Protein AF-0000000075838983 (afdb_homodimer)

Organism: Prymnesium parvum (NCBI:txid97485)

Structure (mmCIF, N/CA/C/O backbone):
data_AF-0000000075838983-model_v1
#
loop_
_entity.id
_entity.type
_entity.pdbx_description
1 polymer 'EF-hand domain-containing protein'
#
loop_
_atom_site.group_PDB
_atom_site.id
_atom_site.type_symbol
_atom_site.label_atom_id
_atom_site.label_alt_id
_atom_site.label_comp_id
_atom_site.label_asym_id
_atom_site.label_entity_id
_atom_site.label_seq_id
_atom_site.pdbx_PDB_ins_code
_atom_site.Cartn_x
_atom_site.Cartn_y
_atom_site.Cartn_z
_atom_site.occupancy
_atom_site.B_iso_or_equiv
_atom_site.auth_seq_id
_atom_site.auth_comp_id
_atom_site.auth_asym_id
_atom_site.auth_atom_id
_atom_site.pdbx_PDB_model_num
ATOM 1 N N . MET A 1 1 ? -6.863 -11.883 31.203 1 22.66 1 MET A N 1
ATOM 2 C CA . MET A 1 1 ? -6.441 -11.508 29.859 1 22.66 1 MET A CA 1
ATOM 3 C C . MET A 1 1 ? -6.547 -10 29.656 1 22.66 1 MET A C 1
ATOM 5 O O . MET A 1 1 ? -5.719 -9.406 28.969 1 22.66 1 MET A O 1
ATOM 9 N N . LEU A 1 2 ? -7.551 -9.344 30.266 1 23.09 2 LEU A N 1
ATOM 10 C CA . LEU A 1 2 ? -7.902 -7.93 30.328 1 23.09 2 LEU A CA 1
ATOM 11 C C . LEU A 1 2 ? -6.891 -7.148 31.156 1 23.09 2 LEU A C 1
ATOM 13 O O . LEU A 1 2 ? -6.566 -6.004 30.828 1 23.09 2 LEU A O 1
ATOM 17 N N . ALA A 1 3 ? -6.516 -7.688 32.344 1 27.3 3 ALA A N 1
ATOM 18 C CA . ALA A 1 3 ? -5.723 -7.035 33.375 1 27.3 3 ALA A CA 1
ATOM 19 C C . ALA A 1 3 ? -4.312 -6.734 32.875 1 27.3 3 ALA A C 1
ATOM 21 O O . ALA A 1 3 ? -3.711 -5.734 33.281 1 27.3 3 ALA A O 1
ATOM 22 N N . TRP A 1 4 ? -3.744 -7.777 32.188 1 28.27 4 TRP A N 1
ATOM 23 C CA . TRP A 1 4 ? -2.354 -7.641 31.781 1 28.27 4 TRP A CA 1
ATOM 24 C C . TRP A 1 4 ? -2.205 -6.531 30.75 1 28.27 4 TRP A C 1
ATOM 26 O O . TRP A 1 4 ? -1.125 -5.957 30.594 1 28.27 4 TRP A O 1
ATOM 36 N N . ALA A 1 5 ? -3.291 -6.129 29.984 1 31.62 5 ALA A N 1
ATOM 37 C CA . ALA A 1 5 ? -3.26 -5 29.062 1 31.62 5 ALA A CA 1
ATOM 38 C C . ALA A 1 5 ? -2.994 -3.693 29.812 1 31.62 5 ALA A C 1
ATOM 40 O O . ALA A 1 5 ? -2.334 -2.795 29.281 1 31.62 5 ALA A O 1
ATOM 41 N N . LEU A 1 6 ? -3.4 -3.561 31.062 1 30.61 6 LEU A N 1
ATOM 42 C CA . LEU A 1 6 ? -3.324 -2.352 31.891 1 30.61 6 LEU A CA 1
ATOM 43 C C . LEU A 1 6 ? -1.898 -2.105 32.375 1 30.61 6 LEU A C 1
ATOM 45 O O . LEU A 1 6 ? -1.482 -0.957 32.531 1 30.61 6 LEU A O 1
ATOM 49 N N . ARG A 1 7 ? -1.188 -3.145 32.906 1 34.41 7 ARG A N 1
ATOM 50 C CA . ARG A 1 7 ? 0.041 -2.893 33.625 1 34.41 7 ARG A CA 1
ATOM 51 C C . ARG A 1 7 ? 1.187 -2.529 32.688 1 34.41 7 ARG A C 1
ATOM 53 O O . ARG A 1 7 ? 2.312 -2.297 33.156 1 34.41 7 ARG A O 1
ATOM 60 N N . CYS A 1 8 ? 1.211 -2.867 31.469 1 32.41 8 CYS A N 1
ATOM 61 C CA . CYS A 1 8 ? 2.367 -2.561 30.641 1 32.41 8 CYS A CA 1
ATOM 62 C C . CYS A 1 8 ? 2.602 -1.057 30.562 1 32.41 8 CYS A C 1
ATOM 64 O O . CYS A 1 8 ? 2.383 -0.44 29.516 1 32.41 8 CYS A O 1
ATOM 66 N N . LYS A 1 9 ? 2.34 -0.203 31.438 1 35.88 9 LYS A N 1
ATOM 67 C CA . LYS A 1 9 ? 2.537 1.232 31.625 1 35.88 9 LYS A CA 1
ATOM 68 C C . LYS A 1 9 ? 4.02 1.589 31.609 1 35.88 9 LYS A C 1
ATOM 70 O O . LYS A 1 9 ? 4.383 2.76 31.469 1 35.88 9 LYS A O 1
ATOM 75 N N . ALA A 1 10 ? 4.984 0.786 32.094 1 35.16 10 ALA A N 1
ATOM 76 C CA . ALA A 1 10 ? 6.32 1.317 32.344 1 35.16 10 ALA A CA 1
ATOM 77 C C . ALA A 1 10 ? 7.039 1.651 31.047 1 35.16 10 ALA A C 1
ATOM 79 O O . ALA A 1 10 ? 7.734 2.666 30.969 1 35.16 10 ALA A O 1
ATOM 80 N N . LEU A 1 11 ? 7.684 0.627 30.266 1 36.47 11 LEU A N 1
ATOM 81 C CA . LEU A 1 11 ? 8.484 0.983 29.094 1 36.47 11 LEU A CA 1
ATOM 82 C C . LEU A 1 11 ? 7.598 1.362 27.922 1 36.47 11 LEU A C 1
ATOM 84 O O . LEU A 1 11 ? 7.125 0.489 27.188 1 36.47 11 LEU A O 1
ATOM 88 N N . PRO A 1 12 ? 6.914 2.406 27.844 1 43.25 12 PRO A N 1
ATOM 89 C CA . PRO A 1 12 ? 5.766 2.902 27.094 1 43.25 12 PRO A CA 1
ATOM 90 C C . PRO A 1 12 ? 5.934 2.729 25.578 1 43.25 12 PRO A C 1
ATOM 92 O O . PRO A 1 12 ? 4.961 2.449 24.875 1 43.25 12 PRO A O 1
ATOM 95 N N . HIS A 1 13 ? 7.148 2.951 25.078 1 48.47 13 HIS A N 1
ATOM 96 C CA . HIS A 1 13 ? 7.324 2.947 23.641 1 48.47 13 HIS A CA 1
ATOM 97 C C . HIS A 1 13 ? 7.371 1.522 23.094 1 48.47 13 HIS A C 1
ATOM 99 O O . HIS A 1 13 ? 7.004 1.282 21.938 1 48.47 13 HIS A O 1
ATOM 105 N N . LEU A 1 14 ? 7.992 0.591 23.922 1 49.5 14 LEU A N 1
ATOM 106 C CA . LEU A 1 14 ? 8.234 -0.769 23.453 1 49.5 14 LEU A CA 1
ATOM 107 C C . LEU A 1 14 ? 6.949 -1.594 23.484 1 49.5 14 LEU A C 1
ATOM 109 O O . LEU A 1 14 ? 6.875 -2.666 22.891 1 49.5 14 LEU A O 1
ATOM 113 N N . ARG A 1 15 ? 6 -1.148 24.156 1 54.5 15 ARG A N 1
ATOM 114 C CA . ARG A 1 15 ? 4.828 -1.968 24.453 1 54.5 15 ARG A CA 1
ATOM 115 C C . ARG A 1 15 ? 3.963 -2.137 23.203 1 54.5 15 ARG A C 1
ATOM 117 O O . ARG A 1 15 ? 3.539 -3.248 22.875 1 54.5 15 ARG A O 1
ATOM 124 N N . PRO A 1 16 ? 3.918 -1.028 22.547 1 61.12 16 PRO A N 1
ATOM 125 C CA . PRO A 1 16 ? 3.072 -1.254 21.375 1 61.12 16 PRO A CA 1
ATOM 126 C C . PRO A 1 16 ? 3.73 -2.164 20.344 1 61.12 16 PRO A C 1
ATOM 128 O O . PRO A 1 16 ? 3.051 -2.971 19.703 1 61.12 16 PRO A O 1
ATOM 131 N N . MET A 1 17 ? 5.027 -2.295 20.438 1 67.88 17 MET A N 1
ATOM 132 C CA . MET A 1 17 ? 5.715 -3.127 19.469 1 67.88 17 MET A CA 1
ATOM 133 C C . MET A 1 17 ? 5.625 -4.602 19.844 1 67.88 17 MET A C 1
ATOM 135 O O . MET A 1 17 ? 5.449 -5.461 18.969 1 67.88 17 MET A O 1
ATOM 139 N N . ILE A 1 18 ? 5.754 -4.828 21.109 1 69.94 18 ILE A N 1
ATOM 140 C CA . ILE A 1 18 ? 5.703 -6.215 21.562 1 69.94 18 ILE A CA 1
ATOM 141 C C . ILE A 1 18 ? 4.293 -6.766 21.375 1 69.94 18 ILE A C 1
ATOM 143 O O . ILE A 1 18 ? 4.117 -7.91 20.953 1 69.94 18 ILE A O 1
ATOM 147 N N . CYS A 1 19 ? 3.354 -5.969 21.641 1 70.88 19 CYS A N 1
ATOM 148 C CA . CYS A 1 19 ? 1.977 -6.406 21.453 1 70.88 19 CYS A CA 1
ATOM 149 C C . CYS A 1 19 ? 1.688 -6.676 19.969 1 70.88 19 CYS A C 1
ATOM 151 O O . CYS A 1 19 ? 1.028 -7.66 19.641 1 70.88 19 CYS A O 1
ATOM 153 N N . ASN A 1 20 ? 2.209 -5.902 19.219 1 77.75 20 ASN A N 1
ATOM 154 C CA . ASN A 1 20 ? 2.02 -6.102 17.781 1 77.75 20 ASN A CA 1
ATOM 155 C C . ASN A 1 20 ? 2.715 -7.371 17.297 1 77.75 20 ASN A C 1
ATOM 157 O O . ASN A 1 20 ? 2.172 -8.102 16.469 1 77.75 20 ASN A O 1
ATOM 161 N N . SER A 1 21 ? 3.842 -7.609 17.859 1 80.44 21 SER A N 1
ATOM 162 C CA . SER A 1 21 ? 4.578 -8.805 17.453 1 80.44 21 SER A CA 1
ATOM 163 C C . SER A 1 21 ? 3.877 -10.07 17.922 1 80.44 21 SER A C 1
ATOM 165 O O . SER A 1 21 ? 3.877 -11.086 17.219 1 80.44 21 SER A O 1
ATOM 167 N N . LEU A 1 22 ? 3.285 -9.984 19.062 1 83.94 22 LEU A N 1
ATOM 168 C CA . LEU A 1 22 ? 2.582 -11.156 19.594 1 83.94 22 LEU A CA 1
ATOM 169 C C . LEU A 1 22 ? 1.331 -11.445 18.766 1 83.94 22 LEU A C 1
ATOM 171 O O . LEU A 1 22 ? 1.025 -12.609 18.484 1 83.94 22 LEU A O 1
ATOM 175 N N . ILE A 1 23 ? 0.643 -10.43 18.375 1 85.44 23 ILE A N 1
ATOM 176 C CA . ILE A 1 23 ? -0.555 -10.594 17.562 1 85.44 23 ILE A CA 1
ATOM 177 C C . ILE A 1 23 ? -0.177 -11.195 16.203 1 85.44 23 ILE A C 1
ATOM 179 O O . ILE A 1 23 ? -0.855 -12.094 15.703 1 85.44 23 ILE A O 1
ATOM 183 N N . CYS A 1 24 ? 0.879 -10.742 15.656 1 86.62 24 CYS A N 1
ATOM 184 C CA . CYS A 1 24 ? 1.327 -11.266 14.367 1 86.62 24 CYS A CA 1
ATOM 185 C C . CYS A 1 24 ? 1.749 -12.727 14.484 1 86.62 24 CYS A C 1
ATOM 187 O O . CYS A 1 24 ? 1.407 -13.539 13.633 1 86.62 24 CYS A O 1
ATOM 189 N N . THR A 1 25 ? 2.461 -13.031 15.602 1 88.94 25 THR A N 1
ATOM 190 C CA . THR A 1 25 ? 2.922 -14.398 15.797 1 88.94 25 THR A CA 1
ATOM 191 C C . THR A 1 25 ? 1.741 -15.344 16 1 88.94 25 THR A C 1
ATOM 193 O O . THR A 1 25 ? 1.714 -16.453 15.453 1 88.94 25 THR A O 1
ATOM 196 N N . LEU A 1 26 ? 0.797 -14.883 16.781 1 90.88 26 LEU A N 1
ATOM 197 C CA . LEU A 1 26 ? -0.386 -15.703 17 1 90.88 26 LEU A CA 1
ATOM 198 C C . LEU A 1 26 ? -1.146 -15.922 15.695 1 90.88 26 LEU A C 1
ATOM 200 O O . LEU A 1 26 ? -1.63 -17.031 15.43 1 90.88 26 LEU A O 1
ATOM 204 N N . TYR A 1 27 ? -1.305 -14.898 14.953 1 93.06 27 TYR A N 1
ATOM 205 C CA . TYR A 1 27 ? -1.971 -15 13.664 1 93.06 27 TYR A CA 1
ATOM 206 C C . TYR A 1 27 ? -1.25 -15.992 12.758 1 93.06 27 TYR A C 1
ATOM 208 O O . TYR A 1 27 ? -1.889 -16.812 12.086 1 93.06 27 TYR A O 1
ATOM 216 N N . ILE A 1 28 ? 0.07 -15.977 12.75 1 92.06 28 ILE A N 1
ATOM 217 C CA . ILE A 1 28 ? 0.864 -16.859 11.906 1 92.06 28 ILE A CA 1
ATOM 218 C C . ILE A 1 28 ? 0.731 -18.297 12.406 1 92.06 28 ILE A C 1
ATOM 220 O O . ILE A 1 28 ? 0.602 -19.234 11.602 1 92.06 28 ILE A O 1
ATOM 224 N N . VAL A 1 29 ? 0.721 -18.453 13.703 1 93.38 29 VAL A N 1
ATOM 225 C CA . VAL A 1 29 ? 0.622 -19.781 14.281 1 93.38 29 VAL A CA 1
ATOM 226 C C . VAL A 1 29 ? -0.744 -20.391 13.961 1 93.38 29 VAL A C 1
ATOM 228 O O . VAL A 1 29 ? -0.84 -21.562 13.578 1 93.38 29 VAL A O 1
ATOM 231 N N . VAL A 1 30 ? -1.789 -19.594 14.109 1 93.88 30 VAL A N 1
ATOM 232 C CA . VAL A 1 30 ? -3.135 -20.094 13.828 1 93.88 30 VAL A CA 1
ATOM 233 C C . VAL A 1 30 ? -3.232 -20.531 12.367 1 93.88 30 VAL A C 1
ATOM 235 O O . VAL A 1 30 ? -3.75 -21.609 12.078 1 93.88 30 VAL A O 1
ATOM 238 N N . GLY A 1 31 ? -2.77 -19.719 11.477 1 94 31 GLY A N 1
ATOM 239 C CA . GLY A 1 31 ? -2.789 -20.109 10.07 1 94 31 GLY A CA 1
ATOM 240 C C . GLY A 1 31 ? -1.999 -21.359 9.781 1 94 31 GLY A C 1
ATOM 241 O O . GLY A 1 31 ? -2.469 -22.25 9.062 1 94 31 GLY A O 1
ATOM 242 N N . THR A 1 32 ? -0.831 -21.484 10.367 1 93.44 32 THR A N 1
ATOM 243 C CA . THR A 1 32 ? 0.044 -22.625 10.133 1 93.44 32 THR A CA 1
ATOM 244 C C . THR A 1 32 ? -0.594 -23.906 10.648 1 93.44 32 THR A C 1
ATOM 246 O O . THR A 1 32 ? -0.562 -24.938 9.969 1 93.44 32 THR A O 1
ATOM 249 N N . VAL A 1 33 ? -1.179 -23.844 11.766 1 92.31 33 VAL A N 1
ATOM 250 C CA . VAL A 1 33 ? -1.791 -25.016 12.367 1 92.31 33 VAL A CA 1
ATOM 251 C C . VAL A 1 33 ? -3.014 -25.438 11.555 1 92.31 33 VAL A C 1
ATOM 253 O O . VAL A 1 33 ? -3.207 -26.625 11.289 1 92.31 33 VAL A O 1
ATOM 256 N N . VAL A 1 34 ? -3.811 -24.531 11.164 1 91.75 34 VAL A N 1
ATOM 257 C CA . VAL A 1 34 ? -5.016 -24.844 10.406 1 91.75 34 VAL A CA 1
ATOM 258 C C . VAL A 1 34 ? -4.629 -25.453 9.055 1 91.75 34 VAL A C 1
ATOM 260 O O . VAL A 1 34 ? -5.191 -26.453 8.633 1 91.75 34 VAL A O 1
ATOM 263 N N . PHE A 1 35 ? -3.67 -24.891 8.375 1 90.75 35 PHE A N 1
ATOM 264 C CA . PHE A 1 35 ? -3.285 -25.375 7.051 1 90.75 35 PHE A CA 1
ATOM 265 C C . PHE A 1 35 ? -2.557 -26.719 7.156 1 90.75 35 PHE A C 1
ATOM 267 O O . PHE A 1 35 ? -2.668 -27.562 6.266 1 90.75 35 PHE A O 1
ATOM 274 N N . LYS A 1 36 ? -1.792 -26.906 8.188 1 89.06 36 LYS A N 1
ATOM 275 C CA . LYS A 1 36 ? -1.102 -28.172 8.375 1 89.06 36 LYS A CA 1
ATOM 276 C C . LYS A 1 36 ? -2.094 -29.312 8.602 1 89.06 36 LYS A C 1
ATOM 278 O O . LYS A 1 36 ? -1.956 -30.391 8.023 1 89.06 36 LYS A O 1
ATOM 283 N N . TYR A 1 37 ? -3.051 -29.047 9.398 1 86.25 37 TYR A N 1
ATOM 284 C CA . TYR A 1 37 ? -3.934 -30.125 9.812 1 86.25 37 TYR A CA 1
ATOM 285 C C . TYR A 1 37 ? -5.16 -30.203 8.914 1 86.25 37 TYR A C 1
ATOM 287 O O . TYR A 1 37 ? -5.953 -31.156 9.008 1 86.25 37 TYR A O 1
ATOM 295 N N . SER A 1 38 ? -5.293 -29.141 8.203 1 79.44 38 SER A N 1
ATOM 296 C CA . SER A 1 38 ? -6.348 -29.266 7.199 1 79.44 38 SER A CA 1
ATOM 297 C C . SER A 1 38 ? -5.867 -30.047 5.984 1 79.44 38 SER A C 1
ATOM 299 O O . SER A 1 38 ? -4.676 -30.062 5.676 1 79.44 38 SER A O 1
ATOM 301 N N . ASP A 1 39 ? -6.289 -31.219 5.66 1 58 39 ASP A N 1
ATOM 302 C CA . ASP A 1 39 ? -5.906 -32.094 4.555 1 58 39 ASP A CA 1
ATOM 303 C C . ASP A 1 39 ? -5.5 -31.281 3.328 1 58 39 ASP A C 1
ATOM 305 O O . ASP A 1 39 ? -6.262 -31.188 2.365 1 58 39 ASP A O 1
ATOM 309 N N . SER A 1 40 ? -4.738 -30.266 3.506 1 53.41 40 SER A N 1
ATOM 310 C CA . SER A 1 40 ? -4.418 -29.391 2.377 1 53.41 40 SER A CA 1
ATOM 311 C C . SER A 1 40 ? -3.625 -30.141 1.311 1 53.41 40 SER A C 1
ATOM 313 O O . SER A 1 40 ? -2.395 -30.188 1.361 1 53.41 40 SER A O 1
ATOM 315 N N . HIS A 1 41 ? -3.887 -31.375 1.011 1 47.62 41 HIS A N 1
ATOM 316 C CA . HIS A 1 41 ? -3.154 -32.125 -0.003 1 47.62 41 HIS A CA 1
ATOM 317 C C . HIS A 1 41 ? -3.014 -31.328 -1.289 1 47.62 41 HIS A C 1
ATOM 319 O O . HIS A 1 41 ? -2.619 -31.859 -2.326 1 47.62 41 HIS A O 1
ATOM 325 N N . ALA A 1 42 ? -3.396 -30.156 -1.477 1 46.06 42 ALA A N 1
ATOM 326 C CA . ALA A 1 42 ? -3.5 -29.828 -2.896 1 46.06 42 ALA A CA 1
ATOM 327 C C . ALA A 1 42 ? -2.121 -29.75 -3.543 1 46.06 42 ALA A C 1
ATOM 329 O O . ALA A 1 42 ? -1.379 -28.781 -3.311 1 46.06 42 ALA A O 1
ATOM 330 N N . ILE A 1 43 ? -1.197 -30.703 -3.371 1 46.19 43 ILE A N 1
ATOM 331 C CA . ILE A 1 43 ? -0.059 -30.469 -4.254 1 46.19 43 ILE A CA 1
ATOM 332 C C . ILE A 1 43 ? -0.51 -30.562 -5.711 1 46.19 43 ILE A C 1
ATOM 334 O O . ILE A 1 43 ? -1.085 -31.578 -6.129 1 46.19 43 ILE A O 1
ATOM 338 N N . PRO A 1 44 ? -0.706 -29.547 -6.375 1 44.19 44 PRO A N 1
ATOM 339 C CA . PRO A 1 44 ? -1.056 -29.75 -7.785 1 44.19 44 PRO A CA 1
ATOM 340 C C . PRO A 1 44 ? -0.383 -30.969 -8.391 1 44.19 44 PRO A C 1
ATOM 342 O O . PRO A 1 44 ? -0.99 -31.672 -9.203 1 44.19 44 PRO A O 1
ATOM 345 N N . SER A 1 45 ? 0.938 -30.969 -8.336 1 42.03 45 SER A N 1
ATOM 346 C CA . SER A 1 45 ? 1.669 -31.922 -9.164 1 42.03 45 SER A CA 1
ATOM 347 C C . SER A 1 45 ? 1.494 -33.344 -8.656 1 42.03 45 SER A C 1
ATOM 349 O O . SER A 1 45 ? 2.047 -34.281 -9.227 1 42.03 45 SER A O 1
ATOM 351 N N . CYS A 1 46 ? 0.993 -33.438 -7.426 1 42.81 46 CYS A N 1
ATOM 352 C CA . CYS A 1 46 ? 1.129 -34.844 -7.02 1 42.81 46 CYS A CA 1
ATOM 353 C C . CYS A 1 46 ? -0.095 -35.656 -7.43 1 42.81 46 CYS A C 1
ATOM 355 O O . CYS A 1 46 ? -1.217 -35.156 -7.41 1 42.81 46 CYS A O 1
ATOM 357 N N . ALA A 1 47 ? 0.108 -36.688 -8.164 1 37.03 47 ALA A N 1
ATOM 358 C CA . ALA A 1 47 ? -0.852 -37.719 -8.555 1 37.03 47 ALA A CA 1
ATOM 359 C C . ALA A 1 47 ? -1.833 -38 -7.418 1 37.03 47 ALA A C 1
ATOM 361 O O . ALA A 1 47 ? -1.485 -37.906 -6.242 1 37.03 47 ALA A O 1
ATOM 362 N N . PRO A 1 48 ? -3.045 -38.094 -7.656 1 39.28 48 PRO A N 1
ATOM 363 C CA . PRO A 1 48 ? -4.094 -38.625 -6.789 1 39.28 48 PRO A CA 1
ATOM 364 C C . PRO A 1 48 ? -3.65 -39.906 -6.039 1 39.28 48 PRO A C 1
ATOM 366 O O . PRO A 1 48 ? -3.094 -40.812 -6.641 1 39.28 48 PRO A O 1
ATOM 369 N N . GLY A 1 49 ? -3.381 -39.844 -4.707 1 43.88 49 GLY A N 1
ATOM 370 C CA . GLY A 1 49 ? -3.006 -40.938 -3.816 1 43.88 49 GLY A CA 1
ATOM 371 C C . GLY A 1 49 ? -1.775 -40.625 -2.984 1 43.88 49 GLY A C 1
ATOM 372 O O . GLY A 1 49 ? -1.568 -41.25 -1.929 1 43.88 49 GLY A O 1
ATOM 373 N N . GLU A 1 50 ? -0.768 -40.062 -3.605 1 47.5 50 GLU A N 1
ATOM 374 C CA . GLU A 1 50 ? 0.525 -39.906 -2.941 1 47.5 50 GLU A CA 1
ATOM 375 C C . GLU A 1 50 ? 0.675 -38.531 -2.293 1 47.5 50 GLU A C 1
ATOM 377 O O . GLU A 1 50 ? 1.784 -38.125 -1.949 1 47.5 50 GLU A O 1
ATOM 382 N N . CYS A 1 51 ? -0.31 -37.844 -2.25 1 52.38 51 CYS A N 1
ATOM 383 C CA . CYS A 1 51 ? -0.128 -36.469 -1.786 1 52.38 51 CYS A CA 1
ATOM 384 C C . CYS A 1 51 ? 0.182 -36.438 -0.295 1 52.38 51 CYS A C 1
ATOM 386 O O . CYS A 1 51 ? -0.622 -36.906 0.522 1 52.38 51 CYS A O 1
ATOM 388 N N . LYS A 1 52 ? 1.442 -36.5 0.076 1 61.16 52 LYS A N 1
ATOM 389 C CA . LYS A 1 52 ? 1.992 -36.469 1.428 1 61.16 52 LYS A CA 1
ATOM 390 C C . LYS A 1 52 ? 1.537 -35.188 2.154 1 61.16 52 LYS A C 1
ATOM 392 O O . LYS A 1 52 ? 1.32 -34.156 1.528 1 61.16 52 LYS A O 1
ATOM 397 N N . SER A 1 53 ? 1.095 -35.312 3.338 1 76.12 53 SER A N 1
ATOM 398 C CA . SER A 1 53 ? 0.759 -34.25 4.277 1 76.12 53 SER A CA 1
ATOM 399 C C . SER A 1 53 ? 1.889 -33.219 4.387 1 76.12 53 SER A C 1
ATOM 401 O O . SER A 1 53 ? 3.062 -33.594 4.25 1 76.12 53 SER A O 1
ATOM 403 N N . TRP A 1 54 ? 1.525 -31.969 4.441 1 83.94 54 TRP A N 1
ATOM 404 C CA . TRP A 1 54 ? 2.5 -30.891 4.562 1 83.94 54 TRP A CA 1
ATOM 405 C C . TRP A 1 54 ? 3.273 -31 5.875 1 83.94 54 TRP A C 1
ATOM 407 O O . TRP A 1 54 ? 2.703 -31.344 6.91 1 83.94 54 TRP A O 1
ATOM 417 N N . THR A 1 55 ? 4.512 -30.859 5.812 1 87.56 55 THR A N 1
ATOM 418 C CA . THR A 1 55 ? 5.293 -30.688 7.031 1 87.56 55 THR A CA 1
ATOM 419 C C . THR A 1 55 ? 5 -29.328 7.668 1 87.56 55 THR A C 1
ATOM 421 O O . THR A 1 55 ? 4.336 -28.484 7.066 1 87.56 55 THR A O 1
ATOM 424 N N . PHE A 1 56 ? 5.426 -29.234 8.867 1 89.75 56 PHE A N 1
ATOM 425 C CA . PHE A 1 56 ? 5.223 -27.969 9.57 1 89.75 56 PHE A CA 1
ATOM 426 C C . PHE A 1 56 ? 5.906 -26.828 8.828 1 89.75 56 PHE A C 1
ATOM 428 O O . PHE A 1 56 ? 5.363 -25.719 8.734 1 89.75 56 PHE A O 1
ATOM 435 N N . VAL A 1 57 ? 7.078 -27.094 8.281 1 91.56 57 VAL A N 1
ATOM 436 C CA . VAL A 1 57 ? 7.852 -26.062 7.578 1 91.56 57 VAL A CA 1
ATOM 437 C C . VAL A 1 57 ? 7.133 -25.672 6.293 1 91.56 57 VAL A C 1
ATOM 439 O O . VAL A 1 57 ? 7.082 -24.484 5.945 1 91.56 57 VAL A O 1
ATOM 442 N N . GLU A 1 58 ? 6.543 -26.594 5.688 1 90.94 58 GLU A N 1
ATOM 443 C CA . GLU A 1 58 ? 5.809 -26.328 4.457 1 90.94 58 GLU A CA 1
ATOM 444 C C . GLU A 1 58 ? 4.531 -25.531 4.742 1 90.94 58 GLU A C 1
ATOM 446 O O . GLU A 1 58 ? 4.156 -24.656 3.969 1 90.94 58 GLU A O 1
ATOM 451 N N . ALA A 1 59 ? 3.895 -25.922 5.824 1 92.12 59 ALA A N 1
ATOM 452 C CA . ALA A 1 59 ? 2.691 -25.203 6.215 1 92.12 59 ALA A CA 1
ATOM 453 C C . ALA A 1 59 ? 3.02 -23.75 6.582 1 92.12 59 ALA A C 1
ATOM 455 O O . ALA A 1 59 ? 2.279 -22.828 6.23 1 92.12 59 ALA A O 1
ATOM 456 N N . LEU A 1 60 ? 4.113 -23.578 7.301 1 92.88 60 LEU A N 1
ATOM 457 C CA . LEU A 1 60 ? 4.562 -22.234 7.652 1 92.88 60 LEU A CA 1
ATOM 458 C C . LEU A 1 60 ? 4.914 -21.438 6.402 1 92.88 60 LEU A C 1
ATOM 460 O O . LEU A 1 60 ? 4.594 -20.25 6.309 1 92.88 60 LEU A O 1
ATOM 464 N N . TYR A 1 61 ? 5.582 -22.125 5.523 1 93.25 61 TYR A N 1
ATOM 465 C CA . TYR A 1 61 ? 5.926 -21.516 4.242 1 93.25 61 TYR A CA 1
ATOM 466 C C . TYR A 1 61 ? 4.676 -21.062 3.5 1 93.25 61 TYR A C 1
ATOM 468 O O . TYR A 1 61 ? 4.605 -19.938 3.023 1 93.25 61 TYR A O 1
ATOM 476 N N . PHE A 1 62 ? 3.703 -21.859 3.467 1 92.5 62 PHE A N 1
ATOM 477 C CA . PHE A 1 62 ? 2.455 -21.531 2.787 1 92.5 62 PHE A CA 1
ATOM 478 C C . PHE A 1 62 ? 1.739 -20.391 3.49 1 92.5 62 PHE A C 1
ATOM 480 O O . PHE A 1 62 ? 1.185 -19.5 2.836 1 92.5 62 PHE A O 1
ATOM 487 N N . THR A 1 63 ? 1.696 -20.453 4.766 1 92.44 63 THR A N 1
ATOM 488 C CA . THR A 1 63 ? 1.057 -19.391 5.551 1 92.44 63 THR A CA 1
ATOM 489 C C . THR A 1 63 ? 1.706 -18.047 5.273 1 92.44 63 THR A C 1
ATOM 491 O O . THR A 1 63 ? 1.012 -17.047 5.07 1 92.44 63 THR A O 1
ATOM 494 N N . MET A 1 64 ? 2.998 -18.031 5.219 1 91.44 64 MET A N 1
ATOM 495 C CA . MET A 1 64 ? 3.715 -16.781 4.965 1 91.44 64 MET A CA 1
ATOM 496 C C . MET A 1 64 ? 3.484 -16.312 3.535 1 91.44 64 MET A C 1
ATOM 498 O O . MET A 1 64 ? 3.367 -15.109 3.289 1 91.44 64 MET A O 1
ATOM 502 N N . ALA A 1 65 ? 3.484 -17.25 2.635 1 92.06 65 ALA A N 1
ATOM 503 C CA . ALA A 1 65 ? 3.201 -16.891 1.246 1 92.06 65 ALA A CA 1
ATOM 504 C C . ALA A 1 65 ? 1.81 -16.281 1.108 1 92.06 65 ALA A C 1
ATOM 506 O O . ALA A 1 65 ? 1.603 -15.367 0.304 1 92.06 65 ALA A O 1
ATOM 507 N N . THR A 1 66 ? 0.916 -16.703 1.924 1 91.62 66 THR A N 1
ATOM 508 C CA . THR A 1 66 ? -0.464 -16.234 1.873 1 91.62 66 THR A CA 1
ATOM 509 C C . THR A 1 66 ? -0.59 -14.859 2.514 1 91.62 66 THR A C 1
ATOM 511 O O . THR A 1 66 ? -1.23 -13.961 1.956 1 91.62 66 THR A O 1
ATOM 514 N N . ILE A 1 67 ? 0.075 -14.758 3.598 1 88.62 67 ILE A N 1
ATOM 515 C CA . ILE A 1 67 ? -0.02 -13.484 4.301 1 88.62 67 ILE A CA 1
ATOM 516 C C . ILE A 1 67 ? 0.69 -12.398 3.498 1 88.62 67 ILE A C 1
ATOM 518 O O . ILE A 1 67 ? 0.248 -11.25 3.475 1 88.62 67 ILE A O 1
ATOM 522 N N . SER A 1 68 ? 1.752 -12.727 2.885 1 88.31 68 SER A N 1
ATOM 523 C CA . SER A 1 68 ? 2.521 -11.758 2.104 1 88.31 68 SER A CA 1
ATOM 524 C C . SER A 1 68 ? 1.935 -11.586 0.707 1 88.31 68 SER A C 1
ATOM 526 O O . SER A 1 68 ? 2.428 -10.773 -0.083 1 88.31 68 SER A O 1
ATOM 528 N N . THR A 1 69 ? 0.94 -12.367 0.352 1 90.31 69 THR A N 1
ATOM 529 C CA . THR A 1 69 ? 0.209 -12.359 -0.911 1 90.31 69 THR A CA 1
ATOM 530 C C . THR A 1 69 ? 1.14 -12.672 -2.078 1 90.31 69 THR A C 1
ATOM 532 O O . THR A 1 69 ? 0.932 -12.188 -3.193 1 90.31 69 THR A O 1
ATOM 535 N N . VAL A 1 70 ? 2.285 -13.281 -1.891 1 90.19 70 VAL A N 1
ATOM 536 C CA . VAL A 1 70 ? 3.184 -13.719 -2.955 1 90.19 70 VAL A CA 1
ATOM 537 C C . VAL A 1 70 ? 2.525 -14.844 -3.76 1 90.19 70 VAL A C 1
ATOM 539 O O . VAL A 1 70 ? 2.564 -14.836 -4.992 1 90.19 70 VAL A O 1
ATOM 542 N N . GLY A 1 71 ? 1.868 -15.812 -3.193 1 85 71 GLY A N 1
ATOM 543 C CA . GLY A 1 71 ? 1.136 -16.891 -3.838 1 85 71 GLY A CA 1
ATOM 544 C C . GLY A 1 71 ? 1.921 -17.562 -4.945 1 85 71 GLY A C 1
ATOM 545 O O . GLY A 1 71 ? 1.592 -17.422 -6.125 1 85 71 GLY A O 1
ATOM 546 N N . TYR A 1 72 ? 2.828 -18.453 -4.691 1 85.5 72 TYR A N 1
ATOM 547 C CA . TYR A 1 72 ? 3.656 -19.156 -5.66 1 85.5 72 TYR A CA 1
ATOM 548 C C . TYR A 1 72 ? 2.818 -20.109 -6.5 1 85.5 72 TYR A C 1
ATOM 550 O O . TYR A 1 72 ? 3.182 -20.422 -7.637 1 85.5 72 TYR A O 1
ATOM 558 N N . GLY A 1 73 ? 1.773 -20.609 -5.895 1 80.69 73 GLY A N 1
ATOM 559 C CA . GLY A 1 73 ? 0.944 -21.594 -6.566 1 80.69 73 GLY A CA 1
ATOM 560 C C . GLY A 1 73 ? 1.469 -23.016 -6.422 1 80.69 73 GLY A C 1
ATOM 561 O O . GLY A 1 73 ? 0.916 -23.953 -7.004 1 80.69 73 GLY A O 1
ATOM 562 N N . ASP A 1 74 ? 2.662 -23.172 -5.766 1 83.5 74 ASP A N 1
ATOM 563 C CA . ASP A 1 74 ? 3.191 -24.5 -5.504 1 83.5 74 ASP A CA 1
ATOM 564 C C . ASP A 1 74 ? 2.35 -25.234 -4.465 1 83.5 74 ASP A C 1
ATOM 566 O O . ASP A 1 74 ? 2.219 -26.453 -4.512 1 83.5 74 ASP A O 1
ATOM 570 N N . PHE A 1 75 ? 1.869 -24.438 -3.508 1 84.56 75 PHE A N 1
ATOM 571 C CA . PHE A 1 75 ? 0.927 -24.969 -2.523 1 84.56 75 PHE A CA 1
ATOM 572 C C . PHE A 1 75 ? -0.396 -24.203 -2.592 1 84.56 75 PHE A C 1
ATOM 574 O O . PHE A 1 75 ? -0.42 -23 -2.865 1 84.56 75 PHE A O 1
ATOM 581 N N . SER A 1 76 ? -1.473 -24.984 -2.553 1 86.38 76 SER A N 1
ATOM 582 C CA . SER A 1 76 ? -2.805 -24.391 -2.504 1 86.38 76 SER A CA 1
ATOM 583 C C . SER A 1 76 ? -3.725 -25.172 -1.573 1 86.38 76 SER A C 1
ATOM 585 O O . SER A 1 76 ? -3.492 -26.359 -1.309 1 86.38 76 SER A O 1
ATOM 587 N N . PRO A 1 77 ? -4.656 -24.484 -1.037 1 87.12 77 PRO A N 1
ATOM 588 C CA . PRO A 1 77 ? -5.602 -25.203 -0.182 1 87.12 77 PRO A CA 1
ATOM 589 C C . PRO A 1 77 ? -6.469 -26.203 -0.962 1 87.12 77 PRO A C 1
ATOM 591 O O . PRO A 1 77 ? -6.699 -26 -2.158 1 87.12 77 PRO A O 1
ATOM 594 N N . ASN A 1 78 ? -6.863 -27.234 -0.27 1 85 78 ASN A N 1
ATOM 595 C CA . ASN A 1 78 ? -7.75 -28.219 -0.867 1 85 78 ASN A CA 1
ATOM 596 C C . ASN A 1 78 ? -9.094 -27.609 -1.257 1 85 78 ASN A C 1
ATOM 598 O O . ASN A 1 78 ? -9.859 -27.172 -0.392 1 85 78 ASN A O 1
ATOM 602 N N . LYS A 1 79 ? -9.453 -27.641 -2.467 1 85.94 79 LYS A N 1
ATOM 603 C CA . LYS A 1 79 ? -10.633 -26.969 -3.01 1 85.94 79 LYS A CA 1
ATOM 604 C C . LYS A 1 79 ? -11.898 -27.766 -2.732 1 85.94 79 LYS A C 1
ATOM 606 O O . LYS A 1 79 ? -13.008 -27.266 -2.889 1 85.94 79 LYS A O 1
ATOM 611 N N . GLU A 1 80 ? -11.734 -29 -2.391 1 84.12 80 GLU A N 1
ATOM 612 C CA . GLU A 1 80 ? -12.898 -29.828 -2.094 1 84.12 80 GLU A CA 1
ATOM 613 C C . GLU A 1 80 ? -13.492 -29.469 -0.733 1 84.12 80 GLU A C 1
ATOM 615 O O . GLU A 1 80 ? -14.656 -29.781 -0.464 1 84.12 80 GLU A O 1
ATOM 620 N N . LEU A 1 81 ? -12.633 -28.859 0.087 1 86.62 81 LEU A N 1
ATOM 621 C CA . LEU A 1 81 ? -13.086 -28.453 1.414 1 86.62 81 LEU A CA 1
ATOM 622 C C . LEU A 1 81 ? -13.57 -27.016 1.407 1 86.62 81 LEU A C 1
ATOM 624 O O . LEU A 1 81 ? -12.766 -26.078 1.482 1 86.62 81 LEU A O 1
ATOM 628 N N . GLY A 1 82 ? -14.844 -26.812 1.363 1 86.56 82 GLY A N 1
ATOM 629 C CA . GLY A 1 82 ? -15.43 -25.484 1.295 1 86.56 82 GLY A CA 1
ATOM 630 C C . GLY A 1 82 ? -15.062 -24.609 2.479 1 86.56 82 GLY A C 1
ATOM 631 O O . GLY A 1 82 ? -14.805 -23.422 2.314 1 86.56 82 GLY A O 1
ATOM 632 N N . TRP A 1 83 ? -15.062 -25.25 3.672 1 88.56 83 TRP A N 1
ATOM 633 C CA . TRP A 1 83 ? -14.758 -24.469 4.863 1 88.56 83 TRP A CA 1
ATOM 634 C C . TRP A 1 83 ? -13.32 -23.953 4.828 1 88.56 83 TRP A C 1
ATOM 636 O O . TRP A 1 83 ? -13.023 -22.859 5.324 1 88.56 83 TRP A O 1
ATOM 646 N N . LEU A 1 84 ? -12.391 -24.672 4.332 1 90.06 84 LEU A N 1
ATOM 647 C CA . LEU A 1 84 ? -10.992 -24.266 4.242 1 90.06 84 LEU A CA 1
ATOM 648 C C . LEU A 1 84 ? -10.82 -23.109 3.273 1 90.06 84 LEU A C 1
ATOM 650 O O . LEU A 1 84 ? -10.008 -22.219 3.504 1 90.06 84 LEU A O 1
ATOM 654 N N . LEU A 1 85 ? -11.641 -23.172 2.203 1 91.5 85 LEU A N 1
ATOM 655 C CA . LEU A 1 85 ? -11.602 -22.062 1.257 1 91.5 85 LEU A CA 1
ATOM 656 C C . LEU A 1 85 ? -12.094 -20.766 1.908 1 91.5 85 LEU A C 1
ATOM 658 O O . LEU A 1 85 ? -11.508 -19.703 1.714 1 91.5 85 LEU A O 1
ATOM 662 N N . PHE A 1 86 ? -13.148 -20.969 2.617 1 91.38 86 PHE A N 1
ATOM 663 C CA . PHE A 1 86 ? -13.68 -19.812 3.33 1 91.38 86 PHE A CA 1
ATOM 664 C C . PHE A 1 86 ? -12.672 -19.297 4.344 1 91.38 86 PHE A C 1
ATOM 666 O O . PHE A 1 86 ? -12.445 -18.094 4.441 1 91.38 86 PHE A O 1
ATOM 673 N N . PHE A 1 87 ? -12.078 -20.203 5.109 1 92.5 87 PHE A N 1
ATOM 674 C CA . PHE A 1 87 ? -11.062 -19.797 6.078 1 92.5 87 PHE A CA 1
ATOM 675 C C . PHE A 1 87 ? -9.914 -19.062 5.398 1 92.5 87 PHE A C 1
ATOM 677 O O . PHE A 1 87 ? -9.438 -18.047 5.906 1 92.5 87 PHE A O 1
ATOM 684 N N . THR A 1 88 ? -9.422 -19.594 4.301 1 91.5 88 THR A N 1
ATOM 685 C CA . THR A 1 88 ? -8.297 -19 3.58 1 91.5 88 THR A CA 1
ATOM 686 C C . THR A 1 88 ? -8.625 -17.578 3.143 1 91.5 88 THR A C 1
ATOM 688 O O . THR A 1 88 ? -7.801 -16.672 3.283 1 91.5 88 THR A O 1
ATOM 691 N N . ILE A 1 89 ? -9.82 -17.375 2.643 1 91.75 89 ILE A N 1
ATOM 692 C CA . ILE A 1 89 ? -10.25 -16.047 2.188 1 91.75 89 ILE A CA 1
ATOM 693 C C . ILE A 1 89 ? -10.258 -15.078 3.361 1 91.75 89 ILE A C 1
ATOM 695 O O . ILE A 1 89 ? -9.703 -13.977 3.268 1 91.75 89 ILE A O 1
ATOM 699 N N . MET A 1 90 ? -10.836 -15.484 4.426 1 91.06 90 MET A N 1
ATOM 700 C CA . MET A 1 90 ? -10.883 -14.641 5.617 1 91.06 90 MET A CA 1
ATOM 701 C C . MET A 1 90 ? -9.477 -14.367 6.141 1 91.06 90 MET A C 1
ATOM 703 O O . MET A 1 90 ? -9.172 -13.25 6.57 1 91.06 90 MET A O 1
ATOM 707 N N . TYR A 1 91 ? -8.703 -15.406 6.145 1 93.06 91 TYR A N 1
ATOM 708 C CA . TYR A 1 91 ? -7.32 -15.289 6.602 1 93.06 91 TYR A CA 1
ATOM 709 C C . TYR A 1 91 ? -6.559 -14.25 5.781 1 93.06 91 TYR A C 1
ATOM 711 O O . TYR A 1 91 ? -5.797 -13.453 6.332 1 93.06 91 TYR A O 1
ATOM 719 N N . ILE A 1 92 ? -6.785 -14.227 4.488 1 91.62 92 ILE A N 1
ATOM 720 C CA . ILE A 1 92 ? -6.113 -13.289 3.594 1 91.62 92 ILE A CA 1
ATOM 721 C C . ILE A 1 92 ? -6.586 -11.867 3.885 1 91.62 92 ILE A C 1
ATOM 723 O O . ILE A 1 92 ? -5.773 -10.945 4 1 91.62 92 ILE A O 1
ATOM 727 N N . ILE A 1 93 ? -7.852 -11.695 4.004 1 85.12 93 ILE A N 1
ATOM 728 C CA . ILE A 1 93 ? -8.43 -10.375 4.215 1 85.12 93 ILE A CA 1
ATOM 729 C C . ILE A 1 93 ? -7.91 -9.781 5.52 1 85.12 93 ILE A C 1
ATOM 731 O O . ILE A 1 93 ? -7.445 -8.641 5.551 1 85.12 93 ILE A O 1
ATOM 735 N N . VAL A 1 94 ? -7.906 -10.547 6.578 1 85.94 94 VAL A N 1
ATOM 736 C CA . VAL A 1 94 ? -7.41 -10.094 7.875 1 85.94 94 VAL A CA 1
ATOM 737 C C . VAL A 1 94 ? -5.906 -9.82 7.789 1 85.94 94 VAL A C 1
ATOM 739 O O . VAL A 1 94 ? -5.406 -8.867 8.383 1 85.94 94 VAL A O 1
ATOM 742 N N . GLY A 1 95 ? -5.258 -10.648 7.074 1 86.88 95 GLY A N 1
ATOM 743 C CA . GLY A 1 95 ? -3.822 -10.5 6.902 1 86.88 95 GLY A CA 1
ATOM 744 C C . GLY A 1 95 ? -3.434 -9.188 6.25 1 86.88 95 GLY A C 1
ATOM 745 O O . GLY A 1 95 ? -2.547 -8.484 6.738 1 86.88 95 GLY A O 1
ATOM 746 N N . ILE A 1 96 ? -4.141 -8.805 5.203 1 83.06 96 ILE A N 1
ATOM 747 C CA . ILE A 1 96 ? -3.809 -7.621 4.418 1 83.06 96 ILE A CA 1
ATOM 748 C C . ILE A 1 96 ? -4.18 -6.363 5.203 1 83.06 96 ILE A C 1
ATOM 750 O O . ILE A 1 96 ? -3.412 -5.398 5.238 1 83.06 96 ILE A O 1
ATOM 754 N N . VAL A 1 97 ? -5.297 -6.387 5.887 1 74.12 97 VAL A N 1
ATOM 755 C CA . VAL A 1 97 ? -5.863 -5.191 6.508 1 74.12 97 VAL A CA 1
ATOM 756 C C . VAL A 1 97 ? -5.219 -4.961 7.871 1 74.12 97 VAL A C 1
ATOM 758 O O . VAL A 1 97 ? -4.879 -3.83 8.227 1 74.12 97 VAL A O 1
ATOM 761 N N . ALA A 1 98 ? -5.012 -6.02 8.57 1 75.81 98 ALA A N 1
ATOM 762 C CA . ALA A 1 98 ? -4.648 -5.832 9.969 1 75.81 98 ALA A CA 1
ATOM 763 C C . ALA A 1 98 ? -3.199 -6.238 10.219 1 75.81 98 ALA A C 1
ATOM 765 O O . ALA A 1 98 ? -2.471 -5.547 10.938 1 75.81 98 ALA A O 1
ATOM 766 N N . ILE A 1 99 ? -2.746 -7.281 9.602 1 79.88 99 ILE A N 1
ATOM 767 C CA . ILE A 1 99 ? -1.478 -7.875 10.008 1 79.88 99 ILE A CA 1
ATOM 768 C C . ILE A 1 99 ? -0.34 -7.281 9.18 1 79.88 99 ILE A C 1
ATOM 770 O O . ILE A 1 99 ? 0.713 -6.934 9.719 1 79.88 99 ILE A O 1
ATOM 774 N N . PHE A 1 100 ? -0.607 -7.133 7.957 1 73.5 100 PHE A N 1
ATOM 775 C CA . PHE A 1 100 ? 0.469 -6.711 7.07 1 73.5 100 PHE A CA 1
ATOM 776 C C . PHE A 1 100 ? 0.962 -5.32 7.438 1 73.5 100 PHE A C 1
ATOM 778 O O . PHE A 1 100 ? 2.17 -5.078 7.496 1 73.5 100 PHE A O 1
ATOM 785 N N . PRO A 1 101 ? 0.068 -4.352 7.695 1 72.81 101 PRO A N 1
ATOM 786 C CA . PRO A 1 101 ? 0.559 -3.035 8.109 1 72.81 101 PRO A CA 1
ATOM 787 C C . PRO A 1 101 ? 1.367 -3.09 9.406 1 72.81 101 PRO A C 1
ATOM 789 O O . PRO A 1 101 ? 2.322 -2.328 9.57 1 72.81 101 PRO A O 1
ATOM 792 N N . ARG A 1 102 ? 0.995 -3.963 10.258 1 75.94 102 ARG A N 1
ATOM 793 C CA . ARG A 1 102 ? 1.725 -4.109 11.516 1 75.94 102 ARG A CA 1
ATOM 794 C C . ARG A 1 102 ? 3.105 -4.715 11.273 1 75.94 102 ARG A C 1
ATOM 796 O O . ARG A 1 102 ? 4.09 -4.281 11.883 1 75.94 102 ARG A O 1
ATOM 803 N N . LEU A 1 103 ? 3.104 -5.66 10.469 1 74.12 103 LEU A N 1
ATOM 804 C CA . LEU A 1 103 ? 4.379 -6.285 10.133 1 74.12 103 LEU A CA 1
ATOM 805 C C . LEU A 1 103 ? 5.301 -5.293 9.43 1 74.12 103 LEU A C 1
ATOM 807 O O . LEU A 1 103 ? 6.5 -5.254 9.711 1 74.12 103 LEU A O 1
ATOM 811 N N . ALA A 1 104 ? 4.711 -4.562 8.555 1 69.56 104 ALA A N 1
ATOM 812 C CA . ALA A 1 104 ? 5.477 -3.545 7.84 1 69.56 104 ALA A CA 1
ATOM 813 C C . ALA A 1 104 ? 6.047 -2.508 8.805 1 69.56 104 ALA A C 1
ATOM 815 O O . ALA A 1 104 ? 7.18 -2.049 8.633 1 69.56 104 ALA A O 1
ATOM 816 N N . SER A 1 105 ? 5.289 -2.221 9.797 1 71.62 105 SER A N 1
ATOM 817 C CA . SER A 1 105 ? 5.738 -1.249 10.789 1 71.62 105 SER A CA 1
ATOM 818 C C . SER A 1 105 ? 6.895 -1.802 11.617 1 71.62 105 SER A C 1
ATOM 820 O O . SER A 1 105 ? 7.824 -1.068 11.961 1 71.62 105 SER A O 1
ATOM 822 N N . ILE A 1 106 ? 6.828 -3.029 11.93 1 72.44 106 ILE A N 1
ATOM 823 C CA . ILE A 1 106 ? 7.879 -3.682 12.711 1 72.44 106 ILE A CA 1
ATOM 824 C C . ILE A 1 106 ? 9.188 -3.662 11.93 1 72.44 106 ILE A C 1
ATOM 826 O O . ILE A 1 106 ? 10.242 -3.328 12.477 1 72.44 106 ILE A O 1
ATOM 830 N N . VAL A 1 107 ? 9.094 -3.947 10.719 1 67 107 VAL A N 1
ATOM 831 C CA . VAL A 1 107 ? 10.289 -3.992 9.891 1 67 107 VAL A CA 1
ATOM 832 C C . VAL A 1 107 ? 10.828 -2.576 9.68 1 67 107 VAL A C 1
ATOM 834 O O . VAL A 1 107 ? 12.039 -2.361 9.672 1 67 107 VAL A O 1
ATOM 837 N N . HIS A 1 108 ? 9.836 -1.708 9.516 1 66.5 108 HIS A N 1
ATOM 838 C CA . HIS A 1 108 ? 10.227 -0.311 9.359 1 66.5 108 HIS A CA 1
ATOM 839 C C . HIS A 1 108 ? 10.984 0.191 10.586 1 66.5 108 HIS A C 1
ATOM 841 O O . HIS A 1 108 ? 12 0.875 10.453 1 66.5 108 HIS A O 1
ATOM 847 N N . GLU A 1 109 ? 10.453 -0.132 11.688 1 66.75 109 GLU A N 1
ATOM 848 C CA . GLU A 1 109 ? 11.117 0.284 12.922 1 66.75 109 GLU A CA 1
ATOM 849 C C . GLU A 1 109 ? 12.477 -0.389 13.07 1 66.75 109 GLU A C 1
ATOM 851 O O . GLU A 1 109 ? 13.43 0.224 13.562 1 66.75 109 GLU A O 1
ATOM 856 N N . ALA A 1 110 ? 12.508 -1.553 12.68 1 64.81 110 ALA A N 1
ATOM 857 C CA . ALA A 1 110 ? 13.766 -2.295 12.773 1 64.81 110 ALA A CA 1
ATOM 858 C C . ALA A 1 110 ? 14.789 -1.77 11.781 1 64.81 110 ALA A C 1
ATOM 860 O O . ALA A 1 110 ? 16 -1.822 12.039 1 64.81 110 ALA A O 1
ATOM 861 N N . SER A 1 111 ? 14.336 -1.292 10.648 1 64.38 111 SER A N 1
ATOM 862 C CA . SER A 1 111 ? 15.242 -0.849 9.594 1 64.38 111 SER A CA 1
ATOM 863 C C . SER A 1 111 ? 15.633 0.614 9.773 1 64.38 111 SER A C 1
ATOM 865 O O . SER A 1 111 ? 16.609 1.081 9.188 1 64.38 111 SER A O 1
ATOM 867 N N . HIS A 1 112 ? 14.844 1.289 10.625 1 61.25 112 HIS A N 1
ATOM 868 C CA . HIS A 1 112 ? 15.055 2.717 10.836 1 61.25 112 HIS A CA 1
ATOM 869 C C . HIS A 1 112 ? 16.516 3.016 11.164 1 61.25 112 HIS A C 1
ATOM 871 O O . HIS A 1 112 ? 17.109 3.932 10.594 1 61.25 112 HIS A O 1
ATOM 877 N N . PRO A 1 113 ? 16.984 2.271 12.102 1 56.09 113 PRO A N 1
ATOM 878 C CA . PRO A 1 113 ? 18.375 2.625 12.398 1 56.09 113 PRO A CA 1
ATOM 879 C C . PRO A 1 113 ? 19.297 2.436 11.195 1 56.09 113 PRO A C 1
ATOM 881 O O . PRO A 1 113 ? 20.25 3.199 11.016 1 56.09 113 PRO A O 1
ATOM 884 N N . VAL A 1 114 ? 19 1.532 10.383 1 59.28 114 VAL A N 1
ATOM 885 C CA . VAL A 1 114 ? 19.828 1.268 9.211 1 59.28 114 VAL A CA 1
ATOM 886 C C . VAL A 1 114 ? 19.641 2.385 8.188 1 59.28 114 VAL A C 1
ATOM 888 O O . VAL A 1 114 ? 20.609 2.854 7.586 1 59.28 114 VAL A O 1
ATOM 891 N N . PHE A 1 115 ? 18.453 2.781 8.102 1 59.25 115 PHE A N 1
ATOM 892 C CA . PHE A 1 115 ? 18.156 3.85 7.152 1 59.25 115 PHE A CA 1
ATOM 893 C C . PHE A 1 115 ? 18.797 5.16 7.598 1 59.25 115 PHE A C 1
ATOM 895 O O . PHE A 1 115 ? 19.328 5.91 6.773 1 59.25 115 PHE A O 1
ATOM 902 N N . GLU A 1 116 ? 18.609 5.402 8.883 1 57.75 116 GLU A N 1
ATOM 903 C CA . GLU A 1 116 ? 19.219 6.621 9.398 1 57.75 116 GLU A CA 1
ATOM 904 C C . GLU A 1 116 ? 20.734 6.605 9.203 1 57.75 116 GLU A C 1
ATOM 906 O O . GLU A 1 116 ? 21.328 7.629 8.867 1 57.75 116 GLU A O 1
ATOM 911 N N . GLY A 1 117 ? 21.234 5.465 9.445 1 55.22 117 GLY A N 1
ATOM 912 C CA . GLY A 1 117 ? 22.656 5.352 9.234 1 55.22 117 GLY A CA 1
ATOM 913 C C . GLY A 1 117 ? 23.062 5.555 7.785 1 55.22 117 GLY A C 1
ATOM 914 O O . GLY A 1 117 ? 24.031 6.266 7.5 1 55.22 117 GLY A O 1
ATOM 915 N N . ALA A 1 118 ? 22.328 5.031 6.922 1 58.19 118 ALA A N 1
ATOM 916 C CA . ALA A 1 118 ? 22.625 5.148 5.496 1 58.19 118 ALA A CA 1
ATOM 917 C C . ALA A 1 118 ? 22.391 6.574 5.004 1 58.19 118 ALA A C 1
ATOM 919 O O . ALA A 1 118 ? 23.156 7.086 4.184 1 58.19 118 ALA A O 1
ATOM 920 N N . ARG A 1 119 ? 21.297 7.109 5.531 1 59.22 119 ARG A N 1
ATOM 921 C CA . ARG A 1 119 ? 21.016 8.5 5.191 1 59.22 119 ARG A CA 1
ATOM 922 C C . ARG A 1 119 ? 22.156 9.414 5.633 1 59.22 119 ARG A C 1
ATOM 924 O O . ARG A 1 119 ? 22.562 10.312 4.895 1 59.22 119 ARG A O 1
ATOM 931 N N . GLN A 1 120 ? 22.5 9.203 6.84 1 56 120 GLN A N 1
ATOM 932 C CA . GLN A 1 120 ? 23.625 10 7.328 1 56 120 GLN A CA 1
ATOM 933 C C . GLN A 1 120 ? 24.844 9.812 6.445 1 56 120 GLN A C 1
ATOM 935 O O . GLN A 1 120 ? 25.578 10.766 6.184 1 56 120 GLN A O 1
ATOM 940 N N . PHE A 1 121 ? 24.922 8.656 6.043 1 52.97 121 PHE A N 1
ATOM 941 C CA . PHE A 1 121 ? 26.062 8.336 5.184 1 52.97 121 PHE A CA 1
ATOM 942 C C . PHE A 1 121 ? 25.938 9.031 3.834 1 52.97 121 PHE A C 1
ATOM 944 O O . PHE A 1 121 ? 26.906 9.602 3.328 1 52.97 121 PHE A O 1
ATOM 951 N N . LEU A 1 122 ? 24.812 9.055 3.254 1 56.69 122 LEU A N 1
ATOM 952 C CA . LEU A 1 122 ? 24.578 9.656 1.947 1 56.69 122 LEU A CA 1
ATOM 953 C C . LEU A 1 122 ? 24.609 11.18 2.035 1 56.69 122 LEU A C 1
ATOM 955 O O . LEU A 1 122 ? 25.078 11.844 1.106 1 56.69 122 LEU A O 1
ATOM 959 N N . ASP A 1 123 ? 23.938 11.672 3.107 1 55.53 123 ASP A N 1
ATOM 960 C CA . ASP A 1 123 ? 24.016 13.117 3.305 1 55.53 123 ASP A CA 1
ATOM 961 C C . ASP A 1 123 ? 25.469 13.594 3.361 1 55.53 123 ASP A C 1
ATOM 963 O O . ASP A 1 123 ? 25.766 14.719 2.961 1 55.53 123 ASP A O 1
ATOM 967 N N . LYS A 1 124 ? 26.156 12.789 3.947 1 53.12 124 LYS A N 1
ATOM 968 C CA . LYS A 1 124 ? 27.578 13.141 3.955 1 53.12 124 LYS A CA 1
ATOM 969 C C . LYS A 1 124 ? 28.156 13.125 2.541 1 53.12 124 LYS A C 1
ATOM 971 O O . LYS A 1 124 ? 29.016 13.945 2.211 1 53.12 124 LYS A O 1
ATOM 976 N N . LEU A 1 125 ? 27.609 12.25 1.776 1 51.25 125 LEU A N 1
ATOM 977 C CA . LEU A 1 125 ? 28.141 12.125 0.427 1 51.25 125 LEU A CA 1
ATOM 978 C C . LEU A 1 125 ? 27.531 13.164 -0.504 1 51.25 125 LEU A C 1
ATOM 980 O O . LEU A 1 125 ? 28.188 13.641 -1.433 1 51.25 125 LEU A O 1
ATOM 984 N N . PHE A 1 126 ? 26.219 13.453 -0.289 1 47.69 126 PHE A N 1
ATOM 985 C CA . PHE A 1 126 ? 25.594 14.445 -1.155 1 47.69 126 PHE A CA 1
ATOM 986 C C . PHE A 1 126 ? 25 15.578 -0.335 1 47.69 126 PHE A C 1
ATOM 988 O O . PHE A 1 126 ? 23.812 15.547 0.019 1 47.69 126 PHE A O 1
ATOM 995 N N . PRO A 1 127 ? 25.703 16.516 0.043 1 43.53 127 PRO A N 1
ATOM 996 C CA . PRO A 1 127 ? 25.25 17.609 0.904 1 43.53 127 PRO A CA 1
ATOM 997 C C . PRO A 1 127 ? 24.188 18.484 0.239 1 43.53 127 PRO A C 1
ATOM 999 O O . PRO A 1 127 ? 24.25 18.703 -0.974 1 43.53 127 PRO A O 1
ATOM 1002 N N . ARG A 1 128 ? 22.969 18.5 0.783 1 45.31 128 ARG A N 1
ATOM 1003 C CA . ARG A 1 128 ? 21.875 19.359 0.349 1 45.31 128 ARG A CA 1
ATOM 1004 C C . ARG A 1 128 ? 22.281 20.828 0.396 1 45.31 128 ARG A C 1
ATOM 1006 O O . ARG A 1 128 ? 22.953 21.266 1.339 1 45.31 128 ARG A O 1
ATOM 1013 N N . HIS A 1 129 ? 22.406 21.328 -0.821 1 41.5 129 HIS A N 1
ATOM 1014 C CA . HIS A 1 129 ? 22.719 22.766 -0.835 1 41.5 129 HIS A CA 1
ATOM 1015 C C . HIS A 1 129 ? 21.453 23.594 -0.61 1 41.5 129 HIS A C 1
ATOM 1017 O O . HIS A 1 129 ? 20.453 23.406 -1.302 1 41.5 129 HIS A O 1
ATOM 1023 N N . PRO A 1 130 ? 21.172 24 0.435 1 40.19 130 PRO A N 1
ATOM 1024 C CA . PRO A 1 130 ? 20.047 24.875 0.75 1 40.19 130 PRO A CA 1
ATOM 1025 C C . PRO A 1 130 ? 20 26.125 -0.144 1 40.19 130 PRO A C 1
ATOM 1027 O O . PRO A 1 130 ? 21.047 26.672 -0.497 1 40.19 130 PRO A O 1
ATOM 1030 N N . VAL A 1 131 ? 19.203 26.188 -1.213 1 35.66 131 VAL A N 1
ATOM 1031 C CA . VAL A 1 131 ? 19.109 27.391 -2.016 1 35.66 131 VAL A CA 1
ATOM 1032 C C . VAL A 1 131 ? 18.375 28.484 -1.24 1 35.66 131 VAL A C 1
ATOM 1034 O O . VAL A 1 131 ? 17.328 28.219 -0.63 1 35.66 131 VAL A O 1
ATOM 1037 N N . ASP A 1 132 ? 19.031 29.375 -0.819 1 36.34 132 ASP A N 1
ATOM 1038 C CA . ASP A 1 132 ? 18.578 30.609 -0.187 1 36.34 132 ASP A CA 1
ATOM 1039 C C . ASP A 1 132 ? 17.844 31.5 -1.18 1 36.34 132 ASP A C 1
ATOM 1041 O O . ASP A 1 132 ? 18.453 32.094 -2.072 1 36.34 132 ASP A O 1
ATOM 1045 N N . LEU A 1 133 ? 16.656 31.109 -1.625 1 33.03 133 LEU A N 1
ATOM 1046 C CA . LEU A 1 133 ? 16.016 31.906 -2.666 1 33.03 133 LEU A CA 1
ATOM 1047 C C . LEU A 1 133 ? 15.891 33.375 -2.246 1 33.03 133 LEU A C 1
ATOM 1049 O O . LEU A 1 133 ? 15.898 34.25 -3.094 1 33.03 133 LEU A O 1
ATOM 1053 N N . ASP A 1 134 ? 15.273 33.562 -0.944 1 37.03 134 ASP A N 1
ATOM 1054 C CA . ASP A 1 134 ? 14.883 34.969 -0.726 1 37.03 134 ASP A CA 1
ATOM 1055 C C . ASP A 1 134 ? 16.094 35.812 -0.383 1 37.03 134 ASP A C 1
ATOM 1057 O O . ASP A 1 134 ? 15.953 37.031 -0.134 1 37.03 134 ASP A O 1
ATOM 1061 N N . GLY A 1 135 ? 17.281 35.5 -0.67 1 36.94 135 GLY A N 1
ATOM 1062 C CA . GLY A 1 135 ? 18.469 36.344 -0.567 1 36.94 135 GLY A CA 1
ATOM 1063 C C . GLY A 1 135 ? 18.797 36.719 0.861 1 36.94 135 GLY A C 1
ATOM 1064 O O . GLY A 1 135 ? 19.625 37.625 1.092 1 36.94 135 GLY A O 1
ATOM 1065 N N . ASP A 1 136 ? 17.922 36.719 1.902 1 41.31 136 ASP A N 1
ATOM 1066 C CA . ASP A 1 136 ? 18.281 37.344 3.172 1 41.31 136 ASP A CA 1
ATOM 1067 C C . ASP A 1 136 ? 19.266 36.469 3.951 1 41.31 136 ASP A C 1
ATOM 1069 O O . ASP A 1 136 ? 19.656 36.812 5.07 1 41.31 136 ASP A O 1
ATOM 1073 N N . GLY A 1 137 ? 19.969 35.406 3.51 1 41.16 137 GLY A N 1
ATOM 1074 C CA . GLY A 1 137 ? 20.953 34.531 4.137 1 41.16 137 GLY A CA 1
ATOM 1075 C C . GLY A 1 137 ? 20.375 33.219 4.629 1 41.16 137 GLY A C 1
ATOM 1076 O O . GLY A 1 137 ? 21.125 32.312 5.012 1 41.16 137 GLY A O 1
ATOM 1077 N N . SER A 1 138 ? 19.266 33.188 5.414 1 38.91 138 SER A N 1
ATOM 1078 C CA . SER A 1 138 ? 18.719 31.969 5.973 1 38.91 138 SER A CA 1
ATOM 1079 C C . SER A 1 138 ? 18.141 31.078 4.879 1 38.91 138 SER A C 1
ATOM 1081 O O . SER A 1 138 ? 17.656 31.562 3.861 1 38.91 138 SER A O 1
ATOM 1083 N N . HIS A 1 139 ? 18.688 29.906 4.68 1 39.28 139 HIS A N 1
ATOM 1084 C CA . HIS A 1 139 ? 18.344 28.906 3.68 1 39.28 139 HIS A CA 1
ATOM 1085 C C . HIS A 1 139 ? 16.828 28.734 3.562 1 39.28 139 HIS A C 1
ATOM 1087 O O . HIS A 1 139 ? 16.156 28.406 4.543 1 39.28 139 HIS A O 1
ATOM 1093 N N . ASP A 1 140 ? 16.062 29.703 3.02 1 40.16 140 ASP A N 1
ATOM 1094 C CA . ASP A 1 140 ? 14.602 29.719 3.012 1 40.16 140 ASP A CA 1
ATOM 1095 C C . ASP A 1 140 ? 14.031 28.422 2.443 1 40.16 140 ASP A C 1
ATOM 1097 O O . ASP A 1 140 ? 13.18 27.781 3.068 1 40.16 140 ASP A O 1
ATOM 1101 N N . PHE A 1 141 ? 13.547 28.609 1.071 1 39.03 141 PHE A N 1
ATOM 1102 C CA . PHE A 1 141 ? 12.766 27.562 0.418 1 39.03 141 PHE A CA 1
ATOM 1103 C C . PHE A 1 141 ? 13.68 26.625 -0.377 1 39.03 141 PHE A C 1
ATOM 1105 O O . PHE A 1 141 ? 14.633 27.078 -1.012 1 39.03 141 PHE A O 1
ATOM 1112 N N . TYR A 1 142 ? 14.102 25.609 -0.032 1 39.62 142 TYR A N 1
ATOM 1113 C CA . TYR A 1 142 ? 14.727 24.641 -0.926 1 39.62 142 TYR A CA 1
ATOM 1114 C C . TYR A 1 142 ? 13.828 24.344 -2.121 1 39.62 142 TYR A C 1
ATOM 1116 O O . TYR A 1 142 ? 12.656 24.016 -1.956 1 39.62 142 TYR A O 1
ATOM 1124 N N . MET A 1 143 ? 13.875 25.188 -3.17 1 39.59 143 MET A N 1
ATOM 1125 C CA . MET A 1 143 ? 13.172 24.688 -4.352 1 39.59 143 MET A CA 1
ATOM 1126 C C . MET A 1 143 ? 13.305 23.172 -4.473 1 39.59 143 MET A C 1
ATOM 1128 O O . MET A 1 143 ? 14.406 22.625 -4.332 1 39.59 143 MET A O 1
ATOM 1132 N N . PRO A 1 144 ? 12.242 22.562 -4.281 1 44.69 144 PRO A N 1
ATOM 1133 C CA . PRO A 1 144 ? 12.359 21.109 -4.418 1 44.69 144 PRO A CA 1
ATOM 1134 C C . PRO A 1 144 ? 13.156 20.703 -5.656 1 44.69 144 PRO A C 1
ATOM 1136 O O . PRO A 1 144 ? 12.992 21.297 -6.723 1 44.69 144 PRO A O 1
ATOM 1139 N N . ASN A 1 145 ? 14.422 20.484 -5.57 1 45.56 145 ASN A N 1
ATOM 1140 C CA . ASN A 1 145 ? 15.172 19.875 -6.66 1 45.56 145 ASN A CA 1
ATOM 1141 C C . ASN A 1 145 ? 14.266 19.094 -7.605 1 45.56 145 ASN A C 1
ATOM 1143 O O . ASN A 1 145 ? 13.125 18.781 -7.262 1 45.56 145 ASN A O 1
ATOM 1147 N N . HIS A 1 146 ? 14.68 19.094 -8.891 1 51 146 HIS A N 1
ATOM 1148 C CA . HIS A 1 146 ? 14.008 18.234 -9.852 1 51 146 HIS A CA 1
ATOM 1149 C C . HIS A 1 146 ? 13.477 16.969 -9.18 1 51 146 HIS A C 1
ATOM 1151 O O . HIS A 1 146 ? 14.141 16.391 -8.328 1 51 146 HIS A O 1
ATOM 1157 N N . PRO A 1 147 ? 12.203 16.828 -9.312 1 56.19 147 PRO A N 1
ATOM 1158 C CA . PRO A 1 147 ? 11.539 15.695 -8.664 1 56.19 147 PRO A CA 1
ATOM 1159 C C . PRO A 1 147 ? 12.414 14.445 -8.609 1 56.19 147 PRO A C 1
ATOM 1161 O O . PRO A 1 147 ? 12.422 13.734 -7.594 1 56.19 147 PRO A O 1
ATOM 1164 N N . PHE A 1 148 ? 13.234 14.367 -9.672 1 56.81 148 PHE A N 1
ATOM 1165 C CA . PHE A 1 148 ? 14.039 13.148 -9.742 1 56.81 148 PHE A CA 1
ATOM 1166 C C . PHE A 1 148 ? 15.133 13.164 -8.68 1 56.81 148 PHE A C 1
ATOM 1168 O O . PHE A 1 148 ? 15.414 12.133 -8.062 1 56.81 148 PHE A O 1
ATOM 1175 N N . ILE A 1 149 ? 15.68 14.25 -8.5 1 55.09 149 ILE A N 1
ATOM 1176 C CA . ILE A 1 149 ? 16.781 14.328 -7.539 1 55.09 149 ILE A CA 1
ATOM 1177 C C . ILE A 1 149 ? 16.234 14.219 -6.121 1 55.09 149 ILE A C 1
ATOM 1179 O O . ILE A 1 149 ? 16.828 13.547 -5.27 1 55.09 149 ILE A O 1
ATOM 1183 N N . TYR A 1 150 ? 15.117 14.82 -5.969 1 60.56 150 TYR A N 1
ATOM 1184 C CA . TYR A 1 150 ? 14.453 14.789 -4.668 1 60.56 150 TYR A CA 1
ATOM 1185 C C . TYR A 1 150 ? 14.117 13.359 -4.258 1 60.56 150 TYR A C 1
ATOM 1187 O O . TYR A 1 150 ? 14.469 12.93 -3.156 1 60.56 150 TYR A O 1
ATOM 1195 N N . TYR A 1 151 ? 13.602 12.656 -5.176 1 66.19 151 TYR A N 1
ATOM 1196 C CA . TYR A 1 151 ? 13.18 11.289 -4.891 1 66.19 151 TYR A CA 1
ATOM 1197 C C . TYR A 1 151 ? 14.391 10.359 -4.809 1 66.19 151 TYR A C 1
ATOM 1199 O O . TYR A 1 151 ? 14.438 9.461 -3.961 1 66.19 151 TYR A O 1
ATOM 1207 N N . SER A 1 152 ? 15.297 10.602 -5.711 1 67.19 152 SER A N 1
ATOM 1208 C CA . SER A 1 152 ? 16.453 9.703 -5.797 1 67.19 152 SER A CA 1
ATOM 1209 C C . SER A 1 152 ? 17.297 9.766 -4.523 1 67.19 152 SER A C 1
ATOM 1211 O O . SER A 1 152 ? 17.734 8.727 -4.023 1 67.19 152 SER A O 1
ATOM 1213 N N . LYS A 1 153 ? 17.406 10.938 -4.066 1 64.38 153 LYS A N 1
ATOM 1214 C CA . LYS A 1 153 ? 18.25 11.086 -2.879 1 64.38 153 LYS A CA 1
ATOM 1215 C C . LYS A 1 153 ? 17.594 10.445 -1.66 1 64.38 153 LYS A C 1
ATOM 1217 O O . LYS A 1 153 ? 18.266 9.805 -0.847 1 64.38 153 LYS A O 1
ATOM 1222 N N . ALA A 1 154 ? 16.328 10.578 -1.637 1 69.75 154 ALA A N 1
ATOM 1223 C CA . ALA A 1 154 ? 15.609 10.102 -0.455 1 69.75 154 ALA A CA 1
ATOM 1224 C C . ALA A 1 154 ? 15.383 8.594 -0.526 1 69.75 154 ALA A C 1
ATOM 1226 O O . ALA A 1 154 ? 15.406 7.906 0.498 1 69.75 154 ALA A O 1
ATOM 1227 N N . LEU A 1 155 ? 15.281 8.078 -1.75 1 78 155 LEU A N 1
ATOM 1228 C CA . LEU A 1 155 ? 14.875 6.684 -1.9 1 78 155 LEU A CA 1
ATOM 1229 C C . LEU A 1 155 ? 16.078 5.805 -2.242 1 78 155 LEU A C 1
ATOM 1231 O O . LEU A 1 155 ? 15.977 4.578 -2.205 1 78 155 LEU A O 1
ATOM 1235 N N . ALA A 1 156 ? 17.172 6.391 -2.551 1 76.06 156 ALA A N 1
ATOM 1236 C CA . ALA A 1 156 ? 18.344 5.633 -2.971 1 76.06 156 ALA A CA 1
ATOM 1237 C C . ALA A 1 156 ? 18.812 4.676 -1.873 1 76.06 156 ALA A C 1
ATOM 1239 O O . ALA A 1 156 ? 19.125 3.516 -2.143 1 76.06 156 ALA A O 1
ATOM 1240 N N . CYS A 1 157 ? 18.766 5.082 -0.689 1 76.81 157 CYS A N 1
ATOM 1241 C CA . CYS A 1 157 ? 19.297 4.273 0.406 1 76.81 157 CYS A CA 1
ATOM 1242 C C . CYS A 1 157 ? 18.391 3.07 0.674 1 76.81 157 CYS A C 1
ATOM 1244 O O . CYS A 1 157 ? 18.859 1.929 0.646 1 76.81 157 CYS A O 1
ATOM 1246 N N . PRO A 1 158 ? 17.125 3.312 0.936 1 80.06 158 PRO A N 1
ATOM 1247 C CA . PRO A 1 158 ? 16.266 2.143 1.141 1 80.06 158 PRO A CA 1
ATOM 1248 C C . PRO A 1 158 ? 16.281 1.185 -0.049 1 80.06 158 PRO A C 1
ATOM 1250 O O . PRO A 1 158 ? 16.188 -0.032 0.133 1 80.06 158 PRO A O 1
ATOM 1253 N N . LEU A 1 159 ? 16.406 1.686 -1.251 1 83.38 159 LEU A N 1
ATOM 1254 C CA . LEU A 1 159 ? 16.422 0.837 -2.438 1 83.38 159 LEU A CA 1
ATOM 1255 C C . LEU A 1 159 ? 17.719 0.03 -2.51 1 83.38 159 LEU A C 1
ATOM 1257 O O . LEU A 1 159 ? 17.703 -1.131 -2.926 1 83.38 159 LEU A O 1
ATOM 1261 N N . LEU A 1 160 ? 18.797 0.661 -2.176 1 83.31 160 LEU A N 1
ATOM 1262 C CA . LEU A 1 160 ? 20.078 -0.044 -2.168 1 83.31 160 LEU A CA 1
ATOM 1263 C C . LEU A 1 160 ? 20.078 -1.155 -1.123 1 83.31 160 LEU A C 1
ATOM 1265 O O . LEU A 1 160 ? 20.562 -2.258 -1.384 1 83.31 160 LEU A O 1
ATOM 1269 N N . LEU A 1 161 ? 19.547 -0.84 0.045 1 83.56 161 LEU A N 1
ATOM 1270 C CA . LEU A 1 161 ? 19.453 -1.856 1.088 1 83.56 161 LEU A CA 1
ATOM 1271 C C . LEU A 1 161 ? 18.547 -2.998 0.657 1 83.56 161 LEU A C 1
ATOM 1273 O O . LEU A 1 161 ? 18.844 -4.168 0.917 1 83.56 161 LEU A O 1
ATOM 1277 N N . PHE A 1 162 ? 17.484 -2.617 0.128 1 89.94 162 PHE A N 1
ATOM 1278 C CA . PHE A 1 162 ? 16.547 -3.611 -0.386 1 89.94 162 PHE A CA 1
ATOM 1279 C C . PHE A 1 162 ? 17.234 -4.531 -1.39 1 89.94 162 PHE A C 1
ATOM 1281 O O . PHE A 1 162 ? 17.125 -5.754 -1.295 1 89.94 162 PHE A O 1
ATOM 1288 N N . THR A 1 163 ? 17.922 -3.959 -2.371 1 90.56 163 THR A N 1
ATOM 1289 C CA . THR A 1 163 ? 18.625 -4.727 -3.396 1 90.56 163 THR A CA 1
ATOM 1290 C C . THR A 1 163 ? 19.719 -5.594 -2.771 1 90.56 163 THR A C 1
ATOM 1292 O O . THR A 1 163 ? 19.906 -6.746 -3.164 1 90.56 163 THR A O 1
ATOM 1295 N N . ALA A 1 164 ? 20.422 -5.059 -1.811 1 91.94 164 ALA A N 1
ATOM 1296 C CA . ALA A 1 164 ? 21.484 -5.812 -1.133 1 91.94 164 ALA A CA 1
ATOM 1297 C C . ALA A 1 164 ? 20.906 -7.035 -0.424 1 91.94 164 ALA A C 1
ATOM 1299 O O . ALA A 1 164 ? 21.5 -8.117 -0.465 1 91.94 164 ALA A O 1
ATOM 1300 N N . VAL A 1 165 ? 19.812 -6.855 0.245 1 93.25 165 VAL A N 1
ATOM 1301 C CA . VAL A 1 165 ? 19.172 -7.957 0.946 1 93.25 165 VAL A CA 1
ATOM 1302 C C . VAL A 1 165 ? 18.75 -9.039 -0.055 1 93.25 165 VAL A C 1
ATOM 1304 O O . VAL A 1 165 ? 18.922 -10.227 0.208 1 93.25 165 VAL A O 1
ATOM 1307 N N . GLN A 1 166 ? 18.172 -8.586 -1.231 1 95.94 166 GLN A N 1
ATOM 1308 C CA . GLN A 1 166 ? 17.781 -9.562 -2.242 1 95.94 166 GLN A CA 1
ATOM 1309 C C . GLN A 1 166 ? 19 -10.328 -2.756 1 95.94 166 GLN A C 1
ATOM 1311 O O . GLN A 1 166 ? 18.922 -11.539 -2.973 1 95.94 166 GLN A O 1
ATOM 1316 N N . LEU A 1 167 ? 20.141 -9.641 -2.977 1 96.5 167 LEU A N 1
ATOM 1317 C CA . LEU A 1 167 ? 21.344 -10.289 -3.459 1 96.5 167 LEU A CA 1
ATOM 1318 C C . LEU A 1 167 ? 21.891 -11.266 -2.422 1 96.5 167 LEU A C 1
ATOM 1320 O O . LEU A 1 167 ? 22.391 -12.336 -2.771 1 96.5 167 LEU A O 1
ATOM 1324 N N . LEU A 1 168 ? 21.812 -10.883 -1.199 1 97.31 168 LEU A N 1
ATOM 1325 C CA . LEU A 1 168 ? 22.25 -11.758 -0.119 1 97.31 168 LEU A CA 1
ATOM 1326 C C . LEU A 1 168 ? 21.422 -13.031 -0.075 1 97.31 168 LEU A C 1
ATOM 1328 O O . LEU A 1 168 ? 21.969 -14.133 0.009 1 97.31 168 LEU A O 1
ATOM 1332 N N . PHE A 1 169 ? 20.156 -12.898 -0.083 1 97.94 169 PHE A N 1
ATOM 1333 C CA . PHE A 1 169 ? 19.297 -14.078 -0.041 1 97.94 169 PHE A CA 1
ATOM 1334 C C . PHE A 1 169 ? 19.469 -14.922 -1.294 1 97.94 169 PHE A C 1
ATOM 1336 O O . PHE A 1 169 ? 19.375 -16.156 -1.239 1 97.94 169 PHE A O 1
ATOM 1343 N N . ALA A 1 170 ? 19.656 -14.227 -2.461 1 97.88 170 ALA A N 1
ATOM 1344 C CA . ALA A 1 170 ? 19.938 -14.984 -3.676 1 97.88 170 ALA A CA 1
ATOM 1345 C C . ALA A 1 170 ? 21.156 -15.891 -3.475 1 97.88 170 ALA A C 1
ATOM 1347 O O . ALA A 1 170 ? 21.141 -17.047 -3.893 1 97.88 170 ALA A O 1
ATOM 1348 N N . GLY A 1 171 ? 22.172 -15.367 -2.846 1 97.81 171 GLY A N 1
ATOM 1349 C CA . GLY A 1 171 ? 23.328 -16.172 -2.521 1 97.81 171 GLY A CA 1
ATOM 1350 C C . GLY A 1 171 ? 23 -17.359 -1.617 1 97.81 171 GLY A C 1
ATOM 1351 O O . GLY A 1 171 ? 23.5 -18.453 -1.825 1 97.81 171 GLY A O 1
ATOM 1352 N N . LEU A 1 172 ? 22.203 -17.141 -0.636 1 97.94 172 LEU A N 1
ATOM 1353 C CA . LEU A 1 172 ? 21.812 -18.203 0.294 1 97.94 172 LEU A CA 1
ATOM 1354 C C . LEU A 1 172 ? 21 -19.281 -0.417 1 97.94 172 LEU A C 1
ATOM 1356 O O . LEU A 1 172 ? 21.172 -20.469 -0.125 1 97.94 172 LEU A O 1
ATOM 1360 N N . PHE A 1 173 ? 20.172 -18.844 -1.357 1 97.56 173 PHE A N 1
ATOM 1361 C CA . PHE A 1 173 ? 19.406 -19.828 -2.109 1 97.56 173 PHE A CA 1
ATOM 1362 C C . PHE A 1 173 ? 20.312 -20.672 -2.992 1 97.56 173 PHE A C 1
ATOM 1364 O O . PHE A 1 173 ? 20.047 -21.859 -3.209 1 97.56 173 PHE A O 1
ATOM 1371 N N . CYS A 1 174 ? 21.359 -20.078 -3.537 1 97.25 174 CYS A N 1
ATOM 1372 C CA . CYS A 1 174 ? 22.312 -20.844 -4.332 1 97.25 174 CYS A CA 1
ATOM 1373 C C . CYS A 1 174 ? 22.969 -21.922 -3.498 1 97.25 174 CYS A C 1
ATOM 1375 O O . CYS A 1 174 ? 23.219 -23.031 -3.99 1 97.25 174 CYS A O 1
ATOM 1377 N N . LEU A 1 175 ? 23.219 -21.641 -2.252 1 96.19 175 LEU A N 1
ATOM 1378 C CA . LEU A 1 175 ? 23.875 -22.578 -1.358 1 96.19 175 LEU A CA 1
ATOM 1379 C C . LEU A 1 175 ? 22.922 -23.719 -0.976 1 96.19 175 LEU A C 1
ATOM 1381 O O . LEU A 1 175 ? 23.344 -24.875 -0.872 1 96.19 175 LEU A O 1
ATOM 1385 N N . VAL A 1 176 ? 21.656 -23.406 -0.851 1 95.94 176 VAL A N 1
ATOM 1386 C CA . VAL A 1 176 ? 20.703 -24.375 -0.33 1 95.94 176 VAL A CA 1
ATOM 1387 C C . VAL A 1 176 ? 20.078 -25.156 -1.485 1 95.94 176 VAL A C 1
ATOM 1389 O O . VAL A 1 176 ? 19.859 -26.359 -1.384 1 95.94 176 VAL A O 1
ATOM 1392 N N . GLU A 1 177 ? 19.703 -24.562 -2.637 1 95.19 177 GLU A N 1
ATOM 1393 C CA . GLU A 1 177 ? 18.938 -25.188 -3.715 1 95.19 177 GLU A CA 1
ATOM 1394 C C . GLU A 1 177 ? 19.812 -25.422 -4.941 1 95.19 177 GLU A C 1
ATOM 1396 O O . GLU A 1 177 ? 19.375 -26.031 -5.918 1 95.19 177 GLU A O 1
ATOM 1401 N N . SER A 1 178 ? 21.094 -25.016 -5.043 1 93.38 178 SER A N 1
ATOM 1402 C CA . SER A 1 178 ? 22.016 -25.172 -6.16 1 93.38 178 SER A CA 1
ATOM 1403 C C . SER A 1 178 ? 21.516 -24.469 -7.406 1 93.38 178 SER A C 1
ATOM 1405 O O . SER A 1 178 ? 21.562 -25.016 -8.508 1 93.38 178 SER A O 1
ATOM 1407 N N . TRP A 1 179 ? 20.875 -23.375 -7.238 1 94.44 179 TRP A N 1
ATOM 1408 C CA . TRP A 1 179 ? 20.406 -22.547 -8.336 1 94.44 179 TRP A CA 1
ATOM 1409 C C . TRP A 1 179 ? 21.562 -21.734 -8.93 1 94.44 179 TRP A C 1
ATOM 1411 O O . TRP A 1 179 ? 22.578 -21.5 -8.266 1 94.44 179 TRP A O 1
ATOM 1421 N N . ASP A 1 180 ? 21.391 -21.391 -10.227 1 95.31 180 ASP A N 1
ATOM 1422 C CA . ASP A 1 180 ? 22.25 -20.344 -10.758 1 95.31 180 ASP A CA 1
ATOM 1423 C C . ASP A 1 180 ? 21.953 -19 -10.094 1 95.31 180 ASP A C 1
ATOM 1425 O O . ASP A 1 180 ? 20.797 -18.688 -9.781 1 95.31 180 ASP A O 1
ATOM 1429 N N . TYR A 1 181 ? 22.922 -18.297 -9.914 1 95.62 181 TYR A N 1
ATOM 1430 C CA . TYR A 1 181 ? 22.766 -17.047 -9.172 1 95.62 181 TYR A CA 1
ATOM 1431 C C . TYR A 1 181 ? 21.766 -16.125 -9.859 1 95.62 181 TYR A C 1
ATOM 1433 O O . TYR A 1 181 ? 20.984 -15.438 -9.203 1 95.62 181 TYR A O 1
ATOM 1441 N N . GLY A 1 182 ? 21.797 -16.062 -11.219 1 94.69 182 GLY A N 1
ATOM 1442 C CA . GLY A 1 182 ? 20.859 -15.227 -11.945 1 94.69 182 GLY A CA 1
ATOM 1443 C C . GLY A 1 182 ? 19.406 -15.617 -11.695 1 94.69 182 GLY A C 1
ATOM 1444 O O . GLY A 1 182 ? 18.547 -14.758 -11.508 1 94.69 182 GLY A O 1
ATOM 1445 N N . ILE A 1 183 ? 19.188 -16.859 -11.633 1 94.88 183 ILE A N 1
ATOM 1446 C CA . ILE A 1 183 ? 17.844 -17.391 -11.391 1 94.88 183 ILE A CA 1
ATOM 1447 C C . ILE A 1 183 ? 17.438 -17.109 -9.945 1 94.88 183 ILE A C 1
ATOM 1449 O O . ILE A 1 183 ? 16.281 -16.797 -9.672 1 94.88 183 ILE A O 1
ATOM 1453 N N . ALA A 1 184 ? 18.438 -17.25 -9.109 1 96.94 184 ALA A N 1
ATOM 1454 C CA . ALA A 1 184 ? 18.156 -16.969 -7.699 1 96.94 184 ALA A CA 1
ATOM 1455 C C . ALA A 1 184 ? 17.781 -15.5 -7.492 1 96.94 184 ALA A C 1
ATOM 1457 O O . ALA A 1 184 ? 16.859 -15.195 -6.73 1 96.94 184 ALA A O 1
ATOM 1458 N N . VAL A 1 185 ? 18.484 -14.617 -8.133 1 96.38 185 VAL A N 1
ATOM 1459 C CA . VAL A 1 185 ? 18.188 -13.188 -8.039 1 96.38 185 VAL A CA 1
ATOM 1460 C C . VAL A 1 185 ? 16.797 -12.914 -8.594 1 96.38 185 VAL A C 1
ATOM 1462 O O . VAL A 1 185 ? 16 -12.18 -7.992 1 96.38 185 VAL A O 1
ATOM 1465 N N . TYR A 1 186 ? 16.562 -13.57 -9.688 1 94.81 186 TYR A N 1
ATOM 1466 C CA . TYR A 1 186 ? 15.242 -13.453 -10.305 1 94.81 186 TYR A CA 1
ATOM 1467 C C . TYR A 1 186 ? 14.148 -13.914 -9.344 1 94.81 186 TYR A C 1
ATOM 1469 O O . TYR A 1 186 ? 13.164 -13.203 -9.141 1 94.81 186 TYR A O 1
ATOM 1477 N N . HIS A 1 187 ? 14.328 -15.008 -8.773 1 95.56 187 HIS A N 1
ATOM 1478 C CA . HIS A 1 187 ? 13.359 -15.562 -7.832 1 95.56 187 HIS A CA 1
ATOM 1479 C C . HIS A 1 187 ? 13.156 -14.625 -6.648 1 95.56 187 HIS A C 1
ATOM 1481 O O . HIS A 1 187 ? 12.023 -14.391 -6.223 1 95.56 187 HIS A O 1
ATOM 1487 N N . CYS A 1 188 ? 14.219 -14.102 -6.121 1 97.12 188 CYS A N 1
ATOM 1488 C CA . CYS A 1 188 ? 14.148 -13.234 -4.949 1 97.12 188 CYS A CA 1
ATOM 1489 C C . CYS A 1 188 ? 13.406 -11.945 -5.27 1 97.12 188 CYS A C 1
ATOM 1491 O O . CYS A 1 188 ? 12.562 -11.5 -4.492 1 97.12 188 CYS A O 1
ATOM 1493 N N . LEU A 1 189 ? 13.656 -11.383 -6.398 1 95.25 189 LEU A N 1
ATOM 1494 C CA . LEU A 1 189 ? 13.039 -10.109 -6.746 1 95.25 189 LEU A CA 1
ATOM 1495 C C . LEU A 1 189 ? 11.562 -10.289 -7.09 1 95.25 189 LEU A C 1
ATOM 1497 O O . LEU A 1 189 ? 10.727 -9.461 -6.73 1 95.25 189 LEU A O 1
ATOM 1501 N N . VAL A 1 190 ? 11.258 -11.336 -7.746 1 94.31 190 VAL A N 1
ATOM 1502 C CA . VAL A 1 190 ? 9.867 -11.656 -8.062 1 94.31 190 VAL A CA 1
ATOM 1503 C C . VAL A 1 190 ? 9.086 -11.914 -6.777 1 94.31 190 VAL A C 1
ATOM 1505 O O . VAL A 1 190 ? 7.93 -11.516 -6.656 1 94.31 190 VAL A O 1
ATOM 1508 N N . THR A 1 191 ? 9.742 -12.531 -5.84 1 95.06 191 THR A N 1
ATOM 1509 C CA . THR A 1 191 ? 9.125 -12.797 -4.547 1 95.06 191 THR A CA 1
ATOM 1510 C C . THR A 1 191 ? 8.969 -11.508 -3.746 1 95.06 191 THR A C 1
ATOM 1512 O O . THR A 1 191 ? 7.895 -11.242 -3.197 1 95.06 191 THR A O 1
ATOM 1515 N N . ALA A 1 192 ? 10.008 -10.758 -3.717 1 93.94 192 ALA A N 1
ATOM 1516 C CA . ALA A 1 192 ? 10.008 -9.531 -2.928 1 93.94 192 ALA A CA 1
ATOM 1517 C C . ALA A 1 192 ? 8.922 -8.57 -3.4 1 93.94 192 ALA A C 1
ATOM 1519 O O . ALA A 1 192 ? 8.406 -7.773 -2.613 1 93.94 192 ALA A O 1
ATOM 1520 N N . THR A 1 193 ? 8.602 -8.648 -4.652 1 92 193 THR A N 1
ATOM 1521 C CA . THR A 1 193 ? 7.578 -7.773 -5.211 1 92 193 THR A CA 1
ATOM 1522 C C . THR A 1 193 ? 6.207 -8.438 -5.16 1 92 193 THR A C 1
ATOM 1524 O O . THR A 1 193 ? 5.246 -7.949 -5.762 1 92 193 THR A O 1
ATOM 1527 N N . THR A 1 194 ? 6.062 -9.602 -4.555 1 91.31 194 THR A N 1
ATOM 1528 C CA . THR A 1 194 ? 4.863 -10.359 -4.223 1 91.31 194 THR A CA 1
ATOM 1529 C C . THR A 1 194 ? 4.215 -10.922 -5.484 1 91.31 194 THR A C 1
ATOM 1531 O O . THR A 1 194 ? 3.035 -11.289 -5.473 1 91.31 194 THR A O 1
ATOM 1534 N N . VAL A 1 195 ? 4.895 -10.844 -6.617 1 93.12 195 VAL A N 1
ATOM 1535 C CA . VAL A 1 195 ? 4.367 -11.469 -7.824 1 93.12 195 VAL A CA 1
ATOM 1536 C C . VAL A 1 195 ? 4.383 -12.984 -7.668 1 93.12 195 VAL A C 1
ATOM 1538 O O . VAL A 1 195 ? 3.338 -13.633 -7.734 1 93.12 195 VAL A O 1
ATOM 1541 N N . GLY A 1 196 ? 5.508 -13.578 -7.375 1 91.12 196 GLY A N 1
ATOM 1542 C CA . GLY A 1 196 ? 5.641 -14.992 -7.055 1 91.12 196 GLY A CA 1
ATOM 1543 C C . GLY A 1 196 ? 5.117 -15.906 -8.148 1 91.12 196 GLY A C 1
ATOM 1544 O O . GLY A 1 196 ? 4.188 -16.688 -7.926 1 91.12 196 GLY A O 1
ATOM 1545 N N . TYR A 1 197 ? 5.762 -16.016 -9.273 1 89.56 197 TYR A N 1
ATOM 1546 C CA . TYR A 1 197 ? 5.32 -16.844 -10.391 1 89.56 197 TYR A CA 1
ATOM 1547 C C . TYR A 1 197 ? 5.316 -18.328 -10 1 89.56 197 TYR A C 1
ATOM 1549 O O . TYR A 1 197 ? 4.578 -19.125 -10.57 1 89.56 197 TYR A O 1
ATOM 1557 N N . GLY A 1 198 ? 6.148 -18.703 -9.094 1 87.88 198 GLY A N 1
ATOM 1558 C CA . GLY A 1 198 ? 6.246 -20.094 -8.695 1 87.88 198 GLY A CA 1
ATOM 1559 C C . GLY A 1 198 ? 6.926 -20.969 -9.727 1 87.88 198 GLY A C 1
ATOM 1560 O O . GLY A 1 198 ? 6.762 -22.203 -9.719 1 87.88 198 GLY A O 1
ATOM 1561 N N . ASP A 1 199 ? 7.633 -20.375 -10.656 1 87.38 199 ASP A N 1
ATOM 1562 C CA . ASP A 1 199 ? 8.281 -21.109 -11.734 1 87.38 199 ASP A CA 1
ATOM 1563 C C . ASP A 1 199 ? 9.617 -21.703 -11.273 1 87.38 199 ASP A C 1
ATOM 1565 O O . ASP A 1 199 ? 10.133 -22.641 -11.891 1 87.38 199 ASP A O 1
ATOM 1569 N N . VAL A 1 200 ? 10.227 -21.125 -10.273 1 89.44 200 VAL A N 1
ATOM 1570 C CA . VAL A 1 200 ? 11.43 -21.672 -9.664 1 89.44 200 VAL A CA 1
ATOM 1571 C C . VAL A 1 200 ? 11.062 -22.453 -8.406 1 89.44 200 VAL A C 1
ATOM 1573 O O . VAL A 1 200 ? 10.695 -21.859 -7.387 1 89.44 200 VAL A O 1
ATOM 1576 N N . SER A 1 201 ? 11.133 -23.734 -8.469 1 87 201 SER A N 1
ATOM 1577 C CA . SER A 1 201 ? 10.617 -24.578 -7.398 1 87 201 SER A CA 1
ATOM 1578 C C . SER A 1 201 ? 11.656 -24.766 -6.297 1 87 201 SER A C 1
ATOM 1580 O O . SER A 1 201 ? 12.836 -25.016 -6.582 1 87 201 SER A O 1
ATOM 1582 N N . ILE A 1 202 ? 11.211 -24.625 -5.141 1 91.81 202 ILE A N 1
ATOM 1583 C CA . ILE A 1 202 ? 12.023 -24.938 -3.975 1 91.81 202 ILE A CA 1
ATOM 1584 C C . ILE A 1 202 ? 11.875 -26.422 -3.633 1 91.81 202 ILE A C 1
ATOM 1586 O O . ILE A 1 202 ? 10.758 -26.922 -3.525 1 91.81 202 ILE A O 1
ATOM 1590 N N . THR A 1 203 ? 12.938 -27.141 -3.451 1 89.94 203 THR A N 1
ATOM 1591 C CA . THR A 1 203 ? 12.883 -28.594 -3.277 1 89.94 203 THR A CA 1
ATOM 1592 C C . THR A 1 203 ? 13.391 -28.984 -1.895 1 89.94 203 THR A C 1
ATOM 1594 O O . THR A 1 203 ? 12.953 -30 -1.332 1 89.94 203 THR A O 1
ATOM 1597 N N . GLU A 1 204 ? 14.242 -28.172 -1.327 1 92.5 204 GLU A N 1
ATOM 1598 C CA . GLU A 1 204 ? 14.852 -28.516 -0.045 1 92.5 204 GLU A CA 1
ATOM 1599 C C . GLU A 1 204 ? 14.062 -27.922 1.117 1 92.5 204 GLU A C 1
ATOM 1601 O O . GLU A 1 204 ? 13.508 -26.828 0.996 1 92.5 204 GLU A O 1
ATOM 1606 N N . GLN A 1 205 ? 14.031 -28.688 2.205 1 91.81 205 GLN A N 1
ATOM 1607 C CA . GLN A 1 205 ? 13.344 -28.188 3.396 1 91.81 205 GLN A CA 1
ATOM 1608 C C . GLN A 1 205 ? 13.961 -26.891 3.891 1 91.81 205 GLN A C 1
ATOM 1610 O O . GLN A 1 205 ? 13.25 -25.984 4.328 1 91.81 205 GLN A O 1
ATOM 1615 N N . GLN A 1 206 ? 15.305 -26.859 3.852 1 94.19 206 GLN A N 1
ATOM 1616 C CA . GLN A 1 206 ? 15.992 -25.641 4.258 1 94.19 206 GLN A CA 1
ATOM 1617 C C . GLN A 1 206 ? 15.602 -24.469 3.361 1 94.19 206 GLN A C 1
ATOM 1619 O O . GLN A 1 206 ? 15.609 -23.312 3.799 1 94.19 206 GLN A O 1
ATOM 1624 N N . GLY A 1 207 ? 15.344 -24.797 2.105 1 95.56 207 GLY A N 1
ATOM 1625 C CA . GLY A 1 207 ? 14.898 -23.766 1.18 1 95.56 207 GLY A CA 1
ATOM 1626 C C . GLY A 1 207 ? 13.586 -23.125 1.587 1 95.56 207 GLY A C 1
ATOM 1627 O O . GLY A 1 207 ? 13.406 -21.906 1.438 1 95.56 207 GLY A O 1
ATOM 1628 N N . TYR A 1 208 ? 12.672 -23.969 2.188 1 95.06 208 TYR A N 1
ATOM 1629 C CA . TYR A 1 208 ? 11.391 -23.453 2.645 1 95.06 208 TYR A CA 1
ATOM 1630 C C . TYR A 1 208 ? 11.57 -22.5 3.83 1 95.06 208 TYR A C 1
ATOM 1632 O O . TYR A 1 208 ? 10.883 -21.484 3.934 1 95.06 208 TYR A O 1
ATOM 1640 N N . ILE A 1 209 ? 12.422 -22.859 4.656 1 95.75 209 ILE A N 1
ATOM 1641 C CA . ILE A 1 209 ? 12.695 -22.016 5.809 1 95.75 209 ILE A CA 1
ATOM 1642 C C . ILE A 1 209 ? 13.273 -20.672 5.336 1 95.75 209 ILE A C 1
ATOM 1644 O O . ILE A 1 209 ? 12.828 -19.609 5.781 1 95.75 209 ILE A O 1
ATOM 1648 N N . LEU A 1 210 ? 14.25 -20.797 4.461 1 96.88 210 LEU A N 1
ATOM 1649 C CA . LEU A 1 210 ? 14.875 -19.609 3.914 1 96.88 210 LEU A CA 1
ATOM 1650 C C . LEU A 1 210 ? 13.852 -18.734 3.207 1 96.88 210 LEU A C 1
ATOM 1652 O O . LEU A 1 210 ? 13.852 -17.5 3.373 1 96.88 210 LEU A O 1
ATOM 1656 N N . ALA A 1 211 ? 13.008 -19.344 2.43 1 96.5 211 ALA A N 1
ATOM 1657 C CA . ALA A 1 211 ? 11.977 -18.609 1.704 1 96.5 211 ALA A CA 1
ATOM 1658 C C . ALA A 1 211 ? 11.031 -17.891 2.666 1 96.5 211 ALA A C 1
ATOM 1660 O O . ALA A 1 211 ? 10.594 -16.766 2.404 1 96.5 211 ALA A O 1
ATOM 1661 N N . THR A 1 212 ? 10.672 -18.531 3.744 1 94.62 212 THR A N 1
ATOM 1662 C CA . THR A 1 212 ? 9.781 -17.953 4.754 1 94.62 212 THR A CA 1
ATOM 1663 C C . THR A 1 212 ? 10.398 -16.703 5.352 1 94.62 212 THR A C 1
ATOM 1665 O O . THR A 1 212 ? 9.742 -15.656 5.418 1 94.62 212 THR A O 1
ATOM 1668 N N . ILE A 1 213 ? 11.594 -16.75 5.691 1 93.12 213 ILE A N 1
ATOM 1669 C CA . ILE A 1 213 ? 12.297 -15.609 6.266 1 93.12 213 ILE A CA 1
ATOM 1670 C C . ILE A 1 213 ? 12.438 -14.508 5.219 1 93.12 213 ILE A C 1
ATOM 1672 O O . ILE A 1 213 ? 12.219 -13.328 5.52 1 93.12 213 ILE A O 1
ATOM 1676 N N . HIS A 1 214 ? 12.844 -14.938 4.055 1 95.56 214 HIS A N 1
ATOM 1677 C CA . HIS A 1 214 ? 13 -13.992 2.951 1 95.56 214 HIS A CA 1
ATOM 1678 C C . HIS A 1 214 ? 11.711 -13.227 2.697 1 95.56 214 HIS A C 1
ATOM 1680 O O . HIS A 1 214 ? 11.742 -12.008 2.506 1 95.56 214 HIS A O 1
ATOM 1686 N N . MET A 1 215 ? 10.547 -13.867 2.703 1 93.31 215 MET A N 1
ATOM 1687 C CA . MET A 1 215 ? 9.258 -13.234 2.441 1 93.31 215 MET A CA 1
ATOM 1688 C C . MET A 1 215 ? 8.922 -12.211 3.525 1 93.31 215 MET A C 1
ATOM 1690 O O . MET A 1 215 ? 8.492 -11.102 3.227 1 93.31 215 MET A O 1
ATOM 1694 N N . ILE A 1 216 ? 9.141 -12.617 4.711 1 87 216 ILE A N 1
ATOM 1695 C CA . ILE A 1 216 ? 8.82 -11.727 5.824 1 87 216 ILE A CA 1
ATOM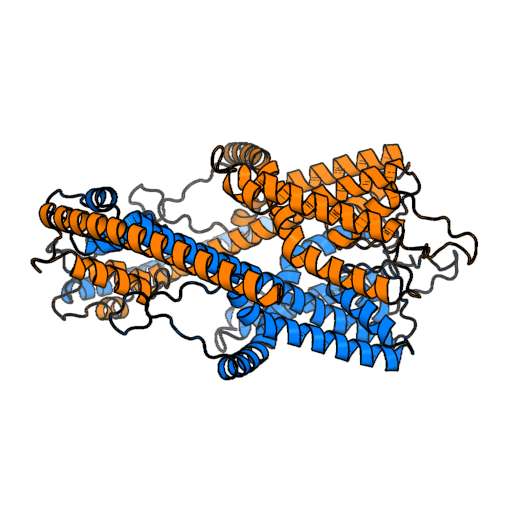 1696 C C . ILE A 1 216 ? 9.625 -10.438 5.711 1 87 216 ILE A C 1
ATOM 1698 O O . ILE A 1 216 ? 9.062 -9.344 5.781 1 87 216 ILE A O 1
ATOM 1702 N N . ILE A 1 217 ? 10.852 -10.547 5.461 1 87.81 217 ILE A N 1
ATOM 1703 C CA . ILE A 1 217 ? 11.773 -9.414 5.453 1 87.81 217 ILE A CA 1
ATOM 1704 C C . ILE A 1 217 ? 11.547 -8.578 4.195 1 87.81 217 ILE A C 1
ATOM 1706 O O . ILE A 1 217 ? 11.383 -7.355 4.273 1 87.81 217 ILE A O 1
ATOM 1710 N N . SER A 1 218 ? 11.508 -9.219 3.092 1 91.19 218 SER A N 1
ATOM 1711 C CA . SER A 1 218 ? 11.523 -8.523 1.809 1 91.19 218 SER A CA 1
ATOM 1712 C C . SER A 1 218 ? 10.195 -7.824 1.544 1 91.19 218 SER A C 1
ATOM 1714 O O . SER A 1 218 ? 10.172 -6.684 1.077 1 91.19 218 SER A O 1
ATOM 1716 N N . VAL A 1 219 ? 9.094 -8.484 1.783 1 88.12 219 VAL A N 1
ATOM 1717 C CA . VAL A 1 219 ? 7.785 -7.895 1.521 1 88.12 219 VAL A CA 1
ATOM 1718 C C . VAL A 1 219 ? 7.547 -6.719 2.467 1 88.12 219 VAL A C 1
ATOM 1720 O O . VAL A 1 219 ? 6.996 -5.691 2.062 1 88.12 219 VAL A O 1
ATOM 1723 N N . SER A 1 220 ? 7.961 -6.879 3.676 1 84 220 SER A N 1
ATOM 1724 C CA . SER A 1 220 ? 7.844 -5.785 4.633 1 84 220 SER A CA 1
ATOM 1725 C C . SER A 1 220 ? 8.695 -4.59 4.211 1 84 220 SER A C 1
ATOM 1727 O O . SER A 1 220 ? 8.273 -3.441 4.348 1 84 220 SER A O 1
ATOM 1729 N N . MET A 1 221 ? 9.875 -4.871 3.758 1 85 221 MET A N 1
ATOM 1730 C CA . MET A 1 221 ? 10.758 -3.807 3.295 1 85 221 MET A CA 1
ATOM 1731 C C . MET A 1 221 ? 10.164 -3.086 2.092 1 85 221 MET A C 1
ATOM 1733 O O . MET A 1 221 ? 10.234 -1.858 1.998 1 85 221 MET A O 1
ATOM 1737 N N . LEU A 1 222 ? 9.617 -3.838 1.215 1 87.56 222 LEU A N 1
ATOM 1738 C CA . LEU A 1 222 ? 8.992 -3.227 0.05 1 87.56 222 LEU A CA 1
ATOM 1739 C C . LEU A 1 222 ? 7.828 -2.334 0.468 1 87.56 222 LEU A C 1
ATOM 1741 O O . LEU A 1 222 ? 7.668 -1.229 -0.056 1 87.56 222 LEU A O 1
ATOM 1745 N N . ALA A 1 223 ? 7.027 -2.82 1.332 1 81.69 223 ALA A N 1
ATOM 1746 C CA . ALA A 1 223 ? 5.906 -2.035 1.841 1 81.69 223 ALA A CA 1
ATOM 1747 C C . ALA A 1 223 ? 6.391 -0.723 2.453 1 81.69 223 ALA A C 1
ATOM 1749 O O . ALA A 1 223 ? 5.766 0.324 2.266 1 81.69 223 ALA A O 1
ATOM 1750 N N . ALA A 1 224 ? 7.461 -0.768 3.193 1 77.56 224 ALA A N 1
ATOM 1751 C CA . ALA A 1 224 ? 8.039 0.423 3.809 1 77.56 224 ALA A CA 1
ATOM 1752 C C . ALA A 1 224 ? 8.5 1.417 2.746 1 77.56 224 ALA A C 1
ATOM 1754 O O . ALA A 1 224 ? 8.305 2.625 2.891 1 77.56 224 ALA A O 1
ATOM 1755 N N . ILE A 1 225 ? 9.125 0.912 1.753 1 82.5 225 ILE A N 1
ATOM 1756 C CA . ILE A 1 225 ? 9.617 1.763 0.674 1 82.5 225 ILE A CA 1
ATOM 1757 C C . ILE A 1 225 ? 8.445 2.439 -0.027 1 82.5 225 ILE A C 1
ATOM 1759 O O . ILE A 1 225 ? 8.5 3.635 -0.329 1 82.5 225 ILE A O 1
ATOM 1763 N N . ILE A 1 226 ? 7.395 1.677 -0.266 1 80.5 226 ILE A N 1
ATOM 1764 C CA . ILE A 1 226 ? 6.199 2.236 -0.892 1 80.5 226 ILE A CA 1
ATOM 1765 C C . ILE A 1 226 ? 5.617 3.334 -0.004 1 80.5 226 ILE A C 1
ATOM 1767 O O . ILE A 1 226 ? 5.191 4.383 -0.498 1 80.5 226 ILE A O 1
ATOM 1771 N N . GLY A 1 227 ? 5.574 3.055 1.244 1 75.69 227 GLY A N 1
ATOM 1772 C CA . GLY A 1 227 ? 5.141 4.078 2.182 1 75.69 227 GLY A CA 1
ATOM 1773 C C . GLY A 1 227 ? 5.98 5.34 2.117 1 75.69 227 GLY A C 1
ATOM 1774 O O . GLY A 1 227 ? 5.445 6.449 2.143 1 75.69 227 GLY A O 1
ATOM 1775 N N . ASP A 1 228 ? 7.285 5.188 2.027 1 75.12 228 ASP A N 1
ATOM 1776 C CA . ASP A 1 228 ? 8.203 6.32 1.932 1 75.12 228 ASP A CA 1
ATOM 1777 C C . ASP A 1 228 ? 7.957 7.121 0.655 1 75.12 228 ASP A C 1
ATOM 1779 O O . ASP A 1 228 ? 8.016 8.352 0.667 1 75.12 228 ASP A O 1
ATOM 1783 N N . ILE A 1 229 ? 7.781 6.438 -0.337 1 78.12 229 ILE A N 1
ATOM 1784 C CA . ILE A 1 229 ? 7.523 7.098 -1.611 1 78.12 229 ILE A CA 1
ATOM 1785 C C . ILE A 1 229 ? 6.25 7.934 -1.51 1 78.12 229 ILE A C 1
ATOM 1787 O O . ILE A 1 229 ? 6.215 9.078 -1.971 1 78.12 229 ILE A O 1
ATOM 1791 N N . GLU A 1 230 ? 5.25 7.375 -0.907 1 74.06 230 GLU A N 1
ATOM 1792 C CA . GLU A 1 230 ? 3.984 8.094 -0.76 1 74.06 230 GLU A CA 1
ATOM 1793 C C . GLU A 1 230 ? 4.148 9.32 0.13 1 74.06 230 GLU A C 1
ATOM 1795 O O . GLU A 1 230 ? 3.559 10.367 -0.137 1 74.06 230 GLU A O 1
ATOM 1800 N N . ASP A 1 231 ? 4.926 9.141 1.115 1 71.88 231 ASP A N 1
ATOM 1801 C CA . ASP A 1 231 ? 5.203 10.266 2.002 1 71.88 231 ASP A CA 1
ATOM 1802 C C . ASP A 1 231 ? 5.918 11.391 1.255 1 71.88 231 ASP A C 1
ATOM 1804 O O . ASP A 1 231 ? 5.598 12.562 1.437 1 71.88 231 ASP A O 1
ATOM 1808 N N . LEU A 1 232 ? 6.887 11.008 0.51 1 71.75 232 LEU A N 1
ATOM 1809 C CA . LEU A 1 232 ? 7.656 11.984 -0.25 1 71.75 232 LEU A CA 1
ATOM 1810 C C . LEU A 1 232 ? 6.773 12.68 -1.284 1 71.75 232 LEU A C 1
ATOM 1812 O O . LEU A 1 232 ? 6.918 13.883 -1.52 1 71.75 232 LEU A O 1
ATOM 1816 N N . ARG A 1 233 ? 5.953 11.938 -1.878 1 72.75 233 ARG A N 1
ATOM 1817 C CA . ARG A 1 233 ? 5.02 12.523 -2.84 1 72.75 233 ARG A CA 1
ATOM 1818 C C . ARG A 1 233 ? 4.098 13.531 -2.168 1 72.75 233 ARG A C 1
ATOM 1820 O O . ARG A 1 233 ? 3.805 14.586 -2.736 1 72.75 233 ARG A O 1
ATOM 1827 N N . GLU A 1 234 ? 3.693 13.242 -1.005 1 69.44 234 GLU A N 1
ATOM 1828 C CA . GLU A 1 234 ? 2.826 14.148 -0.259 1 69.44 234 GLU A CA 1
ATOM 1829 C C . GLU A 1 234 ? 3.574 15.414 0.148 1 69.44 234 GLU A C 1
ATOM 1831 O O . GLU A 1 234 ? 3.025 16.516 0.074 1 69.44 234 GLU A O 1
ATOM 1836 N N . LYS A 1 235 ? 4.715 15.172 0.59 1 66.5 235 LYS A N 1
ATOM 1837 C CA . LYS A 1 235 ? 5.539 16.312 0.965 1 66.5 235 LYS A CA 1
ATOM 1838 C C . LYS A 1 235 ? 5.797 17.219 -0.234 1 66.5 235 LYS A C 1
ATOM 1840 O O . LYS A 1 235 ? 5.754 18.453 -0.11 1 66.5 235 LYS A O 1
ATOM 1845 N N . ARG A 1 236 ? 6.109 16.578 -1.293 1 63.88 236 ARG A N 1
ATOM 1846 C CA . ARG A 1 236 ? 6.336 17.344 -2.508 1 63.88 236 ARG A CA 1
ATOM 1847 C C . ARG A 1 236 ? 5.082 18.125 -2.91 1 63.88 236 ARG A C 1
ATOM 1849 O O . ARG A 1 236 ? 5.164 19.281 -3.301 1 63.88 236 ARG A O 1
ATOM 1856 N N . ARG A 1 237 ? 4.004 17.516 -2.797 1 61.62 237 ARG A N 1
ATOM 1857 C CA . ARG A 1 237 ? 2.742 18.188 -3.109 1 61.62 237 ARG A CA 1
ATOM 1858 C C . ARG A 1 237 ? 2.49 19.344 -2.162 1 61.62 237 ARG A C 1
ATOM 1860 O O . ARG A 1 237 ? 2.021 20.406 -2.582 1 61.62 237 ARG A O 1
ATOM 1867 N N . ALA A 1 238 ? 2.797 19.094 -0.997 1 58.94 238 ALA A N 1
ATOM 1868 C CA . ALA A 1 238 ? 2.639 20.156 -0.008 1 58.94 238 ALA A CA 1
ATOM 1869 C C . ALA A 1 238 ? 3.549 21.344 -0.323 1 58.94 238 ALA A C 1
ATOM 1871 O O . ALA A 1 238 ? 3.145 22.5 -0.188 1 58.94 238 ALA A O 1
ATOM 1872 N N . GLU A 1 239 ? 4.711 21 -0.693 1 58.81 239 GLU A N 1
ATOM 1873 C CA . GLU A 1 239 ? 5.664 22.047 -1.041 1 58.81 239 GLU A CA 1
ATOM 1874 C C . GLU A 1 239 ? 5.215 22.812 -2.281 1 58.81 239 GLU A C 1
ATOM 1876 O O . GLU A 1 239 ? 5.379 24.031 -2.354 1 58.81 239 GLU A O 1
ATOM 1881 N N . GLU A 1 240 ? 4.742 22.062 -3.18 1 58.66 240 GLU A N 1
ATOM 1882 C CA . GLU A 1 240 ? 4.227 22.719 -4.383 1 58.66 240 GLU A CA 1
ATOM 1883 C C . GLU A 1 240 ? 3.031 23.609 -4.059 1 58.66 240 GLU A C 1
ATOM 1885 O O . GLU A 1 240 ? 2.891 24.703 -4.621 1 58.66 240 GLU A O 1
ATOM 1890 N N . THR A 1 241 ? 2.24 23.109 -3.248 1 55.81 241 THR A N 1
ATOM 1891 C CA . THR A 1 241 ? 1.096 23.922 -2.822 1 55.81 241 THR A CA 1
ATOM 1892 C C . THR A 1 241 ? 1.555 25.172 -2.082 1 55.81 241 THR A C 1
ATOM 1894 O O . THR A 1 241 ? 1.019 26.25 -2.301 1 55.81 241 THR A O 1
ATOM 1897 N N . ARG A 1 242 ? 2.428 24.938 -1.249 1 54.75 242 ARG A N 1
ATOM 1898 C CA . ARG A 1 242 ? 2.986 26.078 -0.523 1 54.75 242 ARG A CA 1
ATOM 1899 C C . ARG A 1 242 ? 3.588 27.109 -1.483 1 54.75 242 ARG A C 1
ATOM 1901 O O . ARG A 1 242 ? 3.412 28.312 -1.304 1 54.75 242 ARG A O 1
ATOM 1908 N N . ALA A 1 243 ? 4.375 26.562 -2.365 1 50.94 243 ALA A N 1
ATOM 1909 C CA . ALA A 1 243 ? 4.988 27.453 -3.352 1 50.94 243 ALA A CA 1
ATOM 1910 C C . ALA A 1 243 ? 3.928 28.219 -4.141 1 50.94 243 ALA A C 1
ATOM 1912 O O . ALA A 1 243 ? 4.094 29.406 -4.426 1 50.94 243 ALA A O 1
ATOM 1913 N N . ARG A 1 244 ? 2.914 27.516 -4.5 1 49.97 244 ARG A N 1
ATOM 1914 C CA . ARG A 1 244 ? 1.82 28.141 -5.238 1 49.97 244 ARG A CA 1
ATOM 1915 C C . ARG A 1 244 ? 1.129 29.203 -4.395 1 49.97 244 ARG A C 1
ATOM 1917 O O . ARG A 1 244 ? 0.749 30.266 -4.906 1 49.97 244 ARG A O 1
ATOM 1924 N N . ILE A 1 245 ? 0.996 28.844 -3.232 1 50.75 245 ILE A N 1
ATOM 1925 C CA . ILE A 1 245 ? 0.383 29.781 -2.311 1 50.75 245 ILE A CA 1
ATOM 1926 C C . ILE A 1 245 ? 1.26 31.031 -2.195 1 50.75 245 ILE A C 1
ATOM 1928 O O . ILE A 1 245 ? 0.761 32.156 -2.254 1 50.75 245 ILE A O 1
ATOM 1932 N N . VAL A 1 246 ? 2.412 30.719 -1.89 1 47.75 246 VAL A N 1
ATOM 1933 C CA . VAL A 1 246 ? 3.344 31.828 -1.707 1 47.75 246 VAL A CA 1
ATOM 1934 C C . VAL A 1 246 ? 3.408 32.656 -2.982 1 47.75 246 VAL A C 1
ATOM 1936 O O . VAL A 1 246 ? 3.434 33.906 -2.924 1 47.75 246 VAL A O 1
ATOM 1939 N N . LEU A 1 247 ? 3.41 31.891 -3.996 1 43.84 247 LEU A N 1
ATOM 1940 C CA . LEU A 1 247 ? 3.469 32.625 -5.266 1 43.84 247 LEU A CA 1
ATOM 1941 C C . LEU A 1 247 ? 2.133 33.281 -5.578 1 43.84 247 LEU A C 1
ATOM 1943 O O . LEU A 1 247 ? 2.094 34.344 -6.188 1 43.84 247 LEU A O 1
ATOM 1947 N N . GLY A 1 248 ? 1.104 32.375 -5.395 1 43.72 248 GLY A N 1
ATOM 1948 C CA . GLY A 1 248 ? -0.212 32.938 -5.676 1 43.72 248 GLY A CA 1
ATOM 1949 C C . GLY A 1 248 ? -0.641 34 -4.684 1 43.72 248 GLY A C 1
ATOM 1950 O O . GLY A 1 248 ? -1.445 34.875 -5.012 1 43.72 248 GLY A O 1
ATOM 1951 N N . THR A 1 249 ? -0.626 33.5 -3.34 1 48.47 249 THR A N 1
ATOM 1952 C CA . THR A 1 249 ? -1.23 34.344 -2.303 1 48.47 249 THR A CA 1
ATOM 1953 C C . THR A 1 249 ? -0.67 35.75 -2.348 1 48.47 249 THR A C 1
ATOM 1955 O O . THR A 1 249 ? -1.297 36.688 -1.849 1 48.47 249 THR A O 1
ATOM 1958 N N . LEU A 1 250 ? 0.576 35.906 -2.787 1 49.88 250 LEU A N 1
ATOM 1959 C CA . LEU A 1 250 ? 0.867 37.312 -2.561 1 49.88 250 LEU A CA 1
ATOM 1960 C C . LEU A 1 250 ? 0.053 38.188 -3.502 1 49.88 250 LEU A C 1
ATOM 1962 O O . LEU A 1 250 ? 0.489 39.281 -3.867 1 49.88 250 LEU A O 1
ATOM 1966 N N . ASN A 1 251 ? -1.106 37.438 -3.803 1 55.28 251 ASN A N 1
ATOM 1967 C CA . ASN A 1 251 ? -2.068 38.281 -4.512 1 55.28 251 ASN A CA 1
ATOM 1968 C C . ASN A 1 251 ? -2.77 39.25 -3.566 1 55.28 251 ASN A C 1
ATOM 1970 O O . ASN A 1 251 ? -3.293 38.844 -2.527 1 55.28 251 ASN A O 1
ATOM 1974 N N . VAL A 1 252 ? -2.588 40.469 -3.758 1 61.81 252 VAL A N 1
ATOM 1975 C CA . VAL A 1 252 ? -3.07 41.594 -2.951 1 61.81 252 VAL A CA 1
ATOM 1976 C C . VAL A 1 252 ? -4.543 41.375 -2.611 1 61.81 252 VAL A C 1
ATOM 1978 O O . VAL A 1 252 ? -4.973 41.656 -1.487 1 61.81 252 VAL A O 1
ATOM 1981 N N . ASP A 1 253 ? -5.27 40.781 -3.523 1 63.62 253 ASP A N 1
ATOM 1982 C CA . ASP A 1 253 ? -6.703 40.625 -3.305 1 63.62 253 ASP A CA 1
ATOM 1983 C C . ASP A 1 253 ? -6.977 39.562 -2.24 1 63.62 253 ASP A C 1
ATOM 1985 O O . ASP A 1 253 ? -7.883 39.719 -1.419 1 63.62 253 ASP A O 1
ATOM 1989 N N . HIS A 1 254 ? -6.148 38.688 -2.215 1 70.25 254 HIS A N 1
ATOM 1990 C CA . HIS A 1 254 ? -6.336 37.625 -1.255 1 70.25 254 HIS A CA 1
ATOM 1991 C C . HIS A 1 254 ? -5.938 38.062 0.152 1 70.25 254 HIS A C 1
ATOM 1993 O O . HIS A 1 254 ? -6.59 37.688 1.129 1 70.25 254 HIS A O 1
ATOM 1999 N N . ILE A 1 255 ? -5.004 38.844 0.173 1 72 255 ILE A N 1
ATOM 2000 C CA . ILE A 1 255 ? -4.551 39.344 1.471 1 72 255 ILE A CA 1
ATOM 2001 C C . ILE A 1 255 ? -5.574 40.312 2.041 1 72 255 ILE A C 1
ATOM 2003 O O . ILE A 1 255 ? -5.844 40.312 3.246 1 72 255 ILE A O 1
ATOM 2007 N N . MET A 1 256 ? -6.176 41.031 1.136 1 73.25 256 MET A N 1
ATOM 2008 C CA . MET A 1 256 ? -7.16 42 1.584 1 73.25 256 MET A CA 1
ATOM 2009 C C . MET A 1 256 ? -8.391 41.312 2.154 1 73.25 256 MET A C 1
ATOM 2011 O O . MET A 1 256 ? -9.062 41.875 3.037 1 73.25 256 MET A O 1
ATOM 2015 N N . SER A 1 257 ? -8.578 40.125 1.734 1 75.25 257 SER A N 1
ATOM 2016 C CA . SER A 1 257 ? -9.766 39.406 2.195 1 75.25 257 SER A CA 1
ATOM 2017 C C . SER A 1 257 ? -9.562 38.844 3.602 1 75.25 257 SER A C 1
ATOM 2019 O O . SER A 1 257 ? -10.516 38.438 4.258 1 75.25 257 SER A O 1
ATOM 2021 N N . LEU A 1 258 ? -8.375 38.906 4.027 1 76.38 258 LEU A N 1
ATOM 2022 C CA . LEU A 1 258 ? -8.07 38.406 5.363 1 76.38 258 LEU A CA 1
ATOM 2023 C C . LEU A 1 258 ? -8.492 39.406 6.434 1 76.38 258 LEU A C 1
ATOM 2025 O O . LEU A 1 258 ? -8.609 39.062 7.609 1 76.38 258 LEU A O 1
ATOM 2029 N N . ASP A 1 259 ? -8.703 40.688 6.004 1 72.88 259 ASP A N 1
ATOM 2030 C CA . ASP A 1 259 ? -9.133 41.719 6.938 1 72.88 259 ASP A CA 1
ATOM 2031 C C . ASP A 1 259 ? -10.602 41.531 7.32 1 72.88 259 ASP A C 1
ATOM 2033 O O . ASP A 1 259 ? -11.5 41.812 6.527 1 72.88 259 ASP A O 1
ATOM 2037 N N . LYS A 1 260 ? -10.875 40.938 8.523 1 73.19 260 LYS A N 1
ATOM 2038 C CA . LYS A 1 260 ? -12.25 40.656 8.922 1 73.19 260 LYS A CA 1
ATOM 2039 C C . LYS A 1 260 ? -12.867 41.844 9.664 1 73.19 260 LYS A C 1
ATOM 2041 O O . LYS A 1 260 ? -14.078 42.062 9.578 1 73.19 260 LYS A O 1
ATOM 2046 N N . ASP A 1 261 ? -12.141 42.625 10.406 1 67.75 261 ASP A N 1
ATOM 2047 C CA . ASP A 1 261 ? -12.711 43.688 11.234 1 67.75 261 ASP A CA 1
ATOM 2048 C C . ASP A 1 261 ? -12.547 45.062 10.578 1 67.75 261 ASP A C 1
ATOM 2050 O O . ASP A 1 261 ? -12.984 46.062 11.117 1 67.75 261 ASP A O 1
ATOM 2054 N N . GLY A 1 262 ? -12.055 45.188 9.336 1 68.31 262 GLY A N 1
ATOM 2055 C CA . GLY A 1 262 ? -11.953 46.438 8.594 1 68.31 262 GLY A CA 1
ATOM 2056 C C . GLY A 1 262 ? -10.82 47.344 9.078 1 68.31 262 GLY A C 1
ATOM 2057 O O . GLY A 1 262 ? -10.578 48.406 8.516 1 68.31 262 GLY A O 1
ATOM 2058 N N . GLY A 1 263 ? -10.18 47.125 10.25 1 70.12 263 GLY A N 1
ATOM 2059 C CA . GLY A 1 263 ? -9.133 47.969 10.805 1 70.12 263 GLY A CA 1
ATOM 2060 C C . GLY A 1 263 ? -7.746 47.594 10.328 1 70.12 263 GLY A C 1
ATOM 2061 O O . GLY A 1 263 ? -6.746 47.969 10.938 1 70.12 263 GLY A O 1
ATOM 2062 N N . GLY A 1 264 ? -7.586 46.938 9.266 1 77.88 264 GLY A N 1
ATOM 2063 C CA . GLY A 1 264 ? -6.293 46.469 8.797 1 77.88 264 GLY A CA 1
ATOM 2064 C C . GLY A 1 264 ? -6.02 45 9.164 1 77.88 264 GLY A C 1
ATOM 2065 O O . GLY A 1 264 ? -6.777 44.406 9.93 1 77.88 264 GLY A O 1
ATOM 2066 N N . ILE A 1 265 ? -5.117 44.531 8.539 1 85.12 265 ILE A N 1
ATOM 2067 C CA . ILE A 1 265 ? -4.781 43.125 8.758 1 85.12 265 ILE A CA 1
ATOM 2068 C C . ILE A 1 265 ? -3.74 43.031 9.867 1 85.12 265 ILE A C 1
ATOM 2070 O O . ILE A 1 265 ? -2.613 43.5 9.719 1 85.12 265 ILE A O 1
ATOM 2074 N N . ASP A 1 266 ? -4.203 42.438 11.008 1 84.88 266 ASP A N 1
ATOM 2075 C CA . ASP A 1 266 ? -3.27 42.25 12.117 1 84.88 266 ASP A CA 1
ATOM 2076 C C . ASP A 1 266 ? -2.455 40.969 11.953 1 84.88 266 ASP A C 1
ATOM 2078 O O . ASP A 1 266 ? -2.641 40.25 10.977 1 84.88 266 ASP A O 1
ATOM 2082 N N . ARG A 1 267 ? -1.492 40.844 12.852 1 85.94 267 ARG A N 1
ATOM 2083 C CA . ARG A 1 267 ? -0.581 39.719 12.805 1 85.94 267 ARG A CA 1
ATOM 2084 C C . ARG A 1 267 ? -1.344 38.406 12.898 1 85.94 267 ARG A C 1
ATOM 2086 O O . ARG A 1 267 ? -1.016 37.438 12.211 1 85.94 267 ARG A O 1
ATOM 2093 N N . PHE A 1 268 ? -2.33 38.406 13.742 1 87.25 268 PHE A N 1
ATOM 2094 C CA . PHE A 1 268 ? -3.131 37.219 13.953 1 87.25 268 PHE A CA 1
ATOM 2095 C C . PHE A 1 268 ? -3.928 36.875 12.695 1 87.25 268 PHE A C 1
ATOM 2097 O O . PHE A 1 268 ? -3.93 35.719 12.25 1 87.25 268 PHE A O 1
ATOM 2104 N N . GLU A 1 269 ? -4.594 37.844 12.141 1 85.94 269 GLU A N 1
ATOM 2105 C CA . GLU A 1 269 ? -5.422 37.625 10.953 1 85.94 269 GLU A CA 1
ATOM 2106 C C . GLU A 1 269 ? -4.582 37.188 9.766 1 85.94 269 GLU A C 1
ATOM 2108 O O . GLU A 1 269 ? -5.012 36.344 8.977 1 85.94 269 GLU A O 1
ATOM 2113 N N . PHE A 1 270 ? -3.422 37.781 9.703 1 83.88 270 PHE A N 1
ATOM 2114 C CA . PHE A 1 270 ? -2.561 37.5 8.562 1 83.88 270 PHE A CA 1
ATOM 2115 C C . PHE A 1 270 ? -2.02 36.062 8.664 1 83.88 270 PHE A C 1
ATOM 2117 O O . PHE A 1 270 ? -2.15 35.281 7.719 1 83.88 270 PHE A O 1
ATOM 2124 N N . VAL A 1 271 ? -1.397 35.688 9.766 1 84.38 271 VAL A N 1
ATOM 2125 C CA . VAL A 1 271 ? -0.725 34.406 9.922 1 84.38 271 VAL A CA 1
ATOM 2126 C C . VAL A 1 271 ? -1.753 33.281 9.875 1 84.38 271 VAL A C 1
ATOM 2128 O O . VAL A 1 271 ? -1.593 32.312 9.125 1 84.38 271 VAL A O 1
ATOM 2131 N N . ILE A 1 272 ? -2.83 33.375 10.648 1 85.62 272 ILE A N 1
ATOM 2132 C CA . ILE A 1 272 ? -3.852 32.344 10.703 1 85.62 272 ILE A CA 1
ATOM 2133 C C . ILE A 1 272 ? -4.594 32.281 9.375 1 85.62 272 ILE A C 1
ATOM 2135 O O . ILE A 1 272 ? -4.934 31.188 8.898 1 85.62 272 ILE A O 1
ATOM 2139 N N . GLY A 1 273 ? -4.887 33.438 8.82 1 80.19 273 GLY A N 1
ATOM 2140 C CA . GLY A 1 273 ? -5.531 33.469 7.52 1 80.19 273 GLY A CA 1
ATOM 2141 C C . GLY A 1 273 ? -4.742 32.75 6.445 1 80.19 273 GLY A C 1
ATOM 2142 O O . GLY A 1 273 ? -5.309 31.969 5.664 1 80.19 273 GLY A O 1
ATOM 2143 N N . MET A 1 274 ? -3.494 32.969 6.461 1 77.38 274 MET A N 1
ATOM 2144 C CA . MET A 1 274 ? -2.627 32.312 5.477 1 77.38 274 MET A CA 1
ATOM 2145 C C . MET A 1 274 ? -2.547 30.828 5.719 1 77.38 274 MET A C 1
ATOM 2147 O O . MET A 1 274 ? -2.559 30.031 4.77 1 77.38 274 MET A O 1
ATOM 2151 N N . LEU A 1 275 ? -2.477 30.453 6.969 1 77.56 275 LEU A N 1
ATOM 2152 C CA . LEU A 1 275 ? -2.389 29.031 7.316 1 77.56 275 LEU A CA 1
ATOM 2153 C C . LEU A 1 275 ? -3.664 28.297 6.922 1 77.56 275 LEU A C 1
ATOM 2155 O O . LEU A 1 275 ? -3.611 27.141 6.48 1 77.56 275 LEU A O 1
ATOM 2159 N N . ILE A 1 276 ? -4.793 28.938 7.09 1 76.44 276 ILE A N 1
ATOM 2160 C CA . ILE A 1 276 ? -6.074 28.359 6.723 1 76.44 276 ILE A CA 1
ATOM 2161 C C . ILE A 1 276 ? -6.176 28.234 5.203 1 76.44 276 ILE A C 1
ATOM 2163 O O . ILE A 1 276 ? -6.625 27.219 4.68 1 76.44 276 ILE A O 1
ATOM 2167 N N . ARG A 1 277 ? -5.75 29.203 4.586 1 71.06 277 ARG A N 1
ATOM 2168 C CA . ARG A 1 277 ? -5.832 29.234 3.129 1 71.06 277 ARG A CA 1
ATOM 2169 C C . ARG A 1 277 ? -4.945 28.172 2.51 1 71.06 277 ARG A C 1
ATOM 2171 O O . ARG A 1 277 ? -5.289 27.594 1.479 1 71.06 277 ARG A O 1
ATOM 2178 N N . LEU A 1 278 ? -3.877 27.969 3.172 1 68.12 278 LEU A N 1
ATOM 2179 C CA . LEU A 1 278 ? -2.939 26.969 2.686 1 68.12 278 LEU A CA 1
ATOM 2180 C C . LEU A 1 278 ? -3.352 25.578 3.141 1 68.12 278 LEU A C 1
ATOM 2182 O O . LEU A 1 278 ? -2.646 24.594 2.879 1 68.12 278 LEU A O 1
ATOM 2186 N N . GLU A 1 279 ? -4.48 25.484 3.832 1 65.31 279 GLU A N 1
ATOM 2187 C CA . GLU A 1 279 ? -5.09 24.25 4.293 1 65.31 279 GLU A CA 1
ATOM 2188 C C . GLU A 1 279 ? -4.164 23.484 5.242 1 65.31 279 GLU A C 1
ATOM 2190 O O . GLU A 1 279 ? -4.152 22.266 5.258 1 65.31 279 GLU A O 1
ATOM 2195 N N . VAL A 1 280 ? -3.297 24.25 5.793 1 68.69 280 VAL A N 1
ATOM 2196 C CA . VAL A 1 280 ? -2.447 23.656 6.816 1 68.69 280 VAL A CA 1
ATOM 2197 C C . VAL A 1 280 ? -3.25 23.438 8.102 1 68.69 280 VAL A C 1
ATOM 2199 O O . VAL A 1 280 ? -3.082 22.438 8.789 1 68.69 280 VAL A O 1
ATOM 2202 N N . VAL A 1 281 ? -4.055 24.469 8.359 1 72.81 281 VAL A N 1
ATOM 2203 C CA . VAL A 1 281 ? -4.887 24.438 9.555 1 72.81 281 VAL A CA 1
ATOM 2204 C C . VAL A 1 281 ? -6.359 24.562 9.172 1 72.81 281 VAL A C 1
ATOM 2206 O O . VAL A 1 281 ? -6.703 25.312 8.25 1 72.81 281 VAL A O 1
ATOM 2209 N N . ALA A 1 282 ? -7.098 23.75 9.742 1 70.5 282 ALA A N 1
ATOM 2210 C CA . ALA A 1 282 ? -8.539 23.844 9.516 1 70.5 282 ALA A CA 1
ATOM 2211 C C . ALA A 1 282 ? -9.148 24.984 10.328 1 70.5 282 ALA A C 1
ATOM 2213 O O . ALA A 1 282 ? -8.695 25.281 11.438 1 70.5 282 ALA A O 1
ATOM 2214 N N . THR A 1 283 ? -10.109 25.703 9.672 1 76.56 283 THR A N 1
ATOM 2215 C CA . THR A 1 283 ? -10.797 26.797 10.344 1 76.56 283 THR A CA 1
ATOM 2216 C C . THR A 1 283 ? -11.398 26.328 11.664 1 76.56 283 THR A C 1
ATOM 2218 O O . THR A 1 283 ? -11.414 27.062 12.648 1 76.56 283 THR A O 1
ATOM 2221 N N . GLU A 1 284 ? -11.758 25.141 11.633 1 68.75 284 GLU A N 1
ATOM 2222 C CA . GLU A 1 284 ? -12.406 24.594 12.828 1 68.75 284 GLU A CA 1
ATOM 2223 C C . GLU A 1 284 ? -11.422 24.484 13.984 1 68.75 284 GLU A C 1
ATOM 2225 O O . GLU A 1 284 ? -11.789 24.719 15.141 1 68.75 284 GLU A O 1
ATOM 2230 N N . ASP A 1 285 ? -10.227 24.141 13.672 1 71 285 ASP A N 1
ATOM 2231 C CA . ASP A 1 285 ? -9.203 24.016 14.711 1 71 285 ASP A CA 1
ATOM 2232 C C . ASP A 1 285 ? -8.883 25.375 15.336 1 71 285 ASP A C 1
ATOM 2234 O O . ASP A 1 285 ? -8.734 25.484 16.562 1 71 285 ASP A O 1
ATOM 2238 N N . VAL A 1 286 ? -8.844 26.375 14.523 1 80.62 286 VAL A N 1
ATOM 2239 C CA . VAL A 1 286 ? -8.531 27.719 15.008 1 80.62 286 VAL A CA 1
ATOM 2240 C C . VAL A 1 286 ? -9.672 28.234 15.867 1 80.62 286 VAL A C 1
ATOM 2242 O O . VAL A 1 286 ? -9.445 28.828 16.922 1 80.62 286 VAL A O 1
ATOM 2245 N N . ASP A 1 287 ? -10.883 28 15.43 1 76.12 287 ASP A N 1
ATOM 2246 C CA . ASP A 1 287 ? -12.055 28.469 16.172 1 76.12 287 ASP A CA 1
ATOM 2247 C C . ASP A 1 287 ? -12.109 27.844 17.562 1 76.12 287 ASP A C 1
ATOM 2249 O O . ASP A 1 287 ? -12.5 28.5 18.531 1 76.12 287 ASP A O 1
ATOM 2253 N N . THR A 1 288 ? -11.758 26.641 17.594 1 73.31 288 THR A N 1
ATOM 2254 C CA . THR A 1 288 ? -11.75 25.938 18.875 1 73.31 288 THR A CA 1
ATOM 2255 C C . THR A 1 288 ? -10.781 26.594 19.859 1 73.31 288 THR A C 1
ATOM 2257 O O . THR A 1 288 ? -11.109 26.812 21.016 1 73.31 288 THR A O 1
ATOM 2260 N N . PHE A 1 289 ? -9.625 26.938 19.391 1 79.06 289 PHE A N 1
ATOM 2261 C CA . PHE A 1 289 ? -8.633 27.547 20.266 1 79.06 289 PHE A CA 1
ATOM 2262 C C . PHE A 1 289 ? -9.008 28.969 20.625 1 79.06 289 PHE A C 1
ATOM 2264 O O . PHE A 1 289 ? -8.734 29.438 21.719 1 79.06 289 PHE A O 1
ATOM 2271 N N . LEU A 1 290 ? -9.672 29.609 19.688 1 82 290 LEU A N 1
ATOM 2272 C CA . LEU A 1 290 ? -10.148 30.953 19.969 1 82 290 LEU A CA 1
ATOM 2273 C C . LEU A 1 290 ? -11.234 30.938 21.047 1 82 290 LEU A C 1
ATOM 2275 O O . LEU A 1 290 ? -11.273 31.812 21.906 1 82 290 LEU A O 1
ATOM 2279 N N . ALA A 1 291 ? -11.992 30 20.922 1 75.5 291 ALA A N 1
ATOM 2280 C CA . ALA A 1 291 ? -13.023 29.844 21.953 1 75.5 291 ALA A CA 1
ATOM 2281 C C . ALA A 1 291 ? -12.406 29.547 23.312 1 75.5 291 ALA A C 1
ATOM 2283 O O . ALA A 1 291 ? -12.844 30.094 24.328 1 75.5 291 ALA A O 1
ATOM 2284 N N . HIS A 1 292 ? -11.43 28.719 23.359 1 77 292 HIS A N 1
ATOM 2285 C CA . HIS A 1 292 ? -10.727 28.422 24.594 1 77 292 HIS A CA 1
ATOM 2286 C C . HIS A 1 292 ? -10.039 29.672 25.156 1 77 292 HIS A C 1
ATOM 2288 O O . HIS A 1 292 ? -10.023 29.891 26.375 1 77 292 HIS A O 1
ATOM 2294 N N . PHE A 1 293 ? -9.516 30.406 24.25 1 82.56 293 PHE A N 1
ATOM 2295 C CA . PHE A 1 293 ? -8.875 31.656 24.656 1 82.56 293 PHE A CA 1
ATOM 2296 C C . PHE A 1 293 ? -9.891 32.594 25.312 1 82.56 293 PHE A C 1
ATOM 2298 O O . PHE A 1 293 ? -9.602 33.188 26.359 1 82.56 293 PHE A O 1
ATOM 2305 N N . SER A 1 294 ? -11 32.688 24.641 1 81.62 294 SER A N 1
ATOM 2306 C CA . SER A 1 294 ? -12.039 33.562 25.172 1 81.62 294 SER A CA 1
ATOM 2307 C C . SER A 1 294 ? -12.531 33.094 26.531 1 81.62 294 SER A C 1
ATOM 2309 O O . SER A 1 294 ? -12.906 33.875 27.391 1 81.62 294 SER A O 1
ATOM 2311 N N . MET A 1 295 ? -12.461 31.781 26.656 1 77.06 295 MET A N 1
ATOM 2312 C CA . MET A 1 295 ? -12.875 31.188 27.922 1 77.06 295 MET A CA 1
ATOM 2313 C C . MET A 1 295 ? -11.852 31.484 29.016 1 77.06 295 MET A C 1
ATOM 2315 O O . MET A 1 295 ? -12.219 31.734 30.172 1 77.06 295 MET A O 1
ATOM 2319 N N . LEU A 1 296 ? -10.664 31.531 28.688 1 78.75 296 LEU A N 1
ATOM 2320 C CA . LEU A 1 296 ? -9.586 31.719 29.656 1 78.75 296 LEU A CA 1
ATOM 2321 C C . LEU A 1 296 ? -9.414 33.219 29.984 1 78.75 296 LEU A C 1
ATOM 2323 O O . LEU A 1 296 ? -8.984 33.562 31.078 1 78.75 296 LEU A O 1
ATOM 2327 N N . ASP A 1 297 ? -9.711 33.969 28.938 1 82.06 297 ASP A N 1
ATOM 2328 C CA . ASP A 1 297 ? -9.633 35.406 29.125 1 82.06 297 ASP A CA 1
ATOM 2329 C C . ASP A 1 297 ? -10.898 35.938 29.812 1 82.06 297 ASP A C 1
ATOM 2331 O O . ASP A 1 297 ? -11.758 36.531 29.156 1 82.06 297 ASP A O 1
ATOM 2335 N N . GLU A 1 298 ? -10.953 35.875 31.062 1 80.12 298 GLU A N 1
ATOM 2336 C CA . GLU A 1 298 ? -12.133 36.281 31.812 1 80.12 298 GLU A CA 1
ATOM 2337 C C . GLU A 1 298 ? -12.32 37.812 31.781 1 80.12 298 GLU A C 1
ATOM 2339 O O . GLU A 1 298 ? -13.453 38.281 31.734 1 80.12 298 GLU A O 1
ATOM 2344 N N . SER A 1 299 ? -11.219 38.594 31.766 1 80 299 SER A N 1
ATOM 2345 C CA . SER A 1 299 ? -11.289 40.031 31.812 1 80 299 SER A CA 1
ATOM 2346 C C . SER A 1 299 ? -11.656 40.625 30.453 1 80 299 SER A C 1
ATOM 2348 O O . SER A 1 299 ? -12.125 41.75 30.359 1 80 299 SER A O 1
ATOM 2350 N N . GLY A 1 300 ? -11.461 39.875 29.406 1 79.06 300 GLY A N 1
ATOM 2351 C CA . GLY A 1 300 ? -11.789 40.312 28.062 1 79.06 300 GLY A CA 1
ATOM 2352 C C . GLY A 1 300 ? -10.805 41.312 27.5 1 79.06 300 GLY A C 1
ATOM 2353 O O . GLY A 1 300 ? -11.141 42.094 26.609 1 79.06 300 GLY A O 1
ATOM 2354 N N . ASP A 1 301 ? -9.688 41.531 28.156 1 79.25 301 ASP A N 1
ATOM 2355 C CA . ASP A 1 301 ? -8.727 42.562 27.734 1 79.25 301 ASP A CA 1
ATOM 2356 C C . ASP A 1 301 ? -7.855 42.031 26.578 1 79.25 301 ASP A C 1
ATOM 2358 O O . ASP A 1 301 ? -6.992 42.75 26.078 1 79.25 301 ASP A O 1
ATOM 2362 N N . GLY A 1 302 ? -8.062 40.812 26.125 1 80.94 302 GLY A N 1
ATOM 2363 C CA . GLY A 1 302 ? -7.34 40.25 24.984 1 80.94 302 GLY A CA 1
ATOM 2364 C C . GLY A 1 302 ? -6.074 39.531 25.375 1 80.94 302 GLY A C 1
ATOM 2365 O O . GLY A 1 302 ? -5.316 39.062 24.516 1 80.94 302 GLY A O 1
ATOM 2366 N N . THR A 1 303 ? -5.773 39.5 26.656 1 85.56 303 THR A N 1
ATOM 2367 C CA . THR A 1 303 ? -4.609 38.781 27.156 1 85.56 303 THR A CA 1
ATOM 2368 C C . THR A 1 303 ? -4.984 37.875 28.328 1 85.56 303 THR A C 1
ATOM 2370 O O . THR A 1 303 ? -5.895 38.219 29.094 1 85.56 303 THR A O 1
ATOM 2373 N N . ILE A 1 304 ? -4.379 36.75 28.391 1 85.19 304 ILE A N 1
ATOM 2374 C CA . ILE A 1 304 ? -4.566 35.844 29.516 1 85.19 304 ILE A CA 1
ATOM 2375 C C . ILE A 1 304 ? -3.494 36.125 30.562 1 85.19 304 ILE A C 1
ATOM 2377 O O . ILE A 1 304 ? -2.301 35.969 30.297 1 85.19 304 ILE A O 1
ATOM 2381 N N . SER A 1 305 ? -3.994 36.594 31.672 1 82.31 305 SER A N 1
ATOM 2382 C CA . SER A 1 305 ? -3.064 36.875 32.75 1 82.31 305 SER A CA 1
ATOM 2383 C C . SER A 1 305 ? -2.74 35.625 33.562 1 82.31 305 SER A C 1
ATOM 2385 O O . SER A 1 305 ? -3.424 34.625 33.438 1 82.31 305 SER A O 1
ATOM 2387 N N . LYS A 1 306 ? -1.654 35.719 34.312 1 79.88 306 LYS A N 1
ATOM 2388 C CA . LYS A 1 306 ? -1.251 34.594 35.156 1 79.88 306 LYS A CA 1
ATOM 2389 C C . LYS A 1 306 ? -2.328 34.281 36.188 1 79.88 306 LYS A C 1
ATOM 2391 O O . LYS A 1 306 ? -2.559 33.094 36.5 1 79.88 306 LYS A O 1
ATOM 2396 N N . GLU A 1 307 ? -2.898 35.25 36.625 1 80.31 307 GLU A N 1
ATOM 2397 C CA . GLU A 1 307 ? -3.943 35.062 37.625 1 80.31 307 GLU A CA 1
ATOM 2398 C C . GLU A 1 307 ? -5.137 34.312 37.062 1 80.31 307 GLU A C 1
ATOM 2400 O O . GLU A 1 307 ? -5.719 33.469 37.719 1 80.31 307 GLU A O 1
ATOM 2405 N N . GLU A 1 308 ? -5.414 34.688 35.875 1 82.56 308 GLU A N 1
ATOM 2406 C CA . GLU A 1 308 ? -6.551 34.031 35.219 1 82.56 308 GLU A CA 1
ATOM 2407 C C . GLU A 1 308 ? -6.266 32.562 34.969 1 82.56 308 GLU A C 1
ATOM 2409 O O . GLU A 1 308 ? -7.16 31.719 35.125 1 82.56 308 GLU A O 1
ATOM 2414 N N . LEU A 1 309 ? -5.109 32.312 34.656 1 79.19 309 LEU A N 1
ATOM 2415 C CA . LEU A 1 309 ? -4.707 30.922 34.406 1 79.19 309 LEU A CA 1
ATOM 2416 C C . LEU A 1 309 ? -4.711 30.094 35.688 1 79.19 309 LEU A C 1
ATOM 2418 O O . LEU A 1 309 ? -5.094 28.922 35.656 1 79.19 309 LEU A O 1
ATOM 2422 N N . GLN A 1 310 ? -4.281 30.734 36.75 1 76.06 310 GLN A N 1
ATOM 2423 C CA . GLN A 1 310 ? -4.273 30.031 38.031 1 76.06 310 GLN A CA 1
ATOM 2424 C C . GLN A 1 310 ? -5.691 29.734 38.5 1 76.06 310 GLN A C 1
ATOM 2426 O O . GLN A 1 310 ? -5.949 28.688 39.062 1 76.06 310 GLN A O 1
ATOM 2431 N N . ARG A 1 311 ? -6.477 30.656 38.188 1 77.5 311 ARG A N 1
ATOM 2432 C CA . ARG A 1 311 ? -7.871 30.438 38.562 1 77.5 311 ARG A CA 1
ATOM 2433 C C . ARG A 1 311 ? -8.461 29.266 37.781 1 77.5 311 ARG A C 1
ATOM 2435 O O . ARG A 1 311 ? -9.219 28.469 38.312 1 77.5 311 ARG A O 1
ATOM 2442 N N . TYR A 1 312 ? -8.172 29.281 36.531 1 75.62 312 TYR A N 1
ATOM 2443 C CA . TYR A 1 312 ? -8.656 28.188 35.719 1 75.62 312 TYR A CA 1
ATOM 2444 C C . TYR A 1 312 ? -8.086 26.859 36.188 1 75.62 312 TYR A C 1
ATOM 2446 O O . TYR A 1 312 ? -8.797 25.844 36.219 1 75.62 312 TYR A O 1
ATOM 2454 N N . ALA A 1 313 ? -6.859 26.828 36.531 1 70.25 313 ALA A N 1
ATOM 2455 C CA . ALA A 1 313 ? -6.215 25.609 37.031 1 70.25 313 ALA A CA 1
ATOM 2456 C C . ALA A 1 313 ? -6.891 25.109 38.281 1 70.25 313 ALA A C 1
ATOM 2458 O O . ALA A 1 313 ? -7.078 23.906 38.469 1 70.25 313 ALA A O 1
ATOM 2459 N N . ALA A 1 314 ? -7.191 26.078 39.062 1 69.12 314 ALA A N 1
ATOM 2460 C CA . ALA A 1 314 ? -7.863 25.734 40.312 1 69.12 314 ALA A CA 1
ATOM 2461 C C . ALA A 1 314 ? -9.25 25.156 40.031 1 69.12 314 ALA A C 1
ATOM 2463 O O . ALA A 1 314 ? -9.656 24.203 40.719 1 69.12 314 ALA A O 1
ATOM 2464 N N . LEU A 1 315 ? -9.836 25.656 39 1 66.69 315 LEU A N 1
ATOM 2465 C CA . LEU A 1 315 ? -11.164 25.172 38.656 1 66.69 315 LEU A CA 1
ATOM 2466 C C . LEU A 1 315 ? -11.086 23.781 38.031 1 66.69 315 LEU A C 1
ATOM 2468 O O . LEU A 1 315 ? -11.938 22.938 38.312 1 66.69 315 LEU A O 1
ATOM 2472 N N . GLN A 1 316 ? -10.125 23.531 37.219 1 63.69 316 GLN A N 1
ATOM 2473 C CA . GLN A 1 316 ? -9.969 22.219 36.562 1 63.69 316 GLN A CA 1
ATOM 2474 C C . GLN A 1 316 ? -9.617 21.141 37.594 1 63.69 316 GLN A C 1
ATOM 2476 O O . GLN A 1 316 ? -10.094 20.016 37.5 1 63.69 316 GLN A O 1
ATOM 2481 N N . THR A 1 317 ? -8.719 21.516 38.438 1 58.91 317 THR A N 1
ATOM 2482 C CA . THR A 1 317 ? -8.398 20.594 39.531 1 58.91 317 THR A CA 1
ATOM 2483 C C . THR A 1 317 ? -9.633 20.281 40.375 1 58.91 317 THR A C 1
ATOM 2485 O O . THR A 1 317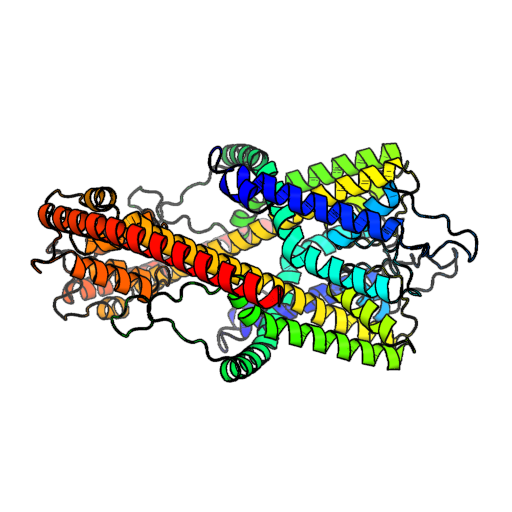 ? -9.844 19.125 40.75 1 58.91 317 THR A O 1
ATOM 2488 N N . ALA A 1 318 ? -10.352 21.25 40.438 1 59.34 318 ALA A N 1
ATOM 2489 C CA . ALA A 1 318 ? -11.594 21.047 41.188 1 59.34 318 ALA A CA 1
ATOM 2490 C C . ALA A 1 318 ? -12.562 20.156 40.438 1 59.34 318 ALA A C 1
ATOM 2492 O O . ALA A 1 318 ? -13.203 19.281 41 1 59.34 318 ALA A O 1
ATOM 2493 N N . LYS A 1 319 ? -12.609 20.375 39.125 1 56.25 319 LYS A N 1
ATOM 2494 C CA . LYS A 1 319 ? -13.469 19.562 38.281 1 56.25 319 LYS A CA 1
ATOM 2495 C C . LYS A 1 319 ? -12.938 18.141 38.156 1 56.25 319 LYS A C 1
ATOM 2497 O O . LYS A 1 319 ? -13.711 17.188 38.156 1 56.25 319 LYS A O 1
ATOM 2502 N N . ALA A 1 320 ? -11.68 18.016 37.781 1 53.25 320 ALA A N 1
ATOM 2503 C CA . ALA A 1 320 ? -11.055 16.688 37.719 1 53.25 320 ALA A CA 1
ATOM 2504 C C . ALA A 1 320 ? -11.312 15.906 39 1 53.25 320 ALA A C 1
ATOM 2506 O O . ALA A 1 320 ? -11.578 14.703 38.938 1 53.25 320 ALA A O 1
ATOM 2507 N N . GLU A 1 321 ? -11.211 16.547 40.031 1 54.28 321 GLU A N 1
ATOM 2508 C CA . GLU A 1 321 ? -11.562 15.93 41.312 1 54.28 321 GLU A CA 1
ATOM 2509 C C . GLU A 1 321 ? -13.031 15.523 41.344 1 54.28 321 GLU A C 1
ATOM 2511 O O . GLU A 1 321 ? -13.367 14.445 41.844 1 54.28 321 GLU A O 1
ATOM 2516 N N . ARG A 1 322 ? -13.742 16.25 40.625 1 50.19 322 ARG A N 1
ATOM 2517 C CA . ARG A 1 322 ? -15.164 15.914 40.562 1 50.19 322 ARG A CA 1
ATOM 2518 C C . ARG A 1 322 ? -15.43 14.805 39.562 1 50.19 322 ARG A C 1
ATOM 2520 O O . ARG A 1 322 ? -16.234 13.906 39.812 1 50.19 322 ARG A O 1
ATOM 2527 N N . VAL A 1 323 ? -14.906 14.953 38.375 1 49.31 323 VAL A N 1
ATOM 2528 C CA . VAL A 1 323 ? -15.039 13.922 37.344 1 49.31 323 VAL A CA 1
ATOM 2529 C C . VAL A 1 323 ? -14.492 12.602 37.875 1 49.31 323 VAL A C 1
ATOM 2531 O O . VAL A 1 323 ? -15.07 11.539 37.656 1 49.31 323 VAL A O 1
ATOM 2534 N N . GLY A 1 324 ? -13.328 12.617 38.406 1 48.25 324 GLY A N 1
ATOM 2535 C CA . GLY A 1 324 ? -12.859 11.43 39.125 1 48.25 324 GLY A CA 1
ATOM 2536 C C . GLY A 1 324 ? -13.898 10.859 40.062 1 48.25 324 GLY A C 1
ATOM 2537 O O . GLY A 1 324 ? -14.07 9.641 40.156 1 48.25 324 GLY A O 1
ATOM 2538 N N . ILE A 1 325 ? -14.523 11.672 40.656 1 51.31 325 ILE A N 1
ATOM 2539 C CA . ILE A 1 325 ? -15.586 11.219 41.562 1 51.31 325 ILE A CA 1
ATOM 2540 C C . ILE A 1 325 ? -16.734 10.633 40.75 1 51.31 325 ILE A C 1
ATOM 2542 O O . ILE A 1 325 ? -17.266 9.578 41.094 1 51.31 325 ILE A O 1
ATOM 2546 N N . VAL A 1 326 ? -17.031 11.219 39.688 1 45.97 326 VAL A N 1
ATOM 2547 C CA . VAL A 1 326 ? -18.141 10.75 38.844 1 45.97 326 VAL A CA 1
ATOM 2548 C C . VAL A 1 326 ? -17.734 9.469 38.125 1 45.97 326 VAL A C 1
ATOM 2550 O O . VAL A 1 326 ? -18.531 8.523 38.031 1 45.97 326 VAL A O 1
ATOM 2553 N N . GLN A 1 327 ? -16.609 9.469 37.5 1 45.34 327 GLN A N 1
ATOM 2554 C CA . GLN A 1 327 ? -16.109 8.242 36.875 1 45.34 327 GLN A CA 1
ATOM 2555 C C . GLN A 1 327 ? -16.078 7.098 37.875 1 45.34 327 GLN A C 1
ATOM 2557 O O . GLN A 1 327 ? -16.422 5.961 37.562 1 45.34 327 GLN A O 1
ATOM 2562 N N . HIS A 1 328 ? -15.648 7.383 39.031 1 51.09 328 HIS A N 1
ATOM 2563 C CA . HIS A 1 328 ? -15.719 6.395 40.094 1 51.09 328 HIS A CA 1
ATOM 2564 C C . HIS A 1 328 ? -17.156 5.973 40.375 1 51.09 328 HIS A C 1
ATOM 2566 O O . HIS A 1 328 ? -17.438 4.789 40.594 1 51.09 328 HIS A O 1
ATOM 2572 N N . GLN A 1 329 ? -18.016 6.812 40.25 1 47.56 329 GLN A N 1
ATOM 2573 C CA . GLN A 1 329 ? -19.438 6.5 40.438 1 47.56 329 GLN A CA 1
ATOM 2574 C C . GLN A 1 329 ? -19.984 5.703 39.281 1 47.56 329 GLN A C 1
ATOM 2576 O O . GLN A 1 329 ? -20.766 4.766 39.469 1 47.56 329 GLN A O 1
ATOM 2581 N N . LEU A 1 330 ? -19.609 6.055 38.156 1 44.94 330 LEU A N 1
ATOM 2582 C CA . LEU A 1 330 ? -20.031 5.344 36.969 1 44.94 330 LEU A CA 1
ATOM 2583 C C . LEU A 1 330 ? -19.469 3.93 36.938 1 44.94 330 LEU A C 1
ATOM 2585 O O . LEU A 1 330 ? -20.156 2.98 36.562 1 44.94 330 LEU A O 1
ATOM 2589 N N . LEU A 1 331 ? -18.25 3.807 37.219 1 48.06 331 LEU A N 1
ATOM 2590 C CA . LEU A 1 331 ? -17.672 2.479 37.344 1 48.06 331 LEU A CA 1
ATOM 2591 C C . LEU A 1 331 ? -18.406 1.669 38.406 1 48.06 331 LEU A C 1
ATOM 2593 O O . LEU A 1 331 ? -18.625 0.468 38.25 1 48.06 331 LEU A O 1
ATOM 2597 N N . GLN A 1 332 ? -18.781 2.344 39.406 1 51.72 332 GLN A N 1
ATOM 2598 C CA . GLN A 1 332 ? -19.562 1.672 40.438 1 51.72 332 GLN A CA 1
ATOM 2599 C C . GLN A 1 332 ? -20.938 1.289 39.906 1 51.72 332 GLN A C 1
ATOM 2601 O O . GLN A 1 332 ? -21.453 0.211 40.219 1 51.72 332 GLN A O 1
ATOM 2606 N N . GLU A 1 333 ? -21.469 2.107 39.125 1 47 333 GLU A N 1
ATOM 2607 C CA . GLU A 1 333 ? -22.781 1.819 38.562 1 47 333 GLU A CA 1
ATOM 2608 C C . GLU A 1 333 ? -22.688 0.72 37.531 1 47 333 GLU A C 1
ATOM 2610 O O . GLU A 1 333 ? -23.578 -0.145 37.438 1 47 333 GLU A O 1
ATOM 2615 N N . THR A 1 334 ? -21.75 0.765 36.625 1 43.5 334 THR A N 1
ATOM 2616 C CA . THR A 1 334 ? -21.531 -0.31 35.656 1 43.5 334 THR A CA 1
ATOM 2617 C C . THR A 1 334 ? -21.234 -1.626 36.375 1 43.5 334 THR A C 1
ATOM 2619 O O . THR A 1 334 ? -21.688 -2.688 35.969 1 43.5 334 THR A O 1
ATOM 2622 N N . ALA A 1 335 ? -20.438 -1.504 37.344 1 48.5 335 ALA A N 1
ATOM 2623 C CA . ALA A 1 335 ? -20.234 -2.682 38.188 1 48.5 335 ALA A CA 1
ATOM 2624 C C . ALA A 1 335 ? -21.562 -3.162 38.781 1 48.5 335 ALA A C 1
ATOM 2626 O O . ALA A 1 335 ? -21.812 -4.367 38.875 1 48.5 335 ALA A O 1
ATOM 2627 N 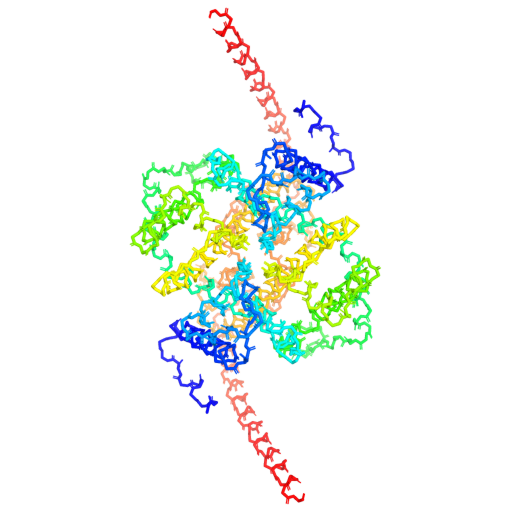N . LYS A 1 336 ? -22.375 -2.234 39.094 1 50.66 336 LYS A N 1
ATOM 2628 C CA . LYS A 1 336 ? -23.688 -2.586 39.594 1 50.66 336 LYS A CA 1
ATOM 2629 C C . LYS A 1 336 ? -24.562 -3.188 38.5 1 50.66 336 LYS A C 1
ATOM 2631 O O . LYS A 1 336 ? -25.266 -4.176 38.75 1 50.66 336 LYS A O 1
ATOM 2636 N N . ARG A 1 337 ? -24.438 -2.666 37.375 1 43.72 337 ARG A N 1
ATOM 2637 C CA . ARG A 1 337 ? -25.219 -3.182 36.25 1 43.72 337 ARG A CA 1
ATOM 2638 C C . ARG A 1 337 ? -24.703 -4.535 35.781 1 43.72 337 ARG A C 1
ATOM 2640 O O . ARG A 1 337 ? -25.469 -5.418 35.406 1 43.72 337 ARG A O 1
ATOM 2647 N N . SER A 1 338 ? -23.438 -4.664 35.719 1 42 338 SER A N 1
ATOM 2648 C CA . SER A 1 338 ? -22.859 -5.965 35.406 1 42 338 SER A CA 1
ATOM 2649 C C . SER A 1 338 ? -23.281 -7.02 36.406 1 42 338 SER A C 1
ATOM 2651 O O . SER A 1 338 ? -23.562 -8.164 36.062 1 42 338 SER A O 1
ATOM 2653 N N . ARG A 1 339 ? -23.359 -6.582 37.562 1 46.91 339 ARG A N 1
ATOM 2654 C CA . ARG A 1 339 ? -23.891 -7.5 38.594 1 46.91 339 ARG A CA 1
ATOM 2655 C C . ARG A 1 339 ? -25.359 -7.816 38.312 1 46.91 339 ARG A C 1
ATOM 2657 O O . ARG A 1 339 ? -25.797 -8.938 38.562 1 46.91 339 ARG A O 1
ATOM 2664 N N . MET A 1 340 ? -26.047 -6.859 37.844 1 42.06 340 MET A N 1
ATOM 2665 C CA . MET A 1 340 ? -27.453 -7.102 37.5 1 42.06 340 MET A CA 1
ATOM 2666 C C . MET A 1 340 ? -27.578 -8.062 36.344 1 42.06 340 MET A C 1
ATOM 2668 O O . MET A 1 340 ? -28.453 -8.922 36.312 1 42.06 340 MET A O 1
ATOM 2672 N N . TRP A 1 341 ? -26.734 -7.969 35.344 1 41.59 341 TRP A N 1
ATOM 2673 C CA . TRP A 1 341 ? -26.75 -8.906 34.219 1 41.59 341 TRP A CA 1
ATOM 2674 C C . TRP A 1 341 ? -26.328 -10.297 34.656 1 41.59 341 TRP A C 1
ATOM 2676 O O . TRP A 1 341 ? -26.891 -11.297 34.219 1 41.59 341 TRP A O 1
ATOM 2686 N N . ASP A 1 342 ? -25.375 -10.414 35.438 1 42.91 342 ASP A N 1
ATOM 2687 C CA . ASP A 1 342 ? -25.031 -11.711 36 1 42.91 342 ASP A CA 1
ATOM 2688 C C . ASP A 1 342 ? -26.203 -12.344 36.719 1 42.91 342 ASP A C 1
ATOM 2690 O O . ASP A 1 342 ? -26.422 -13.555 36.625 1 42.91 342 ASP A O 1
ATOM 2694 N N . ASN A 1 343 ? -27 -11.57 37.344 1 42.09 343 ASN A N 1
ATOM 2695 C CA . ASN A 1 343 ? -28.172 -12.109 38.031 1 42.09 343 ASN A CA 1
ATOM 2696 C C . ASN A 1 343 ? -29.25 -12.523 37.031 1 42.09 343 ASN A C 1
ATOM 2698 O O . ASN A 1 343 ? -29.969 -13.5 37.25 1 42.09 343 ASN A O 1
ATOM 2702 N N . PHE A 1 344 ? -29.375 -11.82 35.938 1 38.94 344 PHE A N 1
ATOM 2703 C CA . PHE A 1 344 ? -30.391 -12.195 34.938 1 38.94 344 PHE A CA 1
ATOM 2704 C C . PHE A 1 344 ? -30 -13.5 34.25 1 38.94 344 PHE A C 1
ATOM 2706 O O . PHE A 1 344 ? -30.875 -14.312 33.938 1 38.94 344 PHE A O 1
ATOM 2713 N N . ALA A 1 345 ? -28.75 -13.742 33.969 1 36.94 345 ALA A N 1
ATOM 2714 C CA . ALA A 1 345 ? -28.328 -14.984 33.344 1 36.94 345 ALA A CA 1
ATOM 2715 C C . ALA A 1 345 ? -28.438 -16.156 34.312 1 36.94 345 ALA A C 1
ATOM 2717 O O . ALA A 1 345 ? -28.438 -17.312 33.875 1 36.94 345 ALA A O 1
ATOM 2718 N N . SER A 1 346 ? -28.344 -15.922 35.531 1 32.31 346 SER A N 1
ATOM 2719 C CA . SER A 1 346 ? -28.469 -17.031 36.469 1 32.31 346 SER A CA 1
ATOM 2720 C C . SER A 1 346 ? -29.922 -17.422 36.656 1 32.31 346 SER A C 1
ATOM 2722 O O . SER A 1 346 ? -30.234 -18.406 37.344 1 32.31 346 SER A O 1
ATOM 2724 N N . VAL A 1 347 ? -30.859 -16.672 36.156 1 28.81 347 VAL A N 1
ATOM 2725 C CA . VAL A 1 347 ? -32.219 -17.188 36.281 1 28.81 347 VAL A CA 1
ATOM 2726 C C . VAL A 1 347 ? -32.594 -17.984 35.031 1 28.81 347 VAL A C 1
ATOM 2728 O O . VAL A 1 347 ? -32.25 -17.578 33.906 1 28.81 347 VAL A O 1
ATOM 2731 N N . MET B 1 1 ? 6.68 15.727 -29.156 1 22.98 1 MET B N 1
ATOM 2732 C CA . MET B 1 1 ? 6.254 14.961 -28 1 22.98 1 MET B CA 1
ATOM 2733 C C . MET B 1 1 ? 6.207 15.844 -26.75 1 22.98 1 MET B C 1
ATOM 2735 O O . MET B 1 1 ? 5.328 15.68 -25.906 1 22.98 1 MET B O 1
ATOM 2739 N N . LEU B 1 2 ? 7.133 16.812 -26.609 1 24.16 2 LEU B N 1
ATOM 2740 C CA . LEU B 1 2 ? 7.305 17.859 -25.609 1 24.16 2 LEU B CA 1
ATOM 2741 C C . LEU B 1 2 ? 6.195 18.891 -25.703 1 24.16 2 LEU B C 1
ATOM 2743 O O . LEU B 1 2 ? 5.734 19.422 -24.688 1 24.16 2 LEU B O 1
ATOM 2747 N N . ALA B 1 3 ? 5.871 19.328 -26.938 1 28.59 3 ALA B N 1
ATOM 2748 C CA . ALA B 1 3 ? 4.984 20.438 -27.266 1 28.59 3 ALA B CA 1
ATOM 2749 C C . ALA B 1 3 ? 3.559 20.156 -26.797 1 28.59 3 ALA B C 1
ATOM 2751 O O . ALA B 1 3 ? 2.846 21.062 -26.359 1 28.59 3 ALA B O 1
ATOM 2752 N N . TRP B 1 4 ? 3.135 18.891 -27.109 1 29.33 4 TRP B N 1
ATOM 2753 C CA . TRP B 1 4 ? 1.745 18.547 -26.812 1 29.33 4 TRP B CA 1
ATOM 2754 C C . TRP B 1 4 ? 1.488 18.547 -25.312 1 29.33 4 TRP B C 1
ATOM 2756 O O . TRP B 1 4 ? 0.356 18.75 -24.875 1 29.33 4 TRP B O 1
ATOM 2766 N N . ALA B 1 5 ? 2.541 18.375 -24.422 1 32.28 5 ALA B N 1
ATOM 2767 C CA . ALA B 1 5 ? 2.402 18.484 -22.984 1 32.28 5 ALA B CA 1
ATOM 2768 C C . ALA B 1 5 ? 1.952 19.875 -22.562 1 32.28 5 ALA B C 1
ATOM 2770 O O . ALA B 1 5 ? 1.169 20.031 -21.625 1 32.28 5 ALA B O 1
ATOM 2771 N N . LEU B 1 6 ? 2.287 20.922 -23.312 1 31.58 6 LEU B N 1
ATOM 2772 C CA . LEU B 1 6 ? 2.023 22.328 -23 1 31.58 6 LEU B CA 1
ATOM 2773 C C . LEU B 1 6 ? 0.563 22.672 -23.266 1 31.58 6 LEU B C 1
ATOM 2775 O O . LEU B 1 6 ? -0.007 23.531 -22.594 1 31.58 6 LEU B O 1
ATOM 2779 N N . ARG B 1 7 ? -0.007 22.234 -24.406 1 35.38 7 ARG B N 1
ATOM 2780 C CA . ARG B 1 7 ? -1.298 22.781 -24.812 1 35.38 7 ARG B CA 1
ATOM 2781 C C . ARG B 1 7 ? -2.426 22.219 -23.969 1 35.38 7 ARG B C 1
ATOM 2783 O O . ARG B 1 7 ? -3.594 22.547 -24.156 1 35.38 7 ARG B O 1
ATOM 2790 N N . CYS B 1 8 ? -2.334 21.125 -23.328 1 33.69 8 CYS B N 1
ATOM 2791 C CA . CYS B 1 8 ? -3.438 20.578 -22.547 1 33.69 8 CYS B CA 1
ATOM 2792 C C . CYS B 1 8 ? -3.861 21.531 -21.453 1 33.69 8 CYS B C 1
ATOM 2794 O O . CYS B 1 8 ? -3.686 21.25 -20.266 1 33.69 8 CYS B O 1
ATOM 2796 N N . LYS B 1 9 ? -3.734 22.797 -21.453 1 36.38 9 LYS B N 1
ATOM 2797 C CA . LYS B 1 9 ? -4.129 23.875 -20.547 1 36.38 9 LYS B CA 1
ATOM 2798 C C . LYS B 1 9 ? -5.648 23.953 -20.406 1 36.38 9 LYS B C 1
ATOM 2800 O O . LYS B 1 9 ? -6.168 24.578 -19.484 1 36.38 9 LYS B O 1
ATOM 2805 N N . ALA B 1 10 ? -6.484 23.688 -21.406 1 35.34 10 ALA B N 1
ATOM 2806 C CA . ALA B 1 10 ? -7.875 24.125 -21.328 1 35.34 10 ALA B CA 1
ATOM 2807 C C . ALA B 1 10 ? -8.625 23.344 -20.25 1 35.34 10 ALA B C 1
ATOM 2809 O O . ALA B 1 10 ? -9.445 23.906 -19.516 1 35.34 10 ALA B O 1
ATOM 2810 N N . LEU B 1 11 ? -9.125 22 -20.484 1 36.78 11 LEU B N 1
ATOM 2811 C CA . LEU B 1 11 ? -9.945 21.328 -19.484 1 36.78 11 LEU B CA 1
ATOM 2812 C C . LEU B 1 11 ? -9.094 20.812 -18.328 1 36.78 11 LEU B C 1
ATOM 2814 O O . LEU B 1 11 ? -8.5 19.734 -18.406 1 36.78 11 LEU B O 1
ATOM 2818 N N . PRO B 1 12 ? -8.578 21.547 -17.469 1 43.34 12 PRO B N 1
ATOM 2819 C CA . PRO B 1 12 ? -7.48 21.453 -16.5 1 43.34 12 PRO B CA 1
ATOM 2820 C C . PRO B 1 12 ? -7.57 20.219 -15.609 1 43.34 12 PRO B C 1
ATOM 2822 O O . PRO B 1 12 ? -6.547 19.625 -15.258 1 43.34 12 PRO B O 1
ATOM 2825 N N . HIS B 1 13 ? -8.797 19.859 -15.195 1 48.56 13 HIS B N 1
ATOM 2826 C CA . HIS B 1 13 ? -8.914 18.766 -14.227 1 48.56 13 HIS B CA 1
ATOM 2827 C C . HIS B 1 13 ? -8.734 17.406 -14.898 1 48.56 13 HIS B C 1
ATOM 2829 O O . HIS B 1 13 ? -8.273 16.453 -14.273 1 48.56 13 HIS B O 1
ATOM 2835 N N . LEU B 1 14 ? -9.273 17.328 -16.172 1 49.59 14 LEU B N 1
ATOM 2836 C CA . LEU B 1 14 ? -9.305 16.047 -16.859 1 49.59 14 LEU B CA 1
ATOM 2837 C C . LEU B 1 14 ? -7.926 15.688 -17.422 1 49.59 14 LEU B C 1
ATOM 2839 O O . LEU B 1 14 ? -7.68 14.547 -17.797 1 49.59 14 LEU B O 1
ATOM 2843 N N . ARG B 1 15 ? -7.086 16.594 -17.469 1 54.5 15 ARG B N 1
ATOM 2844 C CA . ARG B 1 15 ? -5.832 16.422 -18.188 1 54.5 15 ARG B CA 1
ATOM 2845 C C . ARG B 1 15 ? -4.891 15.492 -17.438 1 54.5 15 ARG B C 1
ATOM 2847 O O . ARG B 1 15 ? -4.305 14.578 -18.031 1 54.5 15 ARG B O 1
ATOM 2854 N N . PRO B 1 16 ? -4.969 15.719 -16.172 1 60.91 16 PRO B N 1
ATOM 2855 C CA . PRO B 1 16 ? -4.047 14.797 -15.508 1 60.91 16 PRO B CA 1
ATOM 2856 C C . PRO B 1 16 ? -4.527 13.344 -15.539 1 60.91 16 PRO B C 1
ATOM 2858 O O . PRO B 1 16 ? -3.717 12.422 -15.68 1 60.91 16 PRO B O 1
ATOM 2861 N N . MET B 1 17 ? -5.793 13.156 -15.797 1 67.94 17 MET B N 1
ATOM 2862 C CA . MET B 1 17 ? -6.32 11.797 -15.812 1 67.94 17 MET B CA 1
ATOM 2863 C C . MET B 1 17 ? -6.062 11.125 -17.156 1 67.94 17 MET B C 1
ATOM 2865 O O . MET B 1 17 ? -5.734 9.938 -17.219 1 67.94 17 MET B O 1
ATOM 2869 N N . ILE B 1 18 ? -6.223 11.922 -18.172 1 69.62 18 ILE B N 1
ATOM 2870 C CA . ILE B 1 18 ? -6.02 11.359 -19.5 1 69.62 18 ILE B CA 1
ATOM 2871 C C . ILE B 1 18 ? -4.539 11.031 -19.703 1 69.62 18 ILE B C 1
ATOM 2873 O O . ILE B 1 18 ? -4.203 9.984 -20.266 1 69.62 18 ILE B O 1
ATOM 2877 N N . CYS B 1 19 ? -3.732 11.859 -19.234 1 70.38 19 CYS B N 1
ATOM 2878 C CA . CYS B 1 19 ? -2.303 11.602 -19.344 1 70.38 19 CYS B CA 1
ATOM 2879 C C . CYS B 1 19 ? -1.903 10.367 -18.547 1 70.38 19 CYS B C 1
ATOM 2881 O O . CYS B 1 19 ? -1.106 9.547 -19.016 1 70.38 19 CYS B O 1
ATOM 2883 N N . ASN B 1 20 ? -2.486 10.234 -17.5 1 77.44 20 ASN B N 1
ATOM 2884 C CA . ASN B 1 20 ? -2.197 9.062 -16.688 1 77.44 20 ASN B CA 1
ATOM 2885 C C . ASN B 1 20 ? -2.695 7.781 -17.359 1 77.44 20 ASN B C 1
ATOM 2887 O O . ASN B 1 20 ? -2.016 6.758 -17.312 1 77.44 20 ASN B O 1
ATOM 2891 N N . SER B 1 21 ? -3.809 7.902 -17.969 1 80.31 21 SER B N 1
ATOM 2892 C CA . SER B 1 21 ? -4.363 6.727 -18.641 1 80.31 21 SER B CA 1
ATOM 2893 C C . SER B 1 21 ? -3.527 6.332 -19.844 1 80.31 21 SER B C 1
ATOM 2895 O O . SER B 1 21 ? -3.355 5.145 -20.125 1 80.31 21 SER B O 1
ATOM 2897 N N . LEU B 1 22 ? -3.012 7.312 -20.5 1 83.62 22 LEU B N 1
ATOM 2898 C CA . LEU B 1 22 ? -2.193 7.023 -21.688 1 83.62 22 LEU B CA 1
ATOM 2899 C C . LEU B 1 22 ? -0.873 6.375 -21.281 1 83.62 22 LEU B C 1
ATOM 2901 O O . LEU B 1 22 ? -0.408 5.445 -21.938 1 83.62 22 LEU B O 1
ATOM 2905 N N . ILE B 1 23 ? -0.303 6.832 -20.219 1 85.31 23 ILE B N 1
ATOM 2906 C CA . ILE B 1 23 ? 0.95 6.27 -19.734 1 85.31 23 ILE B CA 1
ATOM 2907 C C . ILE B 1 23 ? 0.729 4.82 -19.297 1 85.31 23 ILE B C 1
ATOM 2909 O O . ILE B 1 23 ? 1.544 3.945 -19.594 1 85.31 23 ILE B O 1
ATOM 2913 N N . CYS B 1 24 ? -0.34 4.574 -18.672 1 86.5 24 CYS B N 1
ATOM 2914 C CA . CYS B 1 24 ? -0.644 3.219 -18.219 1 86.5 24 CYS B CA 1
ATOM 2915 C C . CYS B 1 24 ? -0.881 2.297 -19.406 1 86.5 24 CYS B C 1
ATOM 2917 O O . CYS B 1 24 ? -0.389 1.166 -19.438 1 86.5 24 CYS B O 1
ATOM 2919 N N . THR B 1 25 ? -1.613 2.838 -20.422 1 88.81 25 THR B N 1
ATOM 2920 C CA . THR B 1 25 ? -1.904 2.023 -21.594 1 88.81 25 THR B CA 1
ATOM 2921 C C . THR B 1 25 ? -0.626 1.716 -22.359 1 88.81 25 THR B C 1
ATOM 2923 O O . THR B 1 25 ? -0.427 0.587 -22.828 1 88.81 25 THR B O 1
ATOM 2926 N N . LEU B 1 26 ? 0.203 2.715 -22.484 1 90.81 26 LEU B N 1
ATOM 2927 C CA . LEU B 1 26 ? 1.469 2.49 -23.172 1 90.81 26 LEU B CA 1
ATOM 2928 C C . LEU B 1 26 ? 2.322 1.472 -22.438 1 90.81 26 LEU B C 1
ATOM 2930 O O . LEU B 1 26 ? 2.961 0.618 -23.047 1 90.81 26 LEU B O 1
ATOM 2934 N N . TYR B 1 27 ? 2.385 1.612 -21.172 1 93.06 27 TYR B N 1
ATOM 2935 C CA . TYR B 1 27 ? 3.131 0.666 -20.344 1 93.06 27 TYR B CA 1
ATOM 2936 C C . TYR B 1 27 ? 2.598 -0.75 -20.516 1 93.06 27 TYR B C 1
ATOM 2938 O O . TYR B 1 27 ? 3.373 -1.702 -20.641 1 93.06 27 TYR B O 1
ATOM 2946 N N . ILE B 1 28 ? 1.29 -0.918 -20.578 1 92.12 28 ILE B N 1
ATOM 2947 C CA . ILE B 1 28 ? 0.666 -2.229 -20.734 1 92.12 28 ILE B CA 1
ATOM 2948 C C . ILE B 1 28 ? 0.956 -2.781 -22.125 1 92.12 28 ILE B C 1
ATOM 2950 O O . ILE B 1 28 ? 1.252 -3.969 -22.281 1 92.12 28 ILE B O 1
ATOM 2954 N N . VAL B 1 29 ? 0.912 -1.912 -23.094 1 93.38 29 VAL B N 1
ATOM 2955 C CA . VAL B 1 29 ? 1.148 -2.342 -24.469 1 93.38 29 VAL B CA 1
ATOM 2956 C C . VAL B 1 29 ? 2.598 -2.799 -24.625 1 93.38 29 VAL B C 1
ATOM 2958 O O . VAL B 1 29 ? 2.865 -3.838 -25.234 1 93.38 29 VAL B O 1
ATOM 2961 N N . VAL B 1 30 ? 3.514 -2.035 -24.078 1 93.94 30 VAL B N 1
ATOM 2962 C CA . VAL B 1 30 ? 4.926 -2.389 -24.172 1 93.94 30 VAL B CA 1
ATOM 2963 C C . VAL B 1 30 ? 5.164 -3.752 -23.531 1 93.94 30 VAL B C 1
ATOM 2965 O O . VAL B 1 30 ? 5.832 -4.609 -24.109 1 93.94 30 VAL B O 1
ATOM 2968 N N . GLY B 1 31 ? 4.652 -3.951 -22.359 1 93.94 31 GLY B N 1
ATOM 2969 C CA . GLY B 1 31 ? 4.805 -5.242 -21.703 1 93.94 31 GLY B CA 1
ATOM 2970 C C . GLY B 1 31 ? 4.203 -6.387 -22.5 1 93.94 31 GLY B C 1
ATOM 2971 O O . GLY B 1 31 ? 4.824 -7.438 -22.656 1 93.94 31 GLY B O 1
ATOM 2972 N N . THR B 1 32 ? 3.029 -6.176 -23.047 1 93.38 32 THR B N 1
ATOM 2973 C CA . THR B 1 32 ? 2.322 -7.215 -23.781 1 93.38 32 THR B CA 1
ATOM 2974 C C . THR B 1 32 ? 3.088 -7.594 -25.047 1 93.38 32 THR B C 1
ATOM 2976 O O . THR B 1 32 ? 3.23 -8.773 -25.359 1 93.38 32 THR B O 1
ATOM 2979 N N . VAL B 1 33 ? 3.59 -6.645 -25.719 1 92.44 33 VAL B N 1
ATOM 2980 C CA . VAL B 1 33 ? 4.312 -6.891 -26.953 1 92.44 33 VAL B CA 1
ATOM 2981 C C . VAL B 1 33 ? 5.625 -7.609 -26.656 1 92.44 33 VAL B C 1
ATOM 2983 O O . VAL B 1 33 ? 5.984 -8.562 -27.359 1 92.44 33 VAL B O 1
ATOM 2986 N N . VAL B 1 34 ? 6.316 -7.199 -25.672 1 91.75 34 VAL B N 1
ATOM 2987 C CA . VAL B 1 34 ? 7.594 -7.82 -25.344 1 91.75 34 VAL B CA 1
ATOM 2988 C C . VAL B 1 34 ? 7.371 -9.266 -24.906 1 91.75 34 VAL B C 1
ATOM 2990 O O . VAL B 1 34 ? 8.086 -10.172 -25.344 1 91.75 34 VAL B O 1
ATOM 2993 N N . PHE B 1 35 ? 6.395 -9.531 -24.094 1 90.62 35 PHE B N 1
ATOM 2994 C CA . PHE B 1 35 ? 6.156 -10.883 -23.609 1 90.62 35 PHE B CA 1
ATOM 2995 C C . PHE B 1 35 ? 5.598 -11.773 -24.703 1 90.62 35 PHE B C 1
ATOM 2997 O O . PHE B 1 35 ? 5.867 -12.977 -24.734 1 90.62 35 PHE B O 1
ATOM 3004 N N . LYS B 1 36 ? 4.809 -11.227 -25.578 1 89.25 36 LYS B N 1
ATOM 3005 C CA . LYS B 1 36 ? 4.277 -12.016 -26.688 1 89.25 36 LYS B CA 1
ATOM 3006 C C . LYS B 1 36 ? 5.395 -12.461 -27.625 1 89.25 36 LYS B C 1
ATOM 3008 O O . LYS B 1 36 ? 5.43 -13.625 -28.047 1 89.25 36 LYS B O 1
ATOM 3013 N N . TYR B 1 37 ? 6.25 -11.578 -27.906 1 86.5 37 TYR B N 1
ATOM 3014 C CA . TYR B 1 37 ? 7.242 -11.875 -28.938 1 86.5 37 TYR B CA 1
ATOM 3015 C C . TYR B 1 37 ? 8.516 -12.445 -28.312 1 86.5 37 TYR B C 1
ATOM 3017 O O . TYR B 1 37 ? 9.406 -12.898 -29.031 1 86.5 37 TYR B O 1
ATOM 3025 N N . SER B 1 38 ? 8.539 -12.258 -27.062 1 79.69 38 SER B N 1
ATOM 3026 C CA . SER B 1 38 ? 9.641 -12.961 -26.406 1 79.69 38 SER B CA 1
ATOM 3027 C C . SER B 1 38 ? 9.312 -14.43 -26.188 1 79.69 38 SER B C 1
ATOM 3029 O O . SER B 1 38 ? 8.141 -14.797 -26.062 1 79.69 38 SER B O 1
ATOM 3031 N N . ASP B 1 39 ? 9.844 -15.398 -26.859 1 57.88 39 ASP B N 1
ATOM 3032 C CA . ASP B 1 39 ? 9.617 -16.844 -26.766 1 57.88 39 ASP B CA 1
ATOM 3033 C C . ASP B 1 39 ? 9.195 -17.25 -25.359 1 57.88 39 ASP B C 1
ATOM 3035 O O . ASP B 1 39 ? 9.992 -17.781 -24.594 1 57.88 39 ASP B O 1
ATOM 3039 N N . SER B 1 40 ? 8.375 -16.484 -24.797 1 53.5 40 SER B N 1
ATOM 3040 C CA . SER B 1 40 ? 8.016 -16.797 -23.406 1 53.5 40 SER B CA 1
ATOM 3041 C C . SER B 1 40 ? 7.375 -18.172 -23.312 1 53.5 40 SER B C 1
ATOM 3043 O O . SER B 1 40 ? 6.172 -18.328 -23.547 1 53.5 40 SER B O 1
ATOM 3045 N N . HIS B 1 41 ? 7.953 -19.234 -23.953 1 46.72 41 HIS B N 1
ATOM 3046 C CA . HIS B 1 41 ? 7.477 -20.625 -23.953 1 46.72 41 HIS B CA 1
ATOM 3047 C C . HIS B 1 41 ? 7.027 -21.047 -22.547 1 46.72 41 HIS B C 1
ATOM 3049 O O . HIS B 1 41 ? 6.699 -22.203 -22.328 1 46.72 41 HIS B O 1
ATOM 3055 N N . ALA B 1 42 ? 7.395 -20.453 -21.453 1 45.72 42 ALA B N 1
ATOM 3056 C CA . ALA B 1 42 ? 7.469 -21.375 -20.312 1 45.72 42 ALA B CA 1
ATOM 3057 C C . ALA B 1 42 ? 6.078 -21.859 -19.906 1 45.72 42 ALA B C 1
ATOM 3059 O O . ALA B 1 42 ? 5.309 -21.109 -19.297 1 45.72 42 ALA B O 1
ATOM 3060 N N . ILE B 1 43 ? 5.219 -22.281 -20.797 1 45.56 43 ILE B N 1
ATOM 3061 C CA . ILE B 1 43 ? 4.098 -22.875 -20.062 1 45.56 43 ILE B CA 1
ATOM 3062 C C . ILE B 1 43 ? 4.598 -24 -19.156 1 45.56 43 ILE B C 1
ATOM 3064 O O . ILE B 1 43 ? 5.234 -24.938 -19.641 1 45.56 43 ILE B O 1
ATOM 3068 N N . PRO B 1 44 ? 4.688 -23.812 -17.922 1 44.56 44 PRO B N 1
ATOM 3069 C CA . PRO B 1 44 ? 5.168 -24.953 -17.125 1 44.56 44 PRO B CA 1
ATOM 3070 C C . PRO B 1 44 ? 4.746 -26.297 -17.703 1 44.56 44 PRO B C 1
ATOM 3072 O O . PRO B 1 44 ? 5.512 -27.266 -17.656 1 44.56 44 PRO B O 1
ATOM 3075 N N . SER B 1 45 ? 3.453 -26.484 -17.797 1 42.25 45 SER B N 1
ATOM 3076 C CA . SER B 1 45 ? 2.998 -27.859 -17.953 1 42.25 45 SER B CA 1
ATOM 3077 C C . SER B 1 45 ? 3.387 -28.406 -19.328 1 42.25 45 SER B C 1
ATOM 3079 O O . SER B 1 45 ? 3.072 -29.562 -19.656 1 42.25 45 SER B O 1
ATOM 3081 N N . CYS B 1 46 ? 3.76 -27.5 -20.203 1 42.72 46 CYS B N 1
ATOM 3082 C CA . CYS B 1 46 ? 3.812 -28.172 -21.5 1 42.72 46 CYS B CA 1
ATOM 3083 C C . CYS B 1 46 ? 5.18 -28.797 -21.734 1 42.72 46 CYS B C 1
ATOM 3085 O O . CYS B 1 46 ? 6.199 -28.266 -21.281 1 42.72 46 CYS B O 1
ATOM 3087 N N . ALA B 1 47 ? 5.188 -30.062 -22.031 1 37.22 47 ALA B N 1
ATOM 3088 C CA . ALA B 1 47 ? 6.324 -30.859 -22.469 1 37.22 47 ALA B CA 1
ATOM 3089 C C . ALA B 1 47 ? 7.262 -30.062 -23.359 1 37.22 47 ALA B C 1
ATOM 3091 O O . ALA B 1 47 ? 6.824 -29.156 -24.078 1 37.22 47 ALA B O 1
ATOM 3092 N N . PRO B 1 48 ? 8.469 -30.109 -23.188 1 39.88 48 PRO B N 1
ATOM 3093 C CA . PRO B 1 48 ? 9.531 -29.641 -24.094 1 39.88 48 PRO B CA 1
ATOM 3094 C C . PRO B 1 48 ? 9.25 -29.953 -25.547 1 39.88 48 PRO B C 1
ATOM 3096 O O . PRO B 1 48 ? 8.898 -31.078 -25.891 1 39.88 48 PRO B O 1
ATOM 3099 N N . GLY B 1 49 ? 8.898 -28.969 -26.422 1 44.44 49 GLY B N 1
ATOM 3100 C CA . GLY B 1 49 ? 8.641 -29.078 -27.844 1 44.44 49 GLY B CA 1
ATOM 3101 C C . GLY B 1 49 ? 7.32 -28.453 -28.25 1 44.44 49 GLY B C 1
ATOM 3102 O O . GLY B 1 49 ? 7.129 -28.109 -29.422 1 44.44 49 GLY B O 1
ATOM 3103 N N . GLU B 1 50 ? 6.277 -28.688 -27.484 1 47.84 50 GLU B N 1
ATOM 3104 C CA . GLU B 1 50 ? 4.938 -28.297 -27.922 1 47.84 50 GLU B CA 1
ATOM 3105 C C . GLU B 1 50 ? 4.551 -26.938 -27.359 1 47.84 50 GLU B C 1
ATOM 3107 O O . GLU B 1 50 ? 3.371 -26.562 -27.359 1 47.84 50 GLU B O 1
ATOM 3112 N N . CYS B 1 51 ? 5.438 -26.312 -26.828 1 52.03 51 CYS B N 1
ATOM 3113 C CA . CYS B 1 51 ? 5.043 -25.078 -26.125 1 52.03 51 CYS B CA 1
ATOM 3114 C C . CYS B 1 51 ? 4.625 -24 -27.125 1 52.03 51 CYS B C 1
ATOM 3116 O O . CYS B 1 51 ? 5.418 -23.594 -27.969 1 52.03 51 CYS B O 1
ATOM 3118 N N . LYS B 1 52 ? 3.355 -23.938 -27.484 1 61.44 52 LYS B N 1
ATOM 3119 C CA . LYS B 1 52 ? 2.723 -22.984 -28.375 1 61.44 52 LYS B CA 1
ATOM 3120 C C . LYS B 1 52 ? 2.961 -21.547 -27.891 1 61.44 52 LYS B C 1
ATOM 3122 O O . LYS B 1 52 ? 3.068 -21.297 -26.688 1 61.44 52 LYS B O 1
ATOM 3127 N N . SER B 1 53 ? 3.34 -20.688 -28.766 1 76.19 53 SER B N 1
ATOM 3128 C CA . SER B 1 53 ? 3.473 -19.25 -28.562 1 76.19 53 SER B CA 1
ATOM 3129 C C . SER B 1 53 ? 2.211 -18.656 -27.953 1 76.19 53 SER B C 1
ATOM 3131 O O . SER B 1 53 ? 1.106 -19.141 -28.188 1 76.19 53 SER B O 1
ATOM 3133 N N . TRP B 1 54 ? 2.395 -17.734 -27.031 1 83.75 54 TRP B N 1
ATOM 3134 C CA . TRP B 1 54 ? 1.277 -17.062 -26.375 1 83.75 54 TRP B CA 1
ATOM 3135 C C . TRP B 1 54 ? 0.447 -16.266 -27.375 1 83.75 54 TRP B C 1
ATOM 3137 O O . TRP B 1 54 ? 0.993 -15.648 -28.281 1 83.75 54 TRP B O 1
ATOM 3147 N N . THR B 1 55 ? -0.782 -16.375 -27.281 1 87.56 55 THR B N 1
ATOM 3148 C CA . THR B 1 55 ? -1.653 -15.453 -28.016 1 87.56 55 THR B CA 1
ATOM 3149 C C . THR B 1 55 ? -1.578 -14.055 -27.406 1 87.56 55 THR B C 1
ATOM 3151 O O . THR B 1 55 ? -0.992 -13.859 -26.344 1 87.56 55 THR B O 1
ATOM 3154 N N . PHE B 1 56 ? -2.086 -13.156 -28.172 1 89.62 56 PHE B N 1
ATOM 3155 C CA . PHE B 1 56 ? -2.094 -11.781 -27.672 1 89.62 56 PHE B CA 1
ATOM 3156 C C . PHE B 1 56 ? -2.873 -11.68 -26.375 1 89.62 56 PHE B C 1
ATOM 3158 O O . PHE B 1 56 ? -2.473 -10.953 -25.453 1 89.62 56 PHE B O 1
ATOM 3165 N N . VAL B 1 57 ? -3.961 -12.406 -26.281 1 91.5 57 VAL B N 1
ATOM 3166 C CA . VAL B 1 57 ? -4.812 -12.367 -25.094 1 91.5 57 VAL B CA 1
ATOM 3167 C C . VAL B 1 57 ? -4.074 -12.961 -23.891 1 91.5 57 VAL B C 1
ATOM 3169 O O . VAL B 1 57 ? -4.156 -12.445 -22.781 1 91.5 57 VAL B O 1
ATOM 3172 N N . GLU B 1 58 ? -3.34 -13.953 -24.156 1 90.81 58 GLU B N 1
ATOM 3173 C CA . GLU B 1 58 ? -2.574 -14.594 -23.094 1 90.81 58 GLU B CA 1
ATOM 3174 C C . GLU B 1 58 ? -1.43 -13.703 -22.625 1 90.81 58 GLU B C 1
ATOM 3176 O O . GLU B 1 58 ? -1.126 -13.648 -21.422 1 90.81 58 GLU B O 1
ATOM 3181 N N . ALA B 1 59 ? -0.807 -13.07 -23.594 1 92.06 59 ALA B N 1
ATOM 3182 C CA . ALA B 1 59 ? 0.266 -12.141 -23.234 1 92.06 59 ALA B CA 1
ATOM 3183 C C . ALA B 1 59 ? -0.269 -10.969 -22.422 1 92.06 59 ALA B C 1
ATOM 3185 O O . ALA B 1 59 ? 0.365 -10.531 -21.469 1 92.06 59 ALA B O 1
ATOM 3186 N N . LEU B 1 60 ? -1.416 -10.461 -22.844 1 92.88 60 LEU B N 1
ATOM 3187 C CA . LEU B 1 60 ? -2.055 -9.375 -22.094 1 92.88 60 LEU B CA 1
ATOM 3188 C C . LEU B 1 60 ? -2.436 -9.836 -20.688 1 92.88 60 LEU B C 1
ATOM 3190 O O . LEU B 1 60 ? -2.264 -9.086 -19.719 1 92.88 60 LEU B O 1
ATOM 3194 N N . TYR B 1 61 ? -2.953 -11.023 -20.672 1 93.12 61 TYR B N 1
ATOM 3195 C CA . TYR B 1 61 ? -3.297 -11.625 -19.391 1 93.12 61 TYR B CA 1
ATOM 3196 C C . TYR B 1 61 ? -2.074 -11.719 -18.484 1 93.12 61 TYR B C 1
ATOM 3198 O O . TYR B 1 61 ? -2.125 -11.32 -17.312 1 93.12 61 TYR B O 1
ATOM 3206 N N . PHE B 1 62 ? -1.009 -12.148 -18.984 1 92.25 62 PHE B N 1
ATOM 3207 C CA . PHE B 1 62 ? 0.224 -12.273 -18.219 1 92.25 62 PHE B CA 1
ATOM 3208 C C . PHE B 1 62 ? 0.741 -10.906 -17.781 1 92.25 62 PHE B C 1
ATOM 3210 O O . PHE B 1 62 ? 1.21 -10.742 -16.656 1 92.25 62 PHE B O 1
ATOM 3217 N N . THR B 1 63 ? 0.72 -9.992 -18.688 1 92.25 63 THR B N 1
ATOM 3218 C CA . THR B 1 63 ? 1.174 -8.641 -18.391 1 92.25 63 THR B CA 1
ATOM 3219 C C . THR B 1 63 ? 0.371 -8.039 -17.234 1 92.25 63 THR B C 1
ATOM 3221 O O . THR B 1 63 ? 0.941 -7.449 -16.312 1 92.25 63 THR B O 1
ATOM 3224 N N . MET B 1 64 ? -0.908 -8.242 -17.266 1 91.31 64 MET B N 1
ATOM 3225 C CA . MET B 1 64 ? -1.764 -7.703 -16.219 1 91.31 64 MET B CA 1
ATOM 3226 C C . MET B 1 64 ? -1.518 -8.422 -14.891 1 91.31 64 MET B C 1
ATOM 3228 O O . MET B 1 64 ? -1.542 -7.805 -13.828 1 91.31 64 MET B O 1
ATOM 3232 N N . ALA B 1 65 ? -1.344 -9.703 -14.984 1 92 65 ALA B N 1
ATOM 3233 C CA . ALA B 1 65 ? -1.028 -10.469 -13.789 1 92 65 ALA B CA 1
ATOM 3234 C C . ALA B 1 65 ? 0.279 -9.992 -13.156 1 92 65 ALA B C 1
ATOM 3236 O O . ALA B 1 65 ? 0.413 -9.969 -11.93 1 92 65 ALA B O 1
ATOM 3237 N N . THR B 1 66 ? 1.17 -9.555 -13.961 1 91.5 66 THR B N 1
ATOM 3238 C CA . THR B 1 66 ? 2.479 -9.102 -13.5 1 91.5 66 THR B CA 1
ATOM 3239 C C . THR B 1 66 ? 2.387 -7.707 -12.891 1 91.5 66 THR B C 1
ATOM 3241 O O . THR B 1 66 ? 2.934 -7.453 -11.812 1 91.5 66 THR B O 1
ATOM 3244 N N . ILE B 1 67 ? 1.657 -6.918 -13.586 1 88.56 67 ILE B N 1
ATOM 3245 C CA . ILE B 1 67 ? 1.544 -5.547 -13.102 1 88.56 67 ILE B CA 1
ATOM 3246 C C . ILE B 1 67 ? 0.747 -5.523 -11.797 1 88.56 67 ILE B C 1
ATOM 3248 O O . ILE B 1 67 ? 1.037 -4.73 -10.906 1 88.56 67 ILE B O 1
ATOM 3252 N N . SER B 1 68 ? -0.224 -6.332 -11.695 1 88.19 68 SER B N 1
ATOM 3253 C CA . SER B 1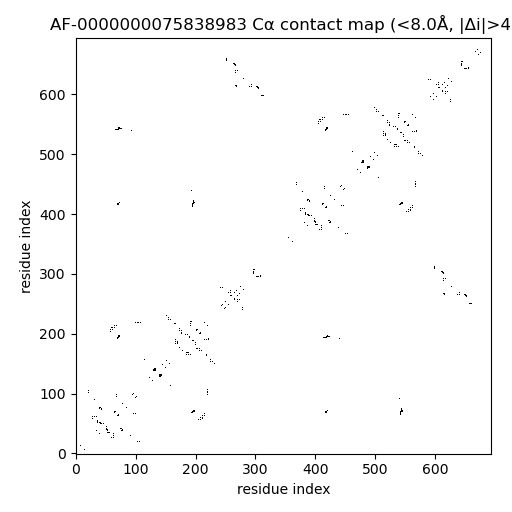 68 ? -1.065 -6.3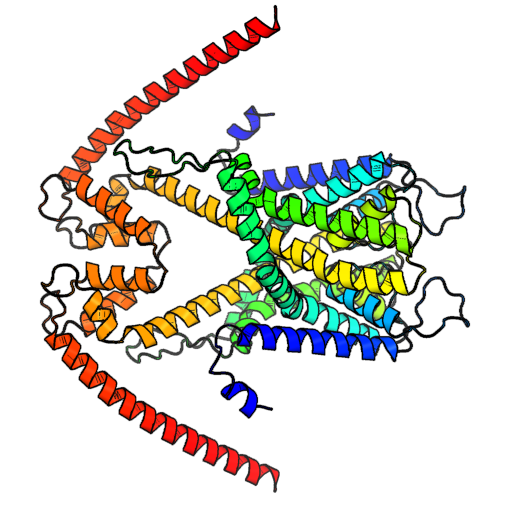79 -10.508 1 88.19 68 SER B CA 1
ATOM 3254 C C . SER B 1 68 ? -0.426 -7.227 -9.414 1 88.19 68 SER B C 1
ATOM 3256 O O . SER B 1 68 ? -0.974 -7.348 -8.312 1 88.19 68 SER B O 1
ATOM 3258 N N . THR B 1 69 ? 0.68 -7.871 -9.688 1 90.31 69 THR B N 1
ATOM 3259 C CA . THR B 1 69 ? 1.475 -8.703 -8.789 1 90.31 69 THR B CA 1
ATOM 3260 C C . THR B 1 69 ? 0.662 -9.898 -8.305 1 90.31 69 THR B C 1
ATOM 3262 O O . THR B 1 69 ? 0.866 -10.383 -7.188 1 90.31 69 THR B O 1
ATOM 3265 N N . VAL B 1 70 ? -0.404 -10.312 -8.953 1 90.12 70 VAL B N 1
ATOM 3266 C CA . VAL B 1 70 ? -1.175 -11.508 -8.625 1 90.12 70 VAL B CA 1
ATOM 3267 C C . VAL B 1 70 ? -0.334 -12.758 -8.891 1 90.12 70 VAL B C 1
ATOM 3269 O O . VAL B 1 70 ? -0.297 -13.672 -8.062 1 90.12 70 VAL B O 1
ATOM 3272 N N . GLY B 1 71 ? 0.415 -12.891 -9.938 1 84.94 71 GLY B N 1
ATOM 3273 C CA . GLY B 1 71 ? 1.32 -13.984 -10.273 1 84.94 71 GLY B CA 1
ATOM 3274 C C . GLY B 1 71 ? 0.697 -15.352 -10.094 1 84.94 71 GLY B C 1
ATOM 3275 O O . GLY B 1 71 ? 1.08 -16.094 -9.188 1 84.94 71 GLY B O 1
ATOM 3276 N N . TYR B 1 72 ? -0.115 -15.844 -10.977 1 85.62 72 TYR B N 1
ATOM 3277 C CA . TYR B 1 72 ? -0.784 -17.141 -10.906 1 85.62 72 TYR B CA 1
ATOM 3278 C C . TYR B 1 72 ? 0.221 -18.281 -11.016 1 85.62 72 TYR B C 1
ATOM 3280 O O . TYR B 1 72 ? -0.027 -19.375 -10.523 1 85.62 72 TYR B O 1
ATOM 3288 N N . GLY B 1 73 ? 1.289 -18.016 -11.734 1 80.75 73 GLY B N 1
ATOM 3289 C CA . GLY B 1 73 ? 2.281 -19.062 -11.977 1 80.75 73 GLY B CA 1
ATOM 3290 C C . GLY B 1 73 ? 1.936 -19.953 -13.148 1 80.75 73 GLY B C 1
ATOM 3291 O O . GLY B 1 73 ? 2.639 -20.922 -13.422 1 80.75 73 GLY B O 1
ATOM 3292 N N . ASP B 1 74 ? 0.734 -19.719 -13.773 1 83.5 74 ASP B N 1
ATOM 3293 C CA . ASP B 1 74 ? 0.365 -20.469 -14.969 1 83.5 74 ASP B CA 1
ATOM 3294 C C . ASP B 1 74 ? 1.237 -20.078 -16.156 1 83.5 74 ASP B C 1
ATOM 3296 O O . ASP B 1 74 ? 1.529 -20.906 -17.016 1 83.5 74 ASP B O 1
ATOM 3300 N N . PHE B 1 75 ? 1.556 -18.781 -16.188 1 84.19 75 PHE B N 1
ATOM 3301 C CA . PHE B 1 75 ? 2.502 -18.266 -17.172 1 84.19 75 PHE B CA 1
ATOM 3302 C C . PHE B 1 75 ? 3.719 -17.656 -16.484 1 84.19 75 PHE B C 1
ATOM 3304 O O . PHE B 1 75 ? 3.6 -17.062 -15.406 1 84.19 75 PHE B O 1
ATOM 3311 N N . SER B 1 76 ? 4.887 -18.031 -17.016 1 86.19 76 SER B N 1
ATOM 3312 C CA . SER B 1 76 ? 6.121 -17.422 -16.531 1 86.19 76 SER B CA 1
ATOM 3313 C C . SER B 1 76 ? 7.086 -17.125 -17.672 1 86.19 76 SER B C 1
ATOM 3315 O O . SER B 1 76 ? 7.004 -17.75 -18.734 1 86.19 76 SER B O 1
ATOM 3317 N N . PRO B 1 77 ? 7.879 -16.141 -17.469 1 87.06 77 PRO B N 1
ATOM 3318 C CA . PRO B 1 77 ? 8.859 -15.852 -18.516 1 87.06 77 PRO B CA 1
ATOM 3319 C C . PRO B 1 77 ? 9.891 -16.953 -18.688 1 87.06 77 PRO B C 1
ATOM 3321 O O . PRO B 1 77 ? 10.172 -17.688 -17.734 1 87.06 77 PRO B O 1
ATOM 3324 N N . ASN B 1 78 ? 10.367 -17.094 -19.891 1 84.81 78 ASN B N 1
ATOM 3325 C CA . ASN B 1 78 ? 11.414 -18.062 -20.188 1 84.81 78 ASN B CA 1
ATOM 3326 C C . ASN B 1 78 ? 12.688 -17.781 -19.391 1 84.81 78 ASN B C 1
ATOM 3328 O O . ASN B 1 78 ? 13.336 -16.75 -19.594 1 84.81 78 ASN B O 1
ATOM 3332 N N . LYS B 1 79 ? 13.117 -18.656 -18.562 1 85.94 79 LYS B N 1
ATOM 3333 C CA . LYS B 1 79 ? 14.227 -18.469 -17.641 1 85.94 79 LYS B CA 1
ATOM 3334 C C . LYS B 1 79 ? 15.57 -18.625 -18.344 1 85.94 79 LYS B C 1
ATOM 3336 O O . LYS B 1 79 ? 16.609 -18.266 -17.797 1 85.94 79 LYS B O 1
ATOM 3341 N N . GLU B 1 80 ? 15.555 -19.172 -19.484 1 84.12 80 GLU B N 1
ATOM 3342 C CA . GLU B 1 80 ? 16.797 -19.359 -20.234 1 84.12 80 GLU B CA 1
ATOM 3343 C C . GLU B 1 80 ? 17.266 -18.031 -20.844 1 84.12 80 GLU B C 1
ATOM 3345 O O . GLU B 1 80 ? 18.438 -17.891 -21.188 1 84.12 80 GLU B O 1
ATOM 3350 N N . LEU B 1 81 ? 16.281 -17.125 -21 1 86.56 81 LEU B N 1
ATOM 3351 C CA . LEU B 1 81 ? 16.609 -15.82 -21.562 1 86.56 81 LEU B CA 1
ATOM 3352 C C . LEU B 1 81 ? 16.906 -14.812 -20.453 1 86.56 81 LEU B C 1
ATOM 3354 O O . LEU B 1 81 ? 15.984 -14.25 -19.859 1 86.56 81 LEU B O 1
ATOM 3358 N N . GLY B 1 82 ? 18.141 -14.547 -20.188 1 86.5 82 GLY B N 1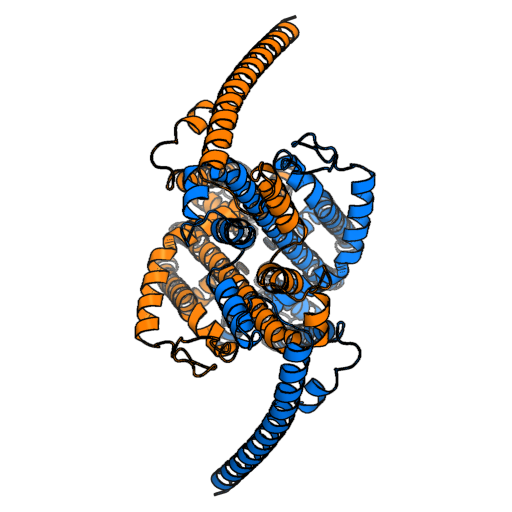
ATOM 3359 C CA . GLY B 1 82 ? 18.547 -13.648 -19.125 1 86.5 82 GLY B CA 1
ATOM 3360 C C . GLY B 1 82 ? 18.016 -12.242 -19.281 1 86.5 82 GLY B C 1
ATOM 3361 O O . GLY B 1 82 ? 17.609 -11.617 -18.297 1 86.5 82 GLY B O 1
ATOM 3362 N N . TRP B 1 83 ? 18.016 -11.766 -20.562 1 88.62 83 TRP B N 1
ATOM 3363 C CA . TRP B 1 83 ? 17.547 -10.398 -20.781 1 88.62 83 TRP B CA 1
ATOM 3364 C C . TRP B 1 83 ? 16.047 -10.281 -20.469 1 88.62 83 TRP B C 1
ATOM 3366 O O . TRP B 1 83 ? 15.594 -9.234 -20 1 88.62 83 TRP B O 1
ATOM 3376 N N . LEU B 1 84 ? 15.258 -11.258 -20.719 1 89.94 84 LEU B N 1
ATOM 3377 C CA . LEU B 1 84 ? 13.828 -11.242 -20.453 1 89.94 84 LEU B CA 1
ATOM 3378 C C . LEU B 1 84 ? 13.562 -11.219 -18.953 1 89.94 84 LEU B C 1
ATOM 3380 O O . LEU B 1 84 ? 12.625 -10.57 -18.484 1 89.94 84 LEU B O 1
ATOM 3384 N N . LEU B 1 85 ? 14.43 -11.945 -18.234 1 91.12 85 LEU B N 1
ATOM 3385 C CA . LEU B 1 85 ? 14.305 -11.93 -16.781 1 91.12 85 LEU B CA 1
ATOM 3386 C C . LEU B 1 85 ? 14.586 -10.539 -16.219 1 91.12 85 LEU B C 1
ATOM 3388 O O . LEU B 1 85 ? 13.875 -10.062 -15.336 1 91.12 85 LEU B O 1
ATOM 3392 N N . PHE B 1 86 ? 15.617 -10.008 -16.781 1 91.31 86 PHE B N 1
ATOM 3393 C CA . PHE B 1 86 ? 15.953 -8.648 -16.359 1 91.31 86 PHE B CA 1
ATOM 3394 C C . PHE B 1 86 ? 14.828 -7.684 -16.719 1 91.31 86 PHE B C 1
ATOM 3396 O O . PHE B 1 86 ? 14.453 -6.844 -15.891 1 91.31 86 PHE B O 1
ATOM 3403 N N . PHE B 1 87 ? 14.32 -7.781 -17.922 1 92.5 87 PHE B N 1
ATOM 3404 C CA . PHE B 1 87 ? 13.211 -6.934 -18.344 1 92.5 87 PHE B CA 1
ATOM 3405 C C . PHE B 1 87 ? 12.023 -7.105 -17.406 1 92.5 87 PHE B C 1
ATOM 3407 O O . PHE B 1 87 ? 11.383 -6.125 -17.016 1 92.5 87 PHE B O 1
ATOM 3414 N N . THR B 1 88 ? 11.656 -8.336 -17.094 1 91.5 88 THR B N 1
ATOM 3415 C CA . THR B 1 88 ? 10.508 -8.633 -16.25 1 91.5 88 THR B CA 1
ATOM 3416 C C . THR B 1 88 ? 10.672 -7.98 -14.875 1 91.5 88 THR B C 1
ATOM 3418 O O . THR B 1 88 ? 9.734 -7.387 -14.344 1 91.5 88 THR B O 1
ATOM 3421 N N . ILE B 1 89 ? 11.859 -8.062 -14.312 1 91.88 89 ILE B N 1
ATOM 3422 C CA . ILE B 1 89 ? 12.133 -7.48 -13.008 1 91.88 89 ILE B CA 1
ATOM 3423 C C . ILE B 1 89 ? 11.945 -5.965 -13.062 1 91.88 89 ILE B C 1
ATOM 3425 O O . ILE B 1 89 ? 11.258 -5.387 -12.211 1 91.88 89 ILE B O 1
ATOM 3429 N N . MET B 1 90 ? 12.516 -5.363 -14.047 1 91.25 90 MET B N 1
ATOM 3430 C CA . MET B 1 90 ? 12.383 -3.916 -14.203 1 91.25 90 MET B CA 1
ATOM 3431 C C . MET B 1 90 ? 10.922 -3.529 -14.43 1 91.25 90 MET B C 1
ATOM 3433 O O . MET B 1 90 ? 10.453 -2.52 -13.906 1 91.25 90 MET B O 1
ATOM 3437 N N . TYR B 1 91 ? 10.289 -4.312 -15.25 1 93.06 91 TYR B N 1
ATOM 3438 C CA . TYR B 1 91 ? 8.883 -4.07 -15.547 1 93.06 91 TYR B CA 1
ATOM 3439 C C . TYR B 1 91 ? 8.047 -4.098 -14.281 1 93.06 91 TYR B C 1
ATOM 3441 O O . TYR B 1 91 ? 7.152 -3.268 -14.102 1 93.06 91 TYR B O 1
ATOM 3449 N N . ILE B 1 92 ? 8.336 -5.012 -13.375 1 91.56 92 ILE B N 1
ATOM 3450 C CA . ILE B 1 92 ? 7.602 -5.148 -12.125 1 91.56 92 ILE B CA 1
ATOM 3451 C C . ILE B 1 92 ? 7.867 -3.938 -11.234 1 91.56 92 ILE B C 1
ATOM 3453 O O . ILE B 1 92 ? 6.938 -3.354 -10.672 1 91.56 92 ILE B O 1
ATOM 3457 N N . ILE B 1 93 ? 9.102 -3.578 -11.109 1 85.31 93 ILE B N 1
ATOM 3458 C CA . ILE B 1 93 ? 9.484 -2.482 -10.227 1 85.31 93 ILE B CA 1
ATOM 3459 C C . ILE B 1 93 ? 8.82 -1.188 -10.688 1 85.31 93 ILE B C 1
ATOM 3461 O O . ILE B 1 93 ? 8.211 -0.476 -9.891 1 85.31 93 ILE B O 1
ATOM 3465 N N . VAL B 1 94 ? 8.859 -0.902 -11.977 1 86 94 VAL B N 1
ATOM 3466 C CA . VAL B 1 94 ? 8.234 0.295 -12.531 1 86 94 VAL B CA 1
ATOM 3467 C C . VAL B 1 94 ? 6.719 0.215 -12.359 1 86 94 VAL B C 1
ATOM 3469 O O . VAL B 1 94 ? 6.066 1.222 -12.07 1 86 94 VAL B O 1
ATOM 3472 N N . GLY B 1 95 ? 6.211 -0.945 -12.523 1 86.75 95 GLY B N 1
ATOM 3473 C CA . GLY B 1 95 ? 4.777 -1.157 -12.383 1 86.75 95 GLY B CA 1
ATOM 3474 C C . GLY B 1 95 ? 4.266 -0.832 -10.992 1 86.75 95 GLY B C 1
ATOM 3475 O O . GLY B 1 95 ? 3.266 -0.124 -10.844 1 86.75 95 GLY B O 1
ATOM 3476 N N . ILE B 1 96 ? 4.977 -1.273 -9.977 1 83.12 96 ILE B N 1
ATOM 3477 C CA . ILE B 1 96 ? 4.543 -1.122 -8.594 1 83.12 96 ILE B CA 1
ATOM 3478 C C . ILE B 1 96 ? 4.711 0.332 -8.156 1 83.12 96 ILE B C 1
ATOM 3480 O O . ILE B 1 96 ? 3.828 0.896 -7.504 1 83.12 96 ILE B O 1
ATOM 3484 N N . VAL B 1 97 ? 5.781 0.965 -8.555 1 73.75 97 VAL B N 1
ATOM 3485 C CA . VAL B 1 97 ? 6.16 2.281 -8.047 1 73.75 97 VAL B CA 1
ATOM 3486 C C . VAL B 1 97 ? 5.414 3.365 -8.82 1 73.75 97 VAL B C 1
ATOM 3488 O O . VAL B 1 97 ? 4.914 4.324 -8.234 1 73.75 97 VAL B O 1
ATOM 3491 N N . ALA B 1 98 ? 5.305 3.17 -10.086 1 75.56 98 ALA B N 1
ATOM 3492 C CA . ALA B 1 98 ? 4.844 4.289 -10.906 1 75.56 98 ALA B CA 1
ATOM 3493 C C . ALA B 1 98 ? 3.445 4.027 -11.453 1 75.56 98 ALA B C 1
ATOM 3495 O O . ALA B 1 98 ? 2.598 4.922 -11.461 1 75.56 98 ALA B O 1
ATOM 3496 N N . ILE B 1 99 ? 3.164 2.812 -11.828 1 79.44 99 ILE B N 1
ATOM 3497 C CA . ILE B 1 99 ? 1.961 2.564 -12.609 1 79.44 99 ILE B CA 1
ATOM 3498 C C . ILE B 1 99 ? 0.806 2.195 -11.688 1 79.44 99 ILE B C 1
ATOM 3500 O O . ILE B 1 99 ? -0.313 2.688 -11.852 1 79.44 99 ILE B O 1
ATOM 3504 N N . PHE B 1 100 ? 1.133 1.425 -10.742 1 72.88 100 PHE B N 1
ATOM 3505 C CA . PHE B 1 100 ? 0.064 0.903 -9.898 1 72.88 100 PHE B CA 1
ATOM 3506 C C . PHE B 1 100 ? -0.626 2.031 -9.141 1 72.88 100 PHE B C 1
ATOM 3508 O O . PHE B 1 100 ? -1.855 2.08 -9.07 1 72.88 100 PHE B O 1
ATOM 3515 N N . PRO B 1 101 ? 0.111 2.971 -8.539 1 72.44 101 PRO B N 1
ATOM 3516 C CA . PRO B 1 101 ? -0.57 4.082 -7.875 1 72.44 101 PRO B CA 1
ATOM 3517 C C . PRO B 1 101 ? -1.439 4.898 -8.828 1 72.44 101 PRO B C 1
ATOM 3519 O O . PRO B 1 101 ? -2.494 5.398 -8.43 1 72.44 101 PRO B O 1
ATOM 3522 N N . ARG B 1 102 ? -1.005 5.004 -10.023 1 75.56 102 ARG B N 1
ATOM 3523 C CA . ARG B 1 102 ? -1.781 5.746 -11.016 1 75.56 102 ARG B CA 1
ATOM 3524 C C . ARG B 1 102 ? -3.055 4.992 -11.383 1 75.56 102 ARG B C 1
ATOM 3526 O O . ARG B 1 102 ? -4.121 5.594 -11.523 1 75.56 102 ARG B O 1
ATOM 3533 N N . LEU B 1 103 ? -2.883 3.764 -11.547 1 73.88 103 LEU B N 1
ATOM 3534 C CA . LEU B 1 103 ? -4.043 2.936 -11.859 1 73.88 103 LEU B CA 1
ATOM 3535 C C . LEU B 1 103 ? -5.043 2.949 -10.711 1 73.88 103 LEU B C 1
ATOM 3537 O O . LEU B 1 103 ? -6.254 3.033 -10.938 1 73.88 103 LEU B O 1
ATOM 3541 N N . ALA B 1 104 ? -4.496 2.865 -9.555 1 69.06 104 ALA B N 1
ATOM 3542 C CA . ALA B 1 104 ? -5.344 2.904 -8.367 1 69.06 104 ALA B CA 1
ATOM 3543 C C . ALA B 1 104 ? -6.102 4.227 -8.273 1 69.06 104 ALA B C 1
ATOM 3545 O O . ALA B 1 104 ? -7.27 4.254 -7.883 1 69.06 104 ALA B O 1
ATOM 3546 N N . SER B 1 105 ? -5.453 5.25 -8.672 1 71.31 105 SER B N 1
ATOM 3547 C CA . SER B 1 105 ? -6.082 6.566 -8.641 1 71.31 105 SER B CA 1
ATOM 3548 C C . SER B 1 105 ? -7.203 6.664 -9.672 1 71.31 105 SER B C 1
ATOM 3550 O O . SER B 1 105 ? -8.234 7.281 -9.414 1 71.31 105 SER B O 1
ATOM 3552 N N . ILE B 1 106 ? -6.992 6.094 -10.805 1 72.19 106 ILE B N 1
ATOM 3553 C CA . ILE B 1 106 ? -7.988 6.109 -11.867 1 72.19 106 ILE B CA 1
ATOM 3554 C C . ILE B 1 106 ? -9.242 5.371 -11.406 1 72.19 106 ILE B C 1
ATOM 3556 O O . ILE B 1 106 ? -10.359 5.863 -11.586 1 72.19 106 ILE B O 1
ATOM 3560 N N . VAL B 1 107 ? -9.031 4.301 -10.82 1 66.69 107 VAL B N 1
ATOM 3561 C CA . VAL B 1 107 ? -10.164 3.496 -10.375 1 66.69 107 VAL B CA 1
ATOM 3562 C C . VAL B 1 107 ? -10.867 4.195 -9.211 1 66.69 107 VAL B C 1
ATOM 3564 O O . VAL B 1 107 ? -12.102 4.172 -9.117 1 66.69 107 VAL B O 1
ATOM 3567 N N . HIS B 1 108 ? -10.008 4.77 -8.391 1 66.25 108 HIS B N 1
ATOM 3568 C CA . HIS B 1 108 ? -10.57 5.52 -7.277 1 66.25 108 HIS B CA 1
ATOM 3569 C C . HIS B 1 108 ? -11.461 6.656 -7.766 1 66.25 108 HIS B C 1
ATOM 3571 O O . HIS B 1 108 ? -12.547 6.871 -7.23 1 66.25 108 HIS B O 1
ATOM 3577 N N . GLU B 1 109 ? -10.953 7.34 -8.703 1 66.44 109 GLU B N 1
ATOM 3578 C CA . GLU B 1 109 ? -11.734 8.445 -9.258 1 66.44 109 GLU B CA 1
ATOM 3579 C C . GLU B 1 109 ? -13 7.938 -9.945 1 66.44 109 GLU B C 1
ATOM 3581 O O . GLU B 1 109 ? -14.047 8.578 -9.875 1 66.44 109 GLU B O 1
ATOM 3586 N N . ALA B 1 110 ? -12.844 6.863 -10.562 1 64.56 110 ALA B N 1
ATOM 3587 C CA . ALA B 1 110 ? -13.992 6.289 -11.258 1 64.56 110 ALA B CA 1
ATOM 3588 C C . ALA B 1 110 ? -15.023 5.75 -10.273 1 64.56 110 ALA B C 1
ATOM 3590 O O . ALA B 1 110 ? -16.219 5.746 -10.562 1 64.56 110 ALA B O 1
ATOM 3591 N N . SER B 1 111 ? -14.562 5.281 -9.141 1 64.5 111 SER B N 1
ATOM 3592 C CA . SER B 1 111 ? -15.461 4.664 -8.172 1 64.5 111 SER B CA 1
ATOM 3593 C C . SER B 1 111 ? -16.047 5.707 -7.23 1 64.5 111 SER B C 1
ATOM 3595 O O . SER B 1 111 ? -17.047 5.441 -6.551 1 64.5 111 SER B O 1
ATOM 3597 N N . HIS B 1 112 ? -15.422 6.883 -7.242 1 61.19 112 HIS B N 1
ATOM 3598 C CA . HIS B 1 112 ? -15.836 7.941 -6.328 1 61.19 112 HIS B CA 1
ATOM 3599 C C . HIS B 1 112 ? -17.344 8.188 -6.422 1 61.19 112 HIS B C 1
ATOM 3601 O O . HIS B 1 112 ? -18.016 8.281 -5.398 1 61.19 112 HIS B O 1
ATOM 3607 N N . PRO B 1 113 ? -17.766 8.328 -7.613 1 56.06 113 PRO B N 1
ATOM 3608 C CA . PRO B 1 113 ? -19.203 8.586 -7.633 1 56.06 113 PRO B CA 1
ATOM 3609 C C . PRO B 1 113 ? -20.016 7.445 -7.039 1 56.06 113 PRO B C 1
ATOM 3611 O O . PRO B 1 113 ? -21.062 7.68 -6.41 1 56.06 113 PRO B O 1
ATOM 3614 N N . VAL B 1 114 ? -19.547 6.293 -7.16 1 59.44 114 VAL B N 1
ATOM 3615 C CA . VAL B 1 114 ? -20.25 5.129 -6.629 1 59.44 114 VAL B CA 1
ATOM 3616 C C . VAL B 1 114 ? -20.156 5.121 -5.105 1 59.44 114 VAL B C 1
ATOM 3618 O O . VAL B 1 114 ? -21.156 4.848 -4.422 1 59.44 114 VAL B O 1
ATOM 3621 N N . PHE B 1 115 ? -19.016 5.465 -4.684 1 59.41 115 PHE B N 1
ATOM 3622 C CA . PHE B 1 115 ? -18.812 5.5 -3.238 1 59.41 115 PHE B CA 1
ATOM 3623 C C . PHE B 1 115 ? -19.656 6.598 -2.602 1 59.41 115 PHE B C 1
ATOM 3625 O O . PHE B 1 115 ? -20.234 6.402 -1.531 1 59.41 115 PHE B O 1
ATOM 3632 N N . GLU B 1 116 ? -19.594 7.746 -3.254 1 57.75 116 GLU B N 1
ATOM 3633 C CA . GLU B 1 116 ? -20.406 8.844 -2.73 1 57.75 116 GLU B CA 1
ATOM 3634 C C . GLU B 1 116 ? -21.891 8.484 -2.721 1 57.75 116 GLU B C 1
ATOM 3636 O O . GLU B 1 116 ? -22.609 8.828 -1.779 1 57.75 116 GLU B O 1
ATOM 3641 N N . GLY B 1 117 ? -22.234 7.863 -3.768 1 55.09 117 GLY B N 1
ATOM 3642 C CA . GLY B 1 117 ? -23.625 7.438 -3.812 1 55.09 117 GLY B CA 1
ATOM 3643 C C . GLY B 1 117 ? -23.969 6.434 -2.729 1 55.09 117 GLY B C 1
ATOM 3644 O O . GLY B 1 117 ? -25 6.559 -2.076 1 55.09 117 GLY B O 1
ATOM 3645 N N . ALA B 1 118 ? -23.109 5.555 -2.484 1 58.19 118 ALA B N 1
ATOM 3646 C CA . ALA B 1 118 ? -23.328 4.527 -1.47 1 58.19 118 ALA B CA 1
ATOM 3647 C C . ALA B 1 118 ? -23.281 5.125 -0.066 1 58.19 118 ALA B C 1
ATOM 3649 O O . ALA B 1 118 ? -24.062 4.742 0.808 1 58.19 118 ALA B O 1
ATOM 3650 N N . ARG B 1 119 ? -22.312 6.02 0.055 1 59.22 119 ARG B N 1
ATOM 3651 C CA . ARG B 1 119 ? -22.203 6.715 1.335 1 59.22 119 ARG B CA 1
ATOM 3652 C C . ARG B 1 119 ? -23.484 7.488 1.643 1 59.22 119 ARG B C 1
ATOM 3654 O O . ARG B 1 119 ? -23.969 7.473 2.777 1 59.22 119 ARG B O 1
ATOM 3661 N N . GLN B 1 120 ? -23.859 8.211 0.658 1 55.81 120 GLN B N 1
ATOM 3662 C CA . GLN B 1 120 ? -25.109 8.945 0.848 1 55.81 120 GLN B CA 1
ATOM 3663 C C . GLN B 1 120 ? -26.25 8 1.206 1 55.81 120 GLN B C 1
ATOM 3665 O O . GLN B 1 120 ? -27.094 8.328 2.045 1 55.81 120 GLN B O 1
ATOM 3670 N N . PHE B 1 121 ? -26.141 6.934 0.606 1 52.81 121 PHE B N 1
ATOM 3671 C CA . PHE B 1 121 ? -27.172 5.934 0.863 1 52.81 121 PHE B CA 1
ATOM 3672 C C . PHE B 1 121 ? -27.078 5.402 2.287 1 52.81 121 PHE B C 1
ATOM 3674 O O . PHE B 1 121 ? -28.078 5.266 2.98 1 52.81 121 PHE B O 1
ATOM 3681 N N . LEU B 1 122 ? -25.938 5.145 2.768 1 56.44 122 LEU B N 1
ATOM 3682 C CA . LEU B 1 122 ? -25.719 4.605 4.105 1 56.44 122 LEU B CA 1
ATOM 3683 C C . LEU B 1 122 ? -25.969 5.664 5.168 1 56.44 122 LEU B C 1
ATOM 3685 O O . LEU B 1 122 ? -26.469 5.355 6.254 1 56.44 122 LEU B O 1
ATOM 3689 N N . ASP B 1 123 ? -25.422 6.883 4.871 1 55.59 123 ASP B N 1
ATOM 3690 C CA . ASP B 1 123 ? -25.719 7.969 5.805 1 55.59 123 ASP B CA 1
ATOM 3691 C C . ASP B 1 123 ? -27.219 8.125 6.016 1 55.59 123 ASP B C 1
ATOM 3693 O O . ASP B 1 123 ? -27.656 8.523 7.094 1 55.59 123 ASP B O 1
ATOM 3697 N N . LYS B 1 124 ? -27.812 7.941 4.973 1 52.94 124 LYS B N 1
ATOM 3698 C CA . LYS B 1 124 ? -29.266 7.984 5.125 1 52.94 124 LYS B CA 1
ATOM 3699 C C . LYS B 1 124 ? -29.766 6.844 6.016 1 52.94 124 LYS B C 1
ATOM 3701 O O . LYS B 1 124 ? -30.719 7.02 6.785 1 52.94 124 LYS B O 1
ATOM 3706 N N . LEU B 1 125 ? -29.062 5.777 5.906 1 51.22 125 LEU B N 1
ATOM 3707 C CA . LEU B 1 125 ? -29.516 4.617 6.672 1 51.22 125 LEU B CA 1
ATOM 3708 C C . LEU B 1 125 ? -29 4.688 8.109 1 51.22 125 LEU B C 1
ATOM 3710 O O . LEU B 1 125 ? -29.672 4.223 9.031 1 51.22 125 LEU B O 1
ATOM 3714 N N . PHE B 1 126 ? -27.766 5.195 8.266 1 47.91 126 PHE B N 1
ATOM 3715 C CA . PHE B 1 126 ? -27.234 5.289 9.617 1 47.91 126 PHE B CA 1
ATOM 3716 C C . PHE B 1 126 ? -26.844 6.723 9.945 1 47.91 126 PHE B C 1
ATOM 3718 O O . PHE B 1 126 ? -25.688 7.109 9.773 1 47.91 126 PHE B O 1
ATOM 3725 N N . PRO B 1 127 ? -27.703 7.531 10.305 1 43.53 127 PRO B N 1
ATOM 3726 C CA . PRO B 1 127 ? -27.453 8.953 10.57 1 43.53 127 PRO B CA 1
ATOM 3727 C C . PRO B 1 127 ? -26.484 9.172 11.734 1 43.53 127 PRO B C 1
ATOM 3729 O O . PRO B 1 127 ? -26.5 8.414 12.703 1 43.53 127 PRO B O 1
ATOM 3732 N N . ARG B 1 128 ? -25.297 9.695 11.461 1 45.12 128 ARG B N 1
ATOM 3733 C CA . ARG B 1 128 ? -24.312 10.078 12.477 1 45.12 128 ARG B CA 1
ATOM 3734 C C . ARG B 1 128 ? -24.906 11.062 13.469 1 45.12 128 ARG B C 1
ATOM 3736 O O . ARG B 1 128 ? -25.625 11.992 13.086 1 45.12 128 ARG B O 1
ATOM 3743 N N . HIS B 1 129 ? -25.078 10.508 14.648 1 41.31 129 HIS B N 1
ATOM 3744 C CA . HIS B 1 129 ? -25.562 11.43 15.672 1 41.31 129 HIS B CA 1
ATOM 3745 C C . HIS B 1 129 ? -24.422 12.281 16.219 1 41.31 129 HIS B C 1
ATOM 3747 O O . HIS B 1 129 ? -23.391 11.742 16.656 1 41.31 129 HIS B O 1
ATOM 3753 N N . PRO B 1 130 ? -24.188 13.336 15.812 1 39.72 130 PRO B N 1
ATOM 3754 C CA . PRO B 1 130 ? -23.172 14.258 16.328 1 39.72 130 PRO B CA 1
ATOM 3755 C C . PRO B 1 130 ? -23.25 14.445 17.828 1 39.72 130 PRO B C 1
ATOM 3757 O O . PRO B 1 130 ? -24.344 14.516 18.391 1 39.72 130 PRO B O 1
ATOM 3760 N N . VAL B 1 131 ? -22.5 13.734 18.672 1 35.12 131 VAL B N 1
ATOM 3761 C CA . VAL B 1 131 ? -22.562 13.977 20.109 1 35.12 131 VAL B CA 1
ATOM 3762 C C . VAL B 1 131 ? -21.938 15.336 20.438 1 35.12 131 VAL B C 1
ATOM 3764 O O . VAL B 1 131 ? -20.875 15.664 19.922 1 35.12 131 VAL B O 1
ATOM 3767 N N . ASP B 1 132 ? -22.672 16.219 20.719 1 35.91 132 ASP B N 1
ATOM 3768 C CA . ASP B 1 132 ? -22.375 17.547 21.234 1 35.91 132 ASP B CA 1
ATOM 3769 C C . ASP B 1 132 ? -21.734 17.469 22.625 1 35.91 132 ASP B C 1
ATOM 3771 O O . ASP B 1 132 ? -22.422 17.172 23.609 1 35.91 132 ASP B O 1
ATOM 3775 N N . LEU B 1 133 ? -20.516 16.938 22.766 1 32.78 133 LEU B N 1
ATOM 3776 C CA . LEU B 1 133 ? -19.969 16.75 24.109 1 32.78 133 LEU B CA 1
ATOM 3777 C C . LEU B 1 133 ? -20 18.047 24.906 1 32.78 133 LEU B C 1
ATOM 3779 O O . LEU B 1 133 ? -20.078 18.016 26.125 1 32.78 133 LEU B O 1
ATOM 3783 N N . ASP B 1 134 ? -19.406 19.188 24.219 1 36.88 134 ASP B N 1
ATOM 3784 C CA . ASP B 1 134 ? -19.188 20.297 25.141 1 36.88 134 ASP B CA 1
ATOM 3785 C C . ASP B 1 134 ? -20.484 21.047 25.422 1 36.88 134 ASP B C 1
ATOM 3787 O O . ASP B 1 134 ? -20.484 22.047 26.141 1 36.88 134 ASP B O 1
ATOM 3791 N N . GLY B 1 135 ? -21.625 20.531 25.297 1 36.69 135 GLY B N 1
ATOM 3792 C CA . GLY B 1 135 ? -22.906 21.078 25.719 1 36.69 135 GLY B CA 1
ATOM 3793 C C . GLY B 1 135 ? -23.266 22.375 25.031 1 36.69 135 GLY B C 1
ATOM 3794 O O . GLY B 1 135 ? -24.203 23.062 25.438 1 36.69 135 GLY B O 1
ATOM 3795 N N . ASP B 1 136 ? -22.359 23.219 24.469 1 40.94 136 ASP B N 1
ATOM 3796 C CA . ASP B 1 136 ? -22.797 24.562 24.062 1 40.94 136 ASP B CA 1
ATOM 3797 C C . ASP B 1 136 ? -23.625 24.516 22.781 1 40.94 136 ASP B C 1
ATOM 3799 O O . ASP B 1 136 ? -24.031 25.547 22.25 1 40.94 136 ASP B O 1
ATOM 3803 N N . GLY B 1 137 ? -24.203 23.422 22.188 1 40.84 137 GLY B N 1
ATOM 3804 C CA . GLY B 1 137 ? -25.062 23.25 21.016 1 40.84 137 GLY B CA 1
ATOM 3805 C C . GLY B 1 137 ? -24.297 22.797 19.781 1 40.84 137 GLY B C 1
ATOM 3806 O O . GLY B 1 137 ? -24.891 22.422 18.781 1 40.84 137 GLY B O 1
ATOM 3807 N N . SER B 1 138 ? -23.188 23.469 19.344 1 38.28 138 SER B N 1
ATOM 3808 C CA . SER B 1 138 ? -22.453 23.125 18.141 1 38.28 138 SER B CA 1
ATOM 3809 C C . SER B 1 138 ? -21.766 21.766 18.281 1 38.28 138 SER B C 1
ATOM 3811 O O . SER B 1 138 ? -21.344 21.391 19.391 1 38.28 138 SER B O 1
ATOM 3813 N N . HIS B 1 139 ? -22.172 20.766 17.562 1 38.72 139 HIS B N 1
ATOM 3814 C CA . HIS B 1 139 ? -21.703 19.375 17.562 1 38.72 139 HIS B CA 1
ATOM 3815 C C . HIS B 1 139 ? -20.172 19.312 17.625 1 38.72 139 HIS B C 1
ATOM 3817 O O . HIS B 1 139 ? -19.484 19.812 16.734 1 38.72 139 HIS B O 1
ATOM 3823 N N . ASP B 1 140 ? -19.547 19.672 18.75 1 39.66 140 ASP B N 1
ATOM 3824 C CA . ASP B 1 140 ? -18.094 19.797 18.859 1 39.66 140 ASP B CA 1
ATOM 3825 C C . ASP B 1 140 ? -17.391 18.531 18.391 1 39.66 140 ASP B C 1
ATOM 3827 O O . ASP B 1 140 ? -16.641 18.547 17.422 1 39.66 140 ASP B O 1
ATOM 3831 N N . PHE B 1 141 ? -16.812 17.797 19.578 1 38.53 141 PHE B N 1
ATOM 3832 C CA . PHE B 1 141 ? -15.883 16.688 19.406 1 38.53 141 PHE B CA 1
ATOM 3833 C C . PHE B 1 141 ? -16.625 15.375 19.203 1 38.53 141 PHE B C 1
ATOM 3835 O O . PHE B 1 141 ? -17.609 15.102 19.891 1 38.53 141 PHE B O 1
ATOM 3842 N N . TYR B 1 142 ? -16.969 14.906 18.203 1 39.12 142 TYR B N 1
ATOM 3843 C CA . TYR B 1 142 ? -17.438 13.523 18.078 1 39.12 142 TYR B CA 1
ATOM 3844 C C . TYR B 1 142 ? -16.438 12.562 18.719 1 39.12 142 TYR B C 1
ATOM 3846 O O . TYR B 1 142 ? -15.242 12.594 18.406 1 39.12 142 TYR B O 1
ATOM 3854 N N . MET B 1 143 ? -16.5 12.359 20.047 1 39.22 143 MET B N 1
ATOM 3855 C CA . MET B 1 143 ? -15.688 11.234 20.5 1 39.22 143 MET B CA 1
ATOM 3856 C C . MET B 1 143 ? -15.633 10.133 19.438 1 39.22 143 MET B C 1
ATOM 3858 O O . MET B 1 143 ? -16.672 9.766 18.875 1 39.22 143 MET B O 1
ATOM 3862 N N . PRO B 1 144 ? -14.523 10.008 18.906 1 44.5 144 PRO B N 1
ATOM 3863 C CA . PRO B 1 144 ? -14.461 8.953 17.891 1 44.5 144 PRO B CA 1
ATOM 3864 C C . PRO B 1 144 ? -15.156 7.668 18.344 1 44.5 144 PRO B C 1
ATOM 3866 O O . PRO B 1 144 ? -15.023 7.266 19.5 1 44.5 144 PRO B O 1
ATOM 3869 N N . ASN B 1 145 ? -16.391 7.469 18.062 1 45.56 145 ASN B N 1
ATOM 3870 C CA . ASN B 1 145 ? -17.016 6.164 18.266 1 45.56 145 ASN B CA 1
ATOM 3871 C C . ASN B 1 145 ? -15.969 5.051 18.328 1 45.56 145 ASN B C 1
ATOM 3873 O O . ASN B 1 145 ? -14.82 5.25 17.922 1 45.56 145 ASN B O 1
ATOM 3877 N N . HIS B 1 146 ? -16.312 4.02 19.141 1 51.19 146 HIS B N 1
ATOM 3878 C CA . HIS B 1 146 ? -15.484 2.816 19.141 1 51.19 146 HIS B CA 1
ATOM 3879 C C . HIS B 1 146 ? -14.844 2.574 17.781 1 51.19 146 HIS B C 1
ATOM 3881 O O . HIS B 1 146 ? -15.492 2.758 16.75 1 51.19 146 HIS B O 1
ATOM 3887 N N . PRO B 1 147 ? -13.57 2.537 17.828 1 56.41 147 PRO B N 1
ATOM 3888 C CA . PRO B 1 147 ? -12.82 2.379 16.578 1 56.41 147 PRO B CA 1
ATOM 3889 C C . PRO B 1 147 ? -13.539 1.494 15.562 1 56.41 147 PRO B C 1
ATOM 3891 O O . PRO B 1 147 ? -13.531 1.79 14.359 1 56.41 147 PRO B O 1
ATOM 3894 N N . PHE B 1 148 ? -14.289 0.557 16.156 1 56.84 148 PHE B N 1
ATOM 3895 C CA . PHE B 1 148 ? -14.93 -0.395 15.25 1 56.84 148 PHE B CA 1
ATOM 3896 C C . PHE B 1 148 ? -16.078 0.264 14.5 1 56.84 148 PHE B C 1
ATOM 3898 O O . PHE B 1 148 ? -16.266 0.031 13.297 1 56.84 148 PHE B O 1
ATOM 3905 N N . ILE B 1 149 ? -16.781 1.041 15.156 1 55.47 149 ILE B N 1
ATOM 3906 C CA . ILE B 1 149 ? -17.922 1.666 14.516 1 55.47 149 ILE B CA 1
ATOM 3907 C C . ILE B 1 149 ? -17.453 2.723 13.523 1 55.47 149 ILE B C 1
ATOM 3909 O O . ILE B 1 149 ? -18.016 2.846 12.43 1 55.47 149 ILE B O 1
ATOM 3913 N N . TYR B 1 150 ? -16.438 3.377 13.938 1 60.78 150 TYR B N 1
ATOM 3914 C CA . TYR B 1 150 ? -15.852 4.414 13.086 1 60.78 150 TYR B CA 1
ATOM 3915 C C . TYR B 1 150 ? -15.359 3.832 11.766 1 60.78 150 TYR B C 1
ATOM 3917 O O . TYR B 1 150 ? -15.719 4.324 10.695 1 60.78 150 TYR B O 1
ATOM 3925 N N . TYR B 1 151 ? -14.703 2.758 11.891 1 66.25 151 TYR B N 1
ATOM 3926 C CA . TYR B 1 151 ? -14.141 2.127 10.703 1 66.25 151 TYR B CA 1
ATOM 3927 C C . TYR B 1 151 ? -15.219 1.427 9.883 1 66.25 151 TYR B C 1
ATOM 3929 O O . TYR B 1 151 ? -15.203 1.471 8.656 1 66.25 151 TYR B O 1
ATOM 3937 N N . SER B 1 152 ? -16.109 0.786 10.602 1 67.5 152 SER B N 1
ATOM 3938 C CA . SER B 1 152 ? -17.125 -0.006 9.93 1 67.5 152 SER B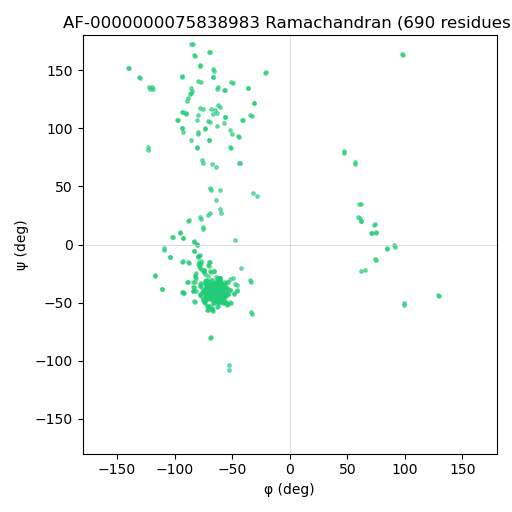 CA 1
ATOM 3939 C C . SER B 1 152 ? -18.047 0.875 9.078 1 67.5 152 SER B C 1
ATOM 3941 O O . SER B 1 152 ? -18.391 0.518 7.953 1 67.5 152 SER B O 1
ATOM 3943 N N . LYS B 1 153 ? -18.328 1.971 9.656 1 64.44 153 LYS B N 1
ATOM 3944 C CA . LYS B 1 153 ? -19.25 2.848 8.93 1 64.44 153 LYS B CA 1
ATOM 3945 C C . LYS B 1 153 ? -18.594 3.424 7.684 1 64.44 153 LYS B C 1
ATOM 3947 O O . LYS B 1 153 ? -19.219 3.537 6.633 1 64.44 153 LYS B O 1
ATOM 3952 N N . ALA B 1 154 ? -17.359 3.676 7.832 1 69.62 154 ALA B N 1
ATOM 3953 C CA . ALA B 1 154 ? -16.672 4.336 6.727 1 69.62 154 ALA B CA 1
ATOM 3954 C C . ALA B 1 154 ? -16.25 3.328 5.66 1 69.62 154 ALA B C 1
ATOM 3956 O O . ALA B 1 154 ? -16.25 3.641 4.469 1 69.62 154 ALA B O 1
ATOM 3957 N N . LEU B 1 155 ? -16.016 2.084 6.098 1 77.94 155 LEU B N 1
ATOM 3958 C CA . LEU B 1 155 ? -15.43 1.115 5.18 1 77.94 155 LEU B CA 1
ATOM 3959 C C . LEU B 1 155 ? -16.484 0.13 4.684 1 77.94 155 LEU B C 1
ATOM 3961 O O . LEU B 1 155 ? -16.234 -0.627 3.742 1 77.94 155 LEU B O 1
ATOM 3965 N N . ALA B 1 156 ? -17.625 0.139 5.262 1 76 156 ALA B N 1
ATOM 3966 C CA . ALA B 1 156 ? -18.656 -0.824 4.906 1 76 156 ALA B CA 1
ATOM 3967 C C . ALA B 1 156 ? -19.062 -0.688 3.438 1 76 156 ALA B C 1
ATOM 3969 O O . ALA B 1 156 ? -19.203 -1.69 2.732 1 76 156 ALA B O 1
ATOM 3970 N N . CYS B 1 157 ? -19.141 0.462 2.953 1 76.81 157 CYS B N 1
ATOM 3971 C CA . CYS B 1 157 ? -19.609 0.683 1.593 1 76.81 157 CYS B CA 1
ATOM 3972 C C . CYS B 1 157 ? -18.578 0.21 0.571 1 76.81 157 CYS B C 1
ATOM 3974 O O . CYS B 1 157 ? -18.891 -0.619 -0.288 1 76.81 157 CYS B O 1
ATOM 3976 N N . PRO B 1 158 ? -17.375 0.727 0.652 1 79.81 158 PRO B N 1
ATOM 3977 C CA . PRO B 1 158 ? -16.391 0.226 -0.307 1 79.81 158 PRO B CA 1
ATOM 3978 C C . PRO B 1 158 ? -16.203 -1.288 -0.231 1 79.81 158 PRO B C 1
ATOM 3980 O O . PRO B 1 158 ? -15.984 -1.938 -1.254 1 79.81 158 PRO B O 1
ATOM 3983 N N . LEU B 1 159 ? -16.344 -1.871 0.927 1 83.31 159 LEU B N 1
ATOM 3984 C CA . LEU B 1 159 ? -16.172 -3.312 1.084 1 83.31 159 LEU B CA 1
ATOM 3985 C C . LEU B 1 159 ? -17.344 -4.062 0.458 1 83.31 159 LEU B C 1
ATOM 3987 O O . LEU B 1 159 ? -17.156 -5.133 -0.13 1 83.31 159 LEU B O 1
ATOM 3991 N N . LEU B 1 160 ? -18.516 -3.539 0.642 1 83.25 160 LEU B N 1
ATOM 3992 C CA . LEU B 1 160 ? -19.688 -4.16 0.041 1 83.25 160 LEU B CA 1
ATOM 3993 C C . LEU B 1 160 ? -19.609 -4.113 -1.481 1 83.25 160 LEU B C 1
ATOM 3995 O O . LEU B 1 160 ? -19.938 -5.094 -2.154 1 83.25 160 LEU B O 1
ATOM 3999 N N . LEU B 1 161 ? -19.203 -2.963 -1.997 1 83.44 161 LEU B N 1
ATOM 4000 C CA . LEU B 1 161 ? -19.047 -2.844 -3.443 1 83.44 161 LEU B CA 1
ATOM 4001 C C . LEU B 1 161 ? -17.969 -3.793 -3.953 1 83.44 161 LEU B C 1
ATOM 4003 O O . LEU B 1 161 ? -18.125 -4.406 -5.012 1 83.44 161 LEU B O 1
ATOM 4007 N N . PHE B 1 162 ? -16.922 -3.801 -3.25 1 89.81 162 PHE B N 1
ATOM 4008 C CA . PHE B 1 162 ? -15.844 -4.715 -3.594 1 89.81 162 PHE B CA 1
ATOM 4009 C C . PHE B 1 162 ? -16.344 -6.152 -3.646 1 89.81 162 PHE B C 1
ATOM 4011 O O . PHE B 1 162 ? -16.078 -6.871 -4.613 1 89.81 162 PHE B O 1
ATOM 4018 N N . THR B 1 163 ? -17.062 -6.602 -2.613 1 90.56 163 THR B N 1
ATOM 4019 C CA . THR B 1 163 ? -17.594 -7.957 -2.541 1 90.56 163 THR B CA 1
ATOM 4020 C C . THR B 1 163 ? -18.594 -8.203 -3.664 1 90.56 163 THR B C 1
ATOM 4022 O O . THR B 1 163 ? -18.609 -9.273 -4.27 1 90.56 163 THR B O 1
ATOM 4025 N N . ALA B 1 164 ? -19.422 -7.223 -3.943 1 91.81 164 ALA B N 1
ATOM 4026 C CA . ALA B 1 164 ? -20.406 -7.348 -5.016 1 91.81 164 ALA B CA 1
ATOM 4027 C C . ALA B 1 164 ? -19.719 -7.551 -6.363 1 91.81 164 ALA B C 1
ATOM 4029 O O . ALA B 1 164 ? -20.156 -8.367 -7.176 1 91.81 164 ALA B O 1
ATOM 4030 N N . VAL B 1 165 ? -18.703 -6.797 -6.605 1 93.12 165 VAL B N 1
ATOM 4031 C CA . VAL B 1 165 ? -17.969 -6.918 -7.855 1 93.12 165 VAL B CA 1
ATOM 4032 C C . VAL B 1 165 ? -17.359 -8.312 -7.969 1 93.12 165 VAL B C 1
ATOM 4034 O O . VAL B 1 165 ? -17.391 -8.922 -9.039 1 93.12 165 VAL B O 1
ATOM 4037 N N . GLN B 1 166 ? -16.781 -8.82 -6.812 1 95.94 166 GLN B N 1
ATOM 4038 C CA . GLN B 1 166 ? -16.203 -10.164 -6.848 1 95.94 166 GLN B CA 1
ATOM 4039 C C . GLN B 1 166 ? -17.281 -11.203 -7.148 1 95.94 166 GLN B C 1
ATOM 4041 O O . GLN B 1 166 ? -17.047 -12.148 -7.906 1 95.94 166 GLN B O 1
ATOM 4046 N N . LEU B 1 167 ? -18.469 -11.062 -6.562 1 96.44 167 LEU B N 1
ATOM 4047 C CA . LEU B 1 167 ? -19.562 -12.008 -6.797 1 96.44 167 LEU B CA 1
ATOM 4048 C C . LEU B 1 167 ? -20.031 -11.938 -8.242 1 96.44 167 LEU B C 1
ATOM 4050 O O . LEU B 1 167 ? -20.375 -12.969 -8.836 1 96.44 167 LEU B O 1
ATOM 4054 N N . LEU B 1 168 ? -20.078 -10.766 -8.766 1 97.31 168 LEU B N 1
ATOM 4055 C CA . LEU B 1 168 ? -20.469 -10.594 -10.164 1 97.31 168 LEU B CA 1
ATOM 4056 C C . LEU B 1 168 ? -19.484 -11.289 -11.094 1 97.31 168 LEU B C 1
ATOM 4058 O O . LEU B 1 168 ? -19.875 -12.023 -12 1 97.31 168 LEU B O 1
ATOM 4062 N N . PHE B 1 169 ? -18.25 -11.047 -10.906 1 97.94 169 PHE B N 1
ATOM 4063 C CA . PHE B 1 169 ? -17.234 -11.68 -11.758 1 97.94 169 PHE B CA 1
ATOM 4064 C C . PHE B 1 169 ? -17.234 -13.188 -11.57 1 97.94 169 PHE B C 1
ATOM 4066 O O . PHE B 1 169 ? -16.984 -13.938 -12.516 1 97.94 169 PHE B O 1
ATOM 4073 N N . ALA B 1 170 ? -17.438 -13.617 -10.281 1 97.88 170 ALA B N 1
ATOM 4074 C CA . ALA B 1 170 ? -17.562 -15.055 -10.055 1 97.88 170 ALA B CA 1
ATOM 4075 C C . ALA B 1 170 ? -18.656 -15.664 -10.938 1 97.88 170 ALA B C 1
ATOM 4077 O O . ALA B 1 170 ? -18.469 -16.734 -11.523 1 97.88 170 ALA B O 1
ATOM 4078 N N . GLY B 1 171 ? -19.75 -14.984 -11.031 1 97.81 171 GLY B N 1
ATOM 4079 C CA . GLY B 1 171 ? -20.812 -15.422 -11.922 1 97.81 171 GLY B CA 1
ATOM 4080 C C . GLY B 1 171 ? -20.391 -15.477 -13.375 1 97.81 171 GLY B C 1
ATOM 4081 O O . GLY B 1 171 ? -20.734 -16.422 -14.086 1 97.81 171 GLY B O 1
ATOM 4082 N N . LEU B 1 172 ? -19.688 -14.508 -13.82 1 98 172 LEU B N 1
ATOM 4083 C CA . LEU B 1 172 ? -19.219 -14.453 -15.203 1 98 172 LEU B CA 1
ATOM 4084 C C . LEU B 1 172 ? -18.25 -15.586 -15.492 1 98 172 LEU B C 1
ATOM 4086 O O . LEU B 1 172 ? -18.266 -16.172 -16.578 1 98 172 LEU B O 1
ATOM 4090 N N . PHE B 1 173 ? -17.422 -15.898 -14.492 1 97.62 173 PHE B N 1
ATOM 4091 C CA . PHE B 1 173 ? -16.484 -17 -14.68 1 97.62 173 PHE B CA 1
ATOM 4092 C C . PHE B 1 173 ? -17.219 -18.328 -14.773 1 97.62 173 PHE B C 1
ATOM 4094 O O . PHE B 1 173 ? -16.797 -19.234 -15.492 1 97.62 173 PHE B O 1
ATOM 4101 N N . CYS B 1 174 ? -18.312 -18.484 -14.031 1 97.31 174 CYS B N 1
ATOM 4102 C CA . CYS B 1 174 ? -19.109 -19.688 -14.125 1 97.31 174 CYS B CA 1
ATOM 4103 C C . CYS B 1 174 ? -19.672 -19.875 -15.539 1 97.31 174 CYS B C 1
ATOM 4105 O O . CYS B 1 174 ? -19.734 -20.984 -16.047 1 97.31 174 CYS B O 1
ATOM 4107 N N . LEU B 1 175 ? -20.016 -18.781 -16.156 1 96.19 175 LEU B N 1
ATOM 4108 C CA . LEU B 1 175 ? -20.609 -18.812 -17.5 1 96.19 175 LEU B CA 1
ATOM 4109 C C . LEU B 1 175 ? -19.547 -19.156 -18.531 1 96.19 175 LEU B C 1
ATOM 4111 O O . LEU B 1 175 ? -19.812 -19.891 -19.484 1 96.19 175 LEU B O 1
ATOM 4115 N N . VAL B 1 176 ? -18.328 -18.688 -18.312 1 95.94 176 VAL B N 1
ATOM 4116 C CA . VAL B 1 176 ? -17.297 -18.812 -19.328 1 95.94 176 VAL B CA 1
ATOM 4117 C C . VAL B 1 176 ? -16.5 -20.109 -19.094 1 95.94 176 VAL B C 1
ATOM 4119 O O . VAL B 1 176 ? -16.125 -20.797 -20.047 1 95.94 176 VAL B O 1
ATOM 4122 N N . GLU B 1 177 ? -16.141 -20.531 -17.859 1 95.31 177 GLU B N 1
ATOM 4123 C CA . GLU B 1 177 ? -15.242 -21.641 -17.562 1 95.31 177 GLU B CA 1
ATOM 4124 C C . GLU B 1 177 ? -16 -22.828 -16.969 1 95.31 177 GLU B C 1
ATOM 4126 O O . GLU B 1 177 ? -15.43 -23.891 -16.75 1 95.31 177 GLU B O 1
ATOM 4131 N N . SER B 1 178 ? -17.312 -22.797 -16.703 1 93.44 178 SER B N 1
ATOM 4132 C CA . SER B 1 178 ? -18.141 -23.859 -16.125 1 93.44 178 SER B CA 1
ATOM 4133 C C . SER B 1 178 ? -17.656 -24.25 -14.734 1 93.44 178 SER B C 1
ATOM 4135 O O . SER B 1 178 ? -17.562 -25.438 -14.422 1 93.44 178 SER B O 1
ATOM 4137 N N . TRP B 1 179 ? -17.188 -23.328 -14 1 94.44 179 TRP B N 1
ATOM 4138 C CA . TRP B 1 179 ? -16.766 -23.547 -12.617 1 94.44 179 TRP B CA 1
ATOM 4139 C C . TRP B 1 179 ? -17.984 -23.609 -11.688 1 94.44 179 TRP B C 1
ATOM 4141 O O . TRP B 1 179 ? -19.047 -23.078 -12.016 1 94.44 179 TRP B O 1
ATOM 4151 N N . ASP B 1 180 ? -17.766 -24.312 -10.562 1 95.38 180 ASP B N 1
ATOM 4152 C CA . ASP B 1 180 ? -18.719 -24.125 -9.477 1 95.38 180 ASP B CA 1
ATOM 4153 C C . ASP B 1 180 ? -18.641 -22.719 -8.906 1 95.38 180 ASP B C 1
ATOM 4155 O O . ASP B 1 180 ? -17.562 -22.141 -8.82 1 95.38 180 ASP B O 1
ATOM 4159 N N . TYR B 1 181 ? -19.703 -22.25 -8.555 1 95.69 181 TYR B N 1
ATOM 4160 C CA . TYR B 1 181 ? -19.766 -20.859 -8.109 1 95.69 181 TYR B CA 1
ATOM 4161 C C . TYR B 1 181 ? -18.859 -20.641 -6.902 1 95.69 181 TYR B C 1
ATOM 4163 O O . TYR B 1 181 ? -18.203 -19.609 -6.789 1 95.69 181 TYR B O 1
ATOM 4171 N N . GLY B 1 182 ? -18.828 -21.625 -5.945 1 94.69 182 GLY B N 1
ATOM 4172 C CA . GLY B 1 182 ? -17.953 -21.484 -4.793 1 94.69 182 GLY B CA 1
ATOM 4173 C C . GLY B 1 182 ? -16.484 -21.375 -5.168 1 94.69 182 GLY B C 1
ATOM 4174 O O . GLY B 1 182 ? -15.75 -20.562 -4.594 1 94.69 182 GLY B O 1
ATOM 4175 N N . ILE B 1 183 ? -16.094 -22.109 -6.117 1 95 183 ILE B N 1
ATOM 4176 C CA . ILE B 1 183 ? -14.711 -22.109 -6.594 1 95 183 ILE B CA 1
ATOM 4177 C C . ILE B 1 183 ? -14.43 -20.797 -7.324 1 95 183 ILE B C 1
ATOM 4179 O O . ILE B 1 183 ? -13.336 -20.234 -7.199 1 95 183 ILE B O 1
ATOM 4183 N N . ALA B 1 184 ? -15.445 -20.375 -8.047 1 96.94 184 ALA B N 1
ATOM 4184 C CA . ALA B 1 184 ? -15.281 -19.109 -8.758 1 96.94 184 ALA B CA 1
ATOM 4185 C C . ALA B 1 184 ? -15.117 -17.953 -7.789 1 96.94 184 ALA B C 1
ATOM 4187 O O . ALA B 1 184 ? -14.289 -17.062 -8.008 1 96.94 184 ALA B O 1
ATOM 4188 N N . VAL B 1 185 ? -15.898 -17.953 -6.738 1 96.44 185 VAL B N 1
ATOM 4189 C CA . VAL B 1 185 ? -15.789 -16.906 -5.727 1 96.44 185 VAL B CA 1
ATOM 4190 C C . VAL B 1 185 ? -14.414 -16.953 -5.07 1 96.44 185 VAL B C 1
ATOM 4192 O O . VAL B 1 185 ? -13.773 -15.922 -4.875 1 96.44 185 VAL B O 1
ATOM 4195 N N . TYR B 1 186 ? -14.039 -18.172 -4.816 1 94.94 186 TYR B N 1
ATOM 4196 C CA . TYR B 1 186 ? -12.711 -18.375 -4.246 1 94.94 186 TYR B CA 1
ATOM 4197 C C . TYR B 1 186 ? -11.633 -17.828 -5.164 1 94.94 186 TYR B C 1
ATOM 4199 O O . TYR B 1 186 ? -10.75 -17.078 -4.719 1 94.94 186 TYR B O 1
ATOM 4207 N N . HIS B 1 187 ? -11.695 -18.141 -6.363 1 95.69 187 HIS B N 1
ATOM 4208 C CA . HIS B 1 187 ? -10.719 -17.672 -7.348 1 95.69 187 HIS B CA 1
ATOM 4209 C C . HIS B 1 187 ? -10.711 -16.141 -7.426 1 95.69 187 HIS B C 1
ATOM 4211 O O . HIS B 1 187 ? -9.641 -15.531 -7.473 1 95.69 187 HIS B O 1
ATOM 4217 N N . CYS B 1 188 ? -11.859 -15.555 -7.453 1 97.12 188 CYS B N 1
ATOM 4218 C CA . CYS B 1 188 ? -11.969 -14.102 -7.586 1 97.12 188 CYS B CA 1
ATOM 4219 C C . CYS B 1 188 ? -11.383 -13.398 -6.367 1 97.12 188 CYS B C 1
ATOM 4221 O O . CYS B 1 188 ? -10.648 -12.422 -6.508 1 97.12 188 CYS B O 1
ATOM 4223 N N . LEU B 1 189 ? -11.641 -13.898 -5.219 1 95.31 189 LEU B N 1
ATOM 4224 C CA . LEU B 1 189 ? -11.18 -13.242 -4.004 1 95.31 189 LEU B CA 1
ATOM 4225 C C . LEU B 1 189 ? -9.672 -13.422 -3.826 1 95.31 189 LEU B C 1
ATOM 4227 O O . LEU B 1 189 ? -8.977 -12.5 -3.398 1 95.31 189 LEU B O 1
ATOM 4231 N N . VAL B 1 190 ? -9.188 -14.555 -4.141 1 94.44 190 VAL B N 1
ATOM 4232 C CA . VAL B 1 190 ? -7.754 -14.82 -4.082 1 94.44 190 VAL B CA 1
ATOM 4233 C C . VAL B 1 190 ? -7.023 -13.938 -5.086 1 94.44 190 VAL B C 1
ATOM 4235 O O . VAL B 1 190 ? -5.934 -13.43 -4.801 1 94.44 190 VAL B O 1
ATOM 4238 N N . THR B 1 191 ? -7.645 -13.719 -6.207 1 95.06 191 THR B N 1
ATOM 4239 C CA . THR B 1 191 ? -7.074 -12.852 -7.234 1 95.06 191 THR B CA 1
ATOM 4240 C C . THR B 1 191 ? -7.137 -11.391 -6.801 1 95.06 191 THR B C 1
ATOM 4242 O O . THR B 1 191 ? -6.145 -10.664 -6.906 1 95.06 191 THR B O 1
ATOM 4245 N N . ALA B 1 192 ? -8.258 -11.023 -6.312 1 94.06 192 ALA B N 1
ATOM 4246 C CA . ALA B 1 192 ? -8.469 -9.625 -5.926 1 94.06 192 ALA B CA 1
ATOM 4247 C C . ALA B 1 192 ? -7.492 -9.211 -4.832 1 94.06 192 ALA B C 1
ATOM 4249 O O . ALA B 1 192 ? -7.129 -8.031 -4.734 1 94.06 192 ALA B O 1
ATOM 4250 N N . THR B 1 193 ? -7.094 -10.156 -4.035 1 92.06 193 THR B N 1
ATOM 4251 C CA . THR B 1 193 ? -6.164 -9.859 -2.953 1 92.06 193 THR B CA 1
ATOM 4252 C C . THR B 1 193 ? -4.723 -10.078 -3.402 1 92.06 193 THR B C 1
ATOM 4254 O O . THR B 1 193 ? -3.803 -10.078 -2.582 1 92.06 193 THR B O 1
ATOM 4257 N N . THR B 1 194 ? -4.473 -10.383 -4.668 1 91.31 194 THR B N 1
ATOM 4258 C CA . THR B 1 194 ? -3.203 -10.469 -5.383 1 91.31 194 THR B CA 1
ATOM 4259 C C . THR B 1 194 ? -2.414 -11.695 -4.926 1 91.31 194 THR B C 1
ATOM 4261 O O . THR B 1 194 ? -1.203 -11.773 -5.141 1 91.31 194 THR B O 1
ATOM 4264 N N . VAL B 1 195 ? -3.033 -12.578 -4.141 1 93.31 195 VAL B N 1
ATOM 4265 C CA . VAL B 1 195 ? -2.361 -13.82 -3.773 1 93.31 195 VAL B CA 1
ATOM 4266 C C . VAL B 1 195 ? -2.195 -14.703 -5.008 1 93.31 195 VAL B C 1
ATOM 4268 O O . VAL B 1 195 ? -1.074 -15.047 -5.383 1 93.31 195 VAL B O 1
ATOM 4271 N N . GLY B 1 196 ? -3.256 -15.008 -5.715 1 91.38 196 GLY B N 1
ATOM 4272 C CA . GLY B 1 196 ? -3.223 -15.711 -6.988 1 91.38 196 GLY B CA 1
ATOM 4273 C C . GLY B 1 196 ? -2.521 -17.062 -6.91 1 91.38 196 GLY B C 1
ATOM 4274 O O . GLY B 1 196 ? -1.519 -17.281 -7.594 1 91.38 196 GLY B O 1
ATOM 4275 N N . TYR B 1 197 ? -3.051 -18.047 -6.273 1 89.75 197 TYR B N 1
ATOM 4276 C CA . TYR B 1 197 ? -2.438 -19.359 -6.133 1 89.75 197 TYR B CA 1
ATOM 4277 C C . TYR B 1 197 ? -2.264 -20.031 -7.488 1 89.75 197 TYR B C 1
ATOM 4279 O O . TYR B 1 197 ? -1.387 -20.875 -7.66 1 89.75 197 TYR B O 1
ATOM 4287 N N . GLY B 1 198 ? -3.096 -19.719 -8.414 1 88 198 GLY B N 1
ATOM 4288 C CA . GLY B 1 198 ? -3.031 -20.344 -9.727 1 88 198 GLY B CA 1
ATOM 4289 C C . GLY B 1 198 ? -3.527 -21.781 -9.734 1 88 198 GLY B C 1
ATOM 4290 O O . GLY B 1 198 ? -3.205 -22.547 -10.641 1 88 198 GLY B O 1
ATOM 4291 N N . ASP B 1 199 ? -4.254 -22.172 -8.719 1 87.75 199 ASP B N 1
ATOM 4292 C CA . ASP B 1 199 ? -4.738 -23.547 -8.586 1 87.75 199 ASP B CA 1
ATOM 4293 C C . ASP B 1 199 ? -6.004 -23.766 -9.414 1 87.75 199 ASP B C 1
ATOM 4295 O O . ASP B 1 199 ? -6.348 -24.891 -9.75 1 87.75 199 ASP B O 1
ATOM 4299 N N . VAL B 1 200 ? -6.75 -22.719 -9.664 1 89.62 200 VAL B N 1
ATOM 4300 C CA . VAL B 1 200 ? -7.906 -22.781 -10.555 1 89.62 200 VAL B CA 1
ATOM 4301 C C . VAL B 1 200 ? -7.516 -22.297 -11.945 1 89.62 200 VAL B C 1
ATOM 4303 O O . VAL B 1 200 ? -7.277 -21.109 -12.164 1 89.62 200 VAL B O 1
ATOM 4306 N N . SER B 1 201 ? -7.418 -23.203 -12.875 1 87.06 201 SER B N 1
ATOM 4307 C CA . SER B 1 201 ? -6.863 -22.906 -14.195 1 87.06 201 SER B CA 1
ATOM 4308 C C . SER B 1 201 ? -7.93 -22.344 -15.125 1 87.06 201 SER B C 1
ATOM 4310 O O . SER B 1 201 ? -9.047 -22.859 -15.188 1 87.06 201 SER B O 1
ATOM 4312 N N . ILE B 1 202 ? -7.582 -21.312 -15.75 1 91.81 202 ILE B N 1
ATOM 4313 C CA . ILE B 1 202 ? -8.414 -20.766 -16.812 1 91.81 202 ILE B CA 1
ATOM 4314 C C . ILE B 1 202 ? -8.094 -21.469 -18.125 1 91.81 202 ILE B C 1
ATOM 4316 O O . ILE B 1 202 ? -6.926 -21.578 -18.516 1 91.81 202 ILE B O 1
ATOM 4320 N N . THR B 1 203 ? -9.047 -21.938 -18.859 1 89.81 203 THR B N 1
ATOM 4321 C CA . THR B 1 203 ? -8.812 -22.75 -20.047 1 89.81 203 THR B CA 1
ATOM 4322 C C . THR B 1 203 ? -9.344 -22.047 -21.297 1 89.81 203 THR B C 1
ATOM 4324 O O . THR B 1 203 ? -8.812 -22.219 -22.391 1 89.81 203 THR B O 1
ATOM 4327 N N . GLU B 1 204 ? -10.336 -21.203 -21.125 1 92.44 204 GLU B N 1
ATOM 4328 C CA . GLU B 1 204 ? -10.977 -20.547 -22.266 1 92.44 204 GLU B CA 1
ATOM 4329 C C . GLU B 1 204 ? -10.344 -19.188 -22.547 1 92.44 204 GLU B C 1
ATOM 4331 O O . GLU B 1 204 ? -9.93 -18.484 -21.625 1 92.44 204 GLU B O 1
ATOM 4336 N N . GLN B 1 205 ? -10.266 -18.875 -23.828 1 91.81 205 GLN B N 1
ATOM 4337 C CA . GLN B 1 205 ? -9.727 -17.578 -24.219 1 91.81 205 GLN B CA 1
ATOM 4338 C C . GLN B 1 205 ? -10.539 -16.438 -23.609 1 91.81 205 GLN B C 1
ATOM 4340 O O . GLN B 1 205 ? -9.977 -15.422 -23.188 1 91.81 205 GLN B O 1
ATOM 4345 N N . GLN B 1 206 ? -11.867 -16.625 -23.641 1 94.19 206 GLN B N 1
ATOM 4346 C CA . GLN B 1 206 ? -12.734 -15.617 -23.047 1 94.19 206 GLN B CA 1
ATOM 4347 C C . GLN B 1 206 ? -12.445 -15.461 -21.547 1 94.19 206 GLN B C 1
ATOM 4349 O O . GLN B 1 206 ? -12.625 -14.383 -20.984 1 94.19 206 GLN B O 1
ATOM 4354 N N . GLY B 1 207 ? -12.07 -16.578 -20.953 1 95.62 207 GLY B N 1
ATOM 4355 C CA . GLY B 1 207 ? -11.703 -16.531 -19.547 1 95.62 207 GLY B CA 1
ATOM 4356 C C . GLY B 1 207 ? -10.516 -15.641 -19.25 1 95.62 207 GLY B C 1
ATOM 4357 O O . GLY B 1 207 ? -10.484 -14.93 -18.25 1 95.62 207 GLY B O 1
ATOM 4358 N N . TYR B 1 208 ? -9.539 -15.633 -20.219 1 95 208 TYR B N 1
ATOM 4359 C CA . TYR B 1 208 ? -8.359 -14.781 -20.062 1 95 208 TYR B CA 1
ATOM 4360 C C . TYR B 1 208 ? -8.734 -13.312 -20.172 1 95 208 TYR B C 1
ATOM 4362 O O . TYR B 1 208 ? -8.188 -12.477 -19.438 1 95 208 TYR B O 1
ATOM 4370 N N . ILE B 1 209 ? -9.57 -13.031 -21.047 1 95.88 209 ILE B N 1
ATOM 4371 C CA . ILE B 1 209 ? -10.023 -11.648 -21.188 1 95.88 209 ILE B CA 1
ATOM 4372 C C . ILE B 1 209 ? -10.734 -11.203 -19.922 1 95.88 209 ILE B C 1
ATOM 4374 O O . ILE B 1 209 ? -10.469 -10.117 -19.391 1 95.88 209 ILE B O 1
ATOM 4378 N N . LEU B 1 210 ? -11.641 -12.062 -19.469 1 96.94 210 LEU B N 1
ATOM 4379 C CA . LEU B 1 210 ? -12.383 -11.766 -18.25 1 96.94 210 LEU B CA 1
ATOM 4380 C C . LEU B 1 210 ? -11.438 -11.586 -17.078 1 96.94 210 LEU B C 1
ATOM 4382 O O . LEU B 1 210 ? -11.609 -10.664 -16.281 1 96.94 210 LEU B O 1
ATOM 4386 N N . ALA B 1 211 ? -10.484 -12.453 -16.953 1 96.5 211 ALA B N 1
ATOM 4387 C CA . ALA B 1 211 ? -9.516 -12.375 -15.867 1 96.5 211 ALA B CA 1
ATOM 4388 C C . ALA B 1 211 ? -8.727 -11.07 -15.93 1 96.5 211 ALA B C 1
ATOM 4390 O O . ALA B 1 211 ? -8.422 -10.477 -14.891 1 96.5 211 ALA B O 1
ATOM 4391 N N . THR B 1 212 ? -8.352 -10.648 -17.109 1 94.62 212 THR B N 1
ATOM 4392 C CA . THR B 1 212 ? -7.609 -9.406 -17.297 1 94.62 212 THR B CA 1
ATOM 4393 C C . THR B 1 212 ? -8.414 -8.211 -16.781 1 94.62 212 THR B C 1
ATOM 4395 O O . THR B 1 212 ? -7.902 -7.395 -16.016 1 94.62 212 THR B O 1
ATOM 4398 N N . ILE B 1 213 ? -9.617 -8.156 -17.125 1 93.12 213 ILE B N 1
ATOM 4399 C CA . ILE B 1 213 ? -10.492 -7.074 -16.703 1 93.12 213 ILE B CA 1
ATOM 4400 C C . ILE B 1 213 ? -10.703 -7.148 -15.195 1 93.12 213 ILE B C 1
ATOM 4402 O O . ILE B 1 213 ? -10.664 -6.125 -14.508 1 93.12 213 ILE B O 1
ATOM 4406 N N . HIS B 1 214 ? -10.984 -8.344 -14.758 1 95.5 214 HIS B N 1
ATOM 4407 C CA . HIS B 1 214 ? -11.195 -8.57 -13.328 1 95.5 214 HIS B CA 1
ATOM 4408 C C . HIS B 1 214 ? -10 -8.086 -12.516 1 95.5 214 HIS B C 1
ATOM 4410 O O . HIS B 1 214 ? -10.172 -7.434 -11.484 1 95.5 214 HIS B O 1
ATOM 4416 N N . MET B 1 215 ? -8.773 -8.359 -12.922 1 93.19 215 MET B N 1
ATOM 4417 C CA . MET B 1 215 ? -7.566 -7.969 -12.203 1 93.19 215 MET B CA 1
ATOM 4418 C C . MET B 1 215 ? -7.426 -6.449 -12.148 1 93.19 215 MET B C 1
ATOM 4420 O O . MET B 1 215 ? -7.129 -5.887 -11.094 1 93.19 215 MET B O 1
ATOM 4424 N N . ILE B 1 216 ? -7.656 -5.867 -13.258 1 86.75 216 ILE B N 1
ATOM 4425 C CA . ILE B 1 216 ? -7.516 -4.414 -13.32 1 86.75 216 ILE B CA 1
ATOM 4426 C C . ILE B 1 216 ? -8.477 -3.758 -12.328 1 86.75 216 ILE B C 1
ATOM 4428 O O . ILE B 1 216 ? -8.062 -2.916 -11.531 1 86.75 216 ILE B O 1
ATOM 4432 N N . ILE B 1 217 ? -9.672 -4.164 -12.32 1 87.56 217 ILE B N 1
ATOM 4433 C CA . ILE B 1 217 ? -10.719 -3.549 -11.523 1 87.56 217 ILE B CA 1
ATOM 4434 C C . ILE B 1 217 ? -10.531 -3.906 -10.047 1 87.56 217 ILE B C 1
ATOM 4436 O O . ILE B 1 217 ? -10.539 -3.027 -9.188 1 87.56 217 ILE B O 1
ATOM 4440 N N . SER B 1 218 ? -10.344 -5.145 -9.789 1 91.06 218 SER B N 1
ATOM 4441 C CA . SER B 1 218 ? -10.375 -5.645 -8.422 1 91.06 218 SER B CA 1
ATOM 4442 C C . SER B 1 218 ? -9.133 -5.211 -7.648 1 91.06 218 SER B C 1
ATOM 4444 O O . SER B 1 218 ? -9.227 -4.809 -6.488 1 91.06 218 SER B O 1
ATOM 4446 N N . VAL B 1 219 ? -7.977 -5.32 -8.234 1 87.88 219 VAL B N 1
ATOM 4447 C CA . VAL B 1 219 ? -6.738 -4.957 -7.551 1 87.88 219 VAL B CA 1
ATOM 4448 C C . VAL B 1 219 ? -6.711 -3.453 -7.293 1 87.88 219 VAL B C 1
ATOM 4450 O O . VAL B 1 219 ? -6.277 -3.008 -6.23 1 87.88 219 VAL B O 1
ATOM 4453 N N . SER B 1 220 ? -7.176 -2.717 -8.242 1 83.69 220 SER B N 1
ATOM 4454 C CA . SER B 1 220 ? -7.258 -1.271 -8.055 1 83.69 220 SER B CA 1
ATOM 4455 C C . SER B 1 220 ? -8.227 -0.913 -6.934 1 83.69 220 SER B C 1
ATOM 4457 O O . SER B 1 220 ? -7.961 -0.004 -6.145 1 83.69 220 SER B O 1
ATOM 4459 N N . MET B 1 221 ? -9.336 -1.59 -6.906 1 84.75 221 MET B N 1
ATOM 4460 C CA . MET B 1 221 ? -10.32 -1.353 -5.855 1 84.75 221 MET B CA 1
ATOM 4461 C C . MET B 1 221 ? -9.742 -1.696 -4.484 1 84.75 221 MET B C 1
ATOM 4463 O O . MET B 1 221 ? -9.977 -0.979 -3.51 1 84.75 221 MET B O 1
ATOM 4467 N N . LEU B 1 222 ? -9.055 -2.768 -4.43 1 87.44 222 LEU B N 1
ATOM 4468 C CA . LEU B 1 222 ? -8.445 -3.152 -3.162 1 87.44 222 LEU B CA 1
ATOM 4469 C C . LEU B 1 222 ? -7.43 -2.105 -2.709 1 87.44 222 LEU B C 1
ATOM 4471 O O . LEU B 1 222 ? -7.383 -1.748 -1.53 1 87.44 222 LEU B O 1
ATOM 4475 N N . ALA B 1 223 ? -6.625 -1.682 -3.605 1 81.44 223 ALA B N 1
ATOM 4476 C CA . ALA B 1 223 ? -5.645 -0.644 -3.293 1 81.44 223 ALA B CA 1
ATOM 4477 C C . ALA B 1 223 ? -6.328 0.608 -2.75 1 81.44 223 ALA B C 1
ATOM 4479 O O . ALA B 1 223 ? -5.832 1.234 -1.81 1 81.44 223 ALA B O 1
ATOM 4480 N N . ALA B 1 224 ? -7.43 0.998 -3.34 1 77.31 224 ALA B N 1
ATOM 4481 C CA . ALA B 1 224 ? -8.188 2.16 -2.893 1 77.31 224 ALA B CA 1
ATOM 4482 C C . ALA B 1 224 ? -8.711 1.962 -1.474 1 77.31 224 ALA B C 1
ATOM 4484 O O . ALA B 1 224 ? -8.672 2.885 -0.656 1 77.31 224 ALA B O 1
ATOM 4485 N N . ILE B 1 225 ? -9.211 0.813 -1.227 1 82.31 225 ILE B N 1
ATOM 4486 C CA . ILE B 1 225 ? -9.742 0.506 0.096 1 82.31 225 ILE B CA 1
ATOM 4487 C C . ILE B 1 225 ? -8.625 0.577 1.133 1 82.31 225 ILE B C 1
ATOM 4489 O O . ILE B 1 225 ? -8.812 1.127 2.221 1 82.31 225 ILE B O 1
ATOM 4493 N N . ILE B 1 226 ? -7.477 0.034 0.8 1 80.56 226 ILE B N 1
ATOM 4494 C CA . ILE B 1 226 ? -6.332 0.087 1.703 1 80.56 226 ILE B CA 1
ATOM 4495 C C . ILE B 1 226 ? -5.945 1.542 1.962 1 80.56 226 ILE B C 1
ATOM 4497 O O . ILE B 1 226 ? -5.633 1.915 3.096 1 80.56 226 ILE B O 1
ATOM 4501 N N . GLY B 1 227 ? -5.93 2.297 0.913 1 75.69 227 GLY B N 1
ATOM 4502 C CA . GLY B 1 227 ? -5.684 3.721 1.076 1 75.69 227 GLY B CA 1
ATOM 4503 C C . GLY B 1 227 ? -6.672 4.395 2.01 1 75.69 227 GLY B C 1
ATOM 4504 O O . GLY B 1 227 ? -6.285 5.207 2.852 1 75.69 227 GLY B O 1
ATOM 4505 N N . ASP B 1 228 ? -7.941 4.055 1.88 1 75.12 228 ASP B N 1
ATOM 4506 C CA . ASP B 1 228 ? -8.984 4.609 2.734 1 75.12 228 ASP B CA 1
ATOM 4507 C C . ASP B 1 228 ? -8.773 4.215 4.191 1 75.12 228 ASP B C 1
ATOM 4509 O O . ASP B 1 228 ? -8.992 5.023 5.098 1 75.12 228 ASP B O 1
ATOM 4513 N N . ILE B 1 229 ? -8.461 3.049 4.359 1 78.31 229 ILE B N 1
ATOM 4514 C CA . ILE B 1 229 ? -8.211 2.564 5.715 1 78.31 229 ILE B CA 1
ATOM 4515 C C . ILE B 1 229 ? -7.066 3.352 6.344 1 78.31 229 ILE B C 1
ATOM 4517 O O . ILE B 1 229 ? -7.152 3.762 7.504 1 78.31 229 ILE B O 1
ATOM 4521 N N . GLU B 1 230 ? -6.035 3.566 5.586 1 74.31 230 GLU B N 1
ATOM 4522 C CA . GLU B 1 230 ? -4.887 4.309 6.094 1 74.31 230 GLU B CA 1
ATOM 4523 C C . GLU B 1 230 ? -5.258 5.754 6.406 1 74.31 230 GLU B C 1
ATOM 4525 O O . GLU B 1 230 ? -4.793 6.316 7.398 1 74.31 230 GLU B O 1
ATOM 4530 N N . ASP B 1 231 ? -6.066 6.277 5.574 1 72.06 231 ASP B N 1
ATOM 4531 C CA . ASP B 1 231 ? -6.539 7.637 5.809 1 72.06 231 ASP B CA 1
ATOM 4532 C C . ASP B 1 231 ? -7.344 7.723 7.105 1 72.06 231 ASP B C 1
ATOM 4534 O O . ASP B 1 231 ? -7.184 8.664 7.879 1 72.06 231 ASP B O 1
ATOM 4538 N N . LEU B 1 232 ? -8.203 6.785 7.262 1 72.12 232 LEU B N 1
ATOM 4539 C CA . LEU B 1 232 ? -9.039 6.758 8.453 1 72.12 232 LEU B CA 1
ATOM 4540 C C . LEU B 1 232 ? -8.195 6.555 9.711 1 72.12 232 LEU B C 1
ATOM 4542 O O . LEU B 1 232 ? -8.477 7.145 10.75 1 72.12 232 LEU B O 1
ATOM 4546 N N . ARG B 1 233 ? -7.25 5.734 9.594 1 73.12 233 ARG B N 1
ATOM 4547 C CA . ARG B 1 233 ? -6.344 5.516 10.711 1 73.12 233 ARG B CA 1
ATOM 4548 C C . ARG B 1 233 ? -5.594 6.797 11.07 1 73.12 233 ARG B C 1
ATOM 4550 O O . ARG B 1 233 ? -5.402 7.098 12.25 1 73.12 233 ARG B O 1
ATOM 4557 N N . GLU B 1 234 ? -5.219 7.523 10.102 1 70 234 GLU B N 1
ATOM 4558 C CA . GLU B 1 234 ? -4.52 8.781 10.336 1 70 234 GLU B CA 1
ATOM 4559 C C . GLU B 1 234 ? -5.441 9.82 10.977 1 70 234 GLU B C 1
ATOM 4561 O O . GLU B 1 234 ? -5.031 10.555 11.875 1 70 234 GLU B O 1
ATOM 4566 N N . LYS B 1 235 ? -6.566 9.836 10.438 1 67.12 235 LYS B N 1
ATOM 4567 C CA . LYS B 1 235 ? -7.551 10.758 11 1 67.12 235 LYS B CA 1
ATOM 4568 C C . LYS B 1 235 ? -7.844 10.422 12.461 1 67.12 235 LYS B C 1
ATOM 4570 O O . LYS B 1 235 ? -7.965 11.32 13.297 1 67.12 235 LYS B O 1
ATOM 4575 N N . ARG B 1 236 ? -7.992 9.172 12.672 1 64.38 236 ARG B N 1
ATOM 4576 C CA . ARG B 1 236 ? -8.242 8.75 14.039 1 64.38 236 ARG B CA 1
ATOM 4577 C C . ARG B 1 236 ? -7.07 9.109 14.945 1 64.38 236 ARG B C 1
ATOM 4579 O O . ARG B 1 236 ? -7.27 9.57 16.078 1 64.38 236 ARG B O 1
ATOM 4586 N N . ARG B 1 237 ? -5.93 8.945 14.484 1 62.19 237 ARG B N 1
ATOM 4587 C CA . ARG B 1 237 ? -4.746 9.312 15.25 1 62.19 237 ARG B CA 1
ATOM 4588 C C . ARG B 1 237 ? -4.695 10.812 15.508 1 62.19 237 ARG B C 1
ATOM 4590 O O . ARG B 1 237 ? -4.336 11.25 16.609 1 62.19 237 ARG B O 1
ATOM 4597 N N . ALA B 1 238 ? -5.027 11.477 14.531 1 59.09 238 ALA B N 1
ATOM 4598 C CA . ALA B 1 238 ? -5.062 12.93 14.68 1 59.09 238 ALA B CA 1
ATOM 4599 C C . ALA B 1 238 ? -6.09 13.352 15.727 1 59.09 238 ALA B C 1
ATOM 4601 O O . ALA B 1 238 ? -5.836 14.258 16.516 1 59.09 238 ALA B O 1
ATOM 4602 N N . GLU B 1 239 ? -7.172 12.703 15.656 1 59.56 239 GLU B N 1
ATOM 4603 C CA . GLU B 1 239 ? -8.219 13 16.625 1 59.56 239 GLU B CA 1
ATOM 4604 C C . GLU B 1 239 ? -7.793 12.641 18.047 1 59.56 239 GLU B C 1
ATOM 4606 O O . GLU B 1 239 ? -8.102 13.359 18.984 1 59.56 239 GLU B O 1
ATOM 4611 N N . GLU B 1 240 ? -7.164 11.547 18.109 1 59.41 240 GLU B N 1
ATOM 4612 C CA . GLU B 1 240 ? -6.656 11.148 19.406 1 59.41 240 GLU B CA 1
ATOM 4613 C C . GLU B 1 240 ? -5.602 12.125 19.922 1 59.41 240 GLU B C 1
ATOM 4615 O O . GLU B 1 240 ? -5.559 12.438 21.109 1 59.41 240 GLU B O 1
ATOM 4620 N N . THR B 1 241 ? -4.809 12.508 19.062 1 56.53 241 THR B N 1
ATOM 4621 C CA . THR B 1 241 ? -3.799 13.5 19.422 1 56.53 241 THR B CA 1
ATOM 4622 C C . THR B 1 241 ? -4.453 14.812 19.844 1 56.53 241 THR B C 1
ATOM 4624 O O . THR B 1 241 ? -4.039 15.43 20.828 1 56.53 241 THR B O 1
ATOM 4627 N N . ARG B 1 242 ? -5.34 15.172 19.078 1 55.16 242 ARG B N 1
ATOM 4628 C CA . ARG B 1 242 ? -6.078 16.391 19.422 1 55.16 242 ARG B CA 1
ATOM 4629 C C . ARG B 1 242 ? -6.73 16.266 20.797 1 55.16 242 ARG B C 1
ATOM 4631 O O . ARG B 1 242 ? -6.707 17.203 21.578 1 55.16 242 ARG B O 1
ATOM 4638 N N . ALA B 1 243 ? -7.363 15.156 20.938 1 51.03 243 ALA B N 1
ATOM 4639 C CA . ALA B 1 243 ? -8.016 14.922 22.219 1 51.03 243 ALA B CA 1
ATOM 4640 C C . ALA B 1 243 ? -7 14.969 23.359 1 51.03 243 ALA B C 1
ATOM 4642 O O . ALA B 1 243 ? -7.285 15.516 24.438 1 51.03 243 ALA B O 1
ATOM 4643 N N . ARG B 1 244 ? -5.883 14.383 23.156 1 50.16 244 ARG B N 1
ATOM 4644 C CA . ARG B 1 244 ? -4.824 14.383 24.156 1 50.16 244 ARG B CA 1
ATOM 4645 C C . ARG B 1 244 ? -4.316 15.789 24.422 1 50.16 244 ARG B C 1
ATOM 4647 O O . ARG B 1 244 ? -4.027 16.156 25.578 1 50.16 244 ARG B O 1
ATOM 4654 N N . ILE B 1 245 ? -4.207 16.438 23.391 1 51.72 245 ILE B N 1
ATOM 4655 C CA . ILE B 1 245 ? -3.762 17.828 23.516 1 51.72 245 ILE B CA 1
ATOM 4656 C C . ILE B 1 245 ? -4.781 18.625 24.328 1 51.72 245 ILE B C 1
ATOM 4658 O O . ILE B 1 245 ? -4.414 19.375 25.234 1 51.72 245 ILE B O 1
ATOM 4662 N N . VAL B 1 246 ? -5.895 18.5 23.859 1 48.25 246 VAL B N 1
ATOM 4663 C CA . VAL B 1 246 ? -6.957 19.25 24.516 1 48.25 246 VAL B CA 1
ATOM 4664 C C . VAL B 1 246 ? -7.039 18.844 25.984 1 48.25 246 VAL B C 1
ATOM 4666 O O . VAL B 1 246 ? -7.207 19.688 26.859 1 48.25 246 VAL B O 1
ATOM 4669 N N . LEU B 1 247 ? -6.848 17.594 26.094 1 44.16 247 LEU B N 1
ATOM 4670 C CA . LEU B 1 247 ? -6.914 17.109 27.469 1 44.16 247 LEU B CA 1
ATOM 4671 C C . LEU B 1 247 ? -5.648 17.484 28.234 1 44.16 247 LEU B C 1
ATOM 4673 O O . LEU B 1 247 ? -5.699 17.734 29.438 1 44.16 247 LEU B O 1
ATOM 4677 N N . GLY B 1 248 ? -4.516 17.172 27.516 1 44.09 248 GLY B N 1
ATOM 4678 C CA . GLY B 1 248 ? -3.252 17.484 28.172 1 44.09 248 GLY B CA 1
ATOM 4679 C C . GLY B 1 248 ? -3.023 18.969 28.359 1 44.09 248 GLY B C 1
ATOM 4680 O O . GLY B 1 248 ? -2.307 19.375 29.266 1 44.09 248 GLY B O 1
ATOM 4681 N N . THR B 1 249 ? -3.057 19.688 27.141 1 48.69 249 THR B N 1
ATOM 4682 C CA . THR B 1 249 ? -2.676 21.094 27.141 1 48.69 249 THR B CA 1
ATOM 4683 C C . THR B 1 249 ? -3.393 21.859 28.25 1 48.69 249 THR B C 1
ATOM 4685 O O . THR B 1 249 ? -2.934 22.922 28.688 1 48.69 249 THR B O 1
ATOM 4688 N N . LEU B 1 250 ? -4.566 21.391 28.594 1 49.62 250 LEU B N 1
ATOM 4689 C CA . LEU B 1 250 ? -5.098 22.375 29.531 1 49.62 250 LEU B CA 1
ATOM 4690 C C . LEU B 1 250 ? -4.34 22.328 30.844 1 49.62 250 LEU B C 1
ATOM 4692 O O . LEU B 1 250 ? -4.887 22.688 31.891 1 49.62 250 LEU B O 1
ATOM 4696 N N . ASN B 1 251 ? -3.031 21.797 30.531 1 55.31 251 ASN B N 1
ATOM 4697 C CA . ASN B 1 251 ? -2.16 21.922 31.688 1 55.31 251 ASN B CA 1
ATOM 4698 C C . ASN B 1 251 ? -1.634 23.344 31.844 1 55.31 251 ASN B C 1
ATOM 4700 O O . ASN B 1 251 ? -1.121 23.922 30.891 1 55.31 251 ASN B O 1
ATOM 4704 N N . VAL B 1 252 ? -1.937 24.016 32.875 1 61.47 252 VAL B N 1
ATOM 4705 C CA . VAL B 1 252 ? -1.652 25.406 33.219 1 61.47 252 VAL B CA 1
ATOM 4706 C C . VAL B 1 252 ? -0.18 25.719 32.969 1 61.47 252 VAL B C 1
ATOM 4708 O O . VAL B 1 252 ? 0.155 26.781 32.438 1 61.47 252 VAL B O 1
ATOM 4711 N N . ASP B 1 253 ? 0.675 24.734 33.188 1 63.72 253 ASP B N 1
ATOM 4712 C CA . ASP B 1 253 ? 2.105 24.984 33.031 1 63.72 253 ASP B CA 1
ATOM 4713 C C . ASP B 1 253 ? 2.482 25.125 31.547 1 63.72 253 ASP B C 1
ATOM 4715 O O . ASP B 1 253 ? 3.32 25.953 31.188 1 63.72 253 ASP B O 1
ATOM 4719 N N . HIS B 1 254 ? 1.789 24.469 30.812 1 70.25 254 HIS B N 1
ATOM 4720 C CA . HIS B 1 254 ? 2.082 24.5 29.375 1 70.25 254 HIS B CA 1
ATOM 4721 C C . HIS B 1 254 ? 1.566 25.797 28.75 1 70.25 254 HIS B C 1
ATOM 4723 O O . HIS B 1 254 ? 2.221 26.359 27.875 1 70.25 254 HIS B O 1
ATOM 4729 N N . ILE B 1 255 ? 0.542 26.219 29.281 1 71.88 255 ILE B N 1
ATOM 4730 C CA . ILE B 1 255 ? -0.034 27.453 28.75 1 71.88 255 ILE B CA 1
ATOM 4731 C C . ILE B 1 255 ? 0.823 28.641 29.172 1 71.88 255 ILE B C 1
ATOM 4733 O O . ILE B 1 255 ? 1.035 29.578 28.391 1 71.88 255 ILE B O 1
ATOM 4737 N N . MET B 1 256 ? 1.383 28.516 30.344 1 72.94 256 MET B N 1
ATOM 4738 C CA . MET B 1 256 ? 2.199 29.625 30.844 1 72.94 256 MET B CA 1
ATOM 4739 C C . MET B 1 256 ? 3.484 29.766 30.047 1 72.94 256 MET B C 1
ATOM 4741 O O . MET B 1 256 ? 4.023 30.859 29.906 1 72.94 256 MET B O 1
ATOM 4745 N N . SER B 1 257 ? 3.865 28.703 29.438 1 75.19 257 SER B N 1
ATOM 4746 C CA . SER B 1 257 ? 5.109 28.734 28.672 1 75.19 257 SER B CA 1
ATOM 4747 C C . SER B 1 257 ? 4.914 29.391 27.312 1 75.19 257 SER B C 1
ATOM 4749 O O . SER B 1 257 ? 5.883 29.734 26.641 1 75.19 257 SER B O 1
ATOM 4751 N N . LEU B 1 258 ? 3.713 29.609 27 1 76.31 258 LEU B N 1
ATOM 4752 C CA . LEU B 1 258 ? 3.41 30.234 25.719 1 76.31 258 LEU B CA 1
ATOM 4753 C C . LEU B 1 258 ? 3.643 31.734 25.781 1 76.31 258 LEU B C 1
ATOM 4755 O O . LEU B 1 258 ? 3.756 32.406 24.734 1 76.31 258 LEU B O 1
ATOM 4759 N N . ASP B 1 259 ? 3.701 32.281 27.016 1 72.5 259 ASP B N 1
ATOM 4760 C CA . ASP B 1 259 ? 3.943 33.688 27.188 1 72.5 259 ASP B CA 1
ATOM 4761 C C . ASP B 1 259 ? 5.402 34.062 26.906 1 72.5 259 ASP B C 1
ATOM 4763 O O . ASP B 1 259 ? 6.289 33.75 27.703 1 72.5 259 ASP B O 1
ATOM 4767 N N . LYS B 1 260 ? 5.699 34.594 25.672 1 73.06 260 LYS B N 1
ATOM 4768 C CA . LYS B 1 260 ? 7.078 34.875 25.281 1 73.06 260 LYS B CA 1
ATOM 4769 C C . LYS B 1 260 ? 7.488 36.281 25.719 1 73.06 260 LYS B C 1
ATOM 4771 O O . LYS B 1 260 ? 8.656 36.531 26.016 1 73.06 260 LYS B O 1
ATOM 4776 N N . ASP B 1 261 ? 6.613 37.281 25.766 1 67.62 261 ASP B N 1
ATOM 4777 C CA . ASP B 1 261 ? 6.996 38.656 26.016 1 67.62 261 ASP B CA 1
ATOM 4778 C C . ASP B 1 261 ? 6.684 39.031 27.469 1 67.62 261 ASP B C 1
ATOM 4780 O O . ASP B 1 261 ? 6.969 40.156 27.891 1 67.62 261 ASP B O 1
ATOM 4784 N N . GLY B 1 262 ? 6.254 38.156 28.359 1 68.19 262 GLY B N 1
ATOM 4785 C CA . GLY B 1 262 ? 6.023 38.406 29.766 1 68.19 262 GLY B CA 1
ATOM 4786 C C . GLY B 1 262 ? 4.766 39.219 30.031 1 68.19 262 GLY B C 1
ATOM 4787 O O . GLY B 1 262 ? 4.418 39.5 31.172 1 68.19 262 GLY B O 1
ATOM 4788 N N . GLY B 1 263 ? 4.078 39.875 29.047 1 70.12 263 GLY B N 1
ATOM 4789 C CA . GLY B 1 263 ? 2.902 40.719 29.234 1 70.12 263 GLY B CA 1
ATOM 4790 C C . GLY B 1 263 ? 1.604 39.938 29.188 1 70.12 263 GLY B C 1
ATOM 4791 O O . GLY B 1 263 ? 0.533 40.5 28.984 1 70.12 263 GLY B O 1
ATOM 4792 N N . GLY B 1 264 ? 1.588 38.688 29.391 1 77.81 264 GLY B N 1
ATOM 4793 C CA . GLY B 1 264 ? 0.395 37.875 29.266 1 77.81 264 GLY B CA 1
ATOM 4794 C C . GLY B 1 264 ? 0.303 37.156 27.922 1 77.81 264 GLY B C 1
ATOM 4795 O O . GLY B 1 264 ? 1.092 37.406 27.016 1 77.81 264 GLY B O 1
ATOM 4796 N N . ILE B 1 265 ? -0.493 36.25 27.938 1 85 265 ILE B N 1
ATOM 4797 C CA . ILE B 1 265 ? -0.643 35.438 26.734 1 85 265 ILE B CA 1
ATOM 4798 C C . ILE B 1 265 ? -1.72 36.062 25.844 1 85 265 ILE B C 1
ATOM 4800 O O . ILE B 1 265 ? -2.891 36.125 26.219 1 85 265 ILE B O 1
ATOM 4804 N N . ASP B 1 266 ? -1.262 36.562 24.688 1 84.75 266 ASP B N 1
ATOM 4805 C CA . ASP B 1 266 ? -2.223 37.156 23.75 1 84.75 266 ASP B CA 1
ATOM 4806 C C . ASP B 1 266 ? -2.842 36.094 22.859 1 84.75 266 ASP B C 1
ATOM 4808 O O . ASP B 1 266 ? -2.498 34.906 22.969 1 84.75 266 ASP B O 1
ATOM 4812 N N . ARG B 1 267 ? -3.822 36.531 22.109 1 86 267 ARG B N 1
ATOM 4813 C CA . ARG B 1 267 ? -4.566 35.625 21.25 1 86 267 ARG B CA 1
ATOM 4814 C C . ARG B 1 267 ? -3.643 34.938 20.25 1 86 267 ARG B C 1
ATOM 4816 O O . ARG B 1 267 ? -3.795 33.75 19.984 1 86 267 ARG B O 1
ATOM 4823 N N . PHE B 1 268 ? -2.723 35.688 19.734 1 87.25 268 PHE B N 1
ATOM 4824 C CA . PHE B 1 268 ? -1.781 35.156 18.766 1 87.25 268 PHE B CA 1
ATOM 4825 C C . PHE B 1 268 ? -0.874 34.125 19.406 1 87.25 268 PHE B C 1
ATOM 4827 O O . PHE B 1 268 ? -0.696 33.031 18.859 1 87.25 268 PHE B O 1
ATOM 4834 N N . GLU B 1 269 ? -0.321 34.438 20.531 1 85.81 269 GLU B N 1
ATOM 4835 C CA . GLU B 1 269 ? 0.594 33.531 21.234 1 85.81 269 GLU B CA 1
ATOM 4836 C C . GLU B 1 269 ? -0.109 32.25 21.656 1 85.81 269 GLU B C 1
ATOM 4838 O O . GLU B 1 269 ? 0.474 31.156 21.578 1 85.81 269 GLU B O 1
ATOM 4843 N N . PHE B 1 270 ? -1.331 32.438 22.078 1 83.88 270 PHE B N 1
ATOM 4844 C CA . PHE B 1 270 ? -2.076 31.281 22.547 1 83.88 270 PHE B CA 1
ATOM 4845 C C . PHE B 1 270 ? -2.424 30.344 21.406 1 83.88 270 PHE B C 1
ATOM 4847 O O . PHE B 1 270 ? -2.135 29.156 21.469 1 83.88 270 PHE B O 1
ATOM 4854 N N . VAL B 1 271 ? -3.045 30.844 20.359 1 84.69 271 VAL B N 1
ATOM 4855 C CA . VAL B 1 271 ? -3.547 30 19.266 1 84.69 271 VAL B CA 1
ATOM 4856 C C . VAL B 1 271 ? -2.375 29.375 18.531 1 84.69 271 VAL B C 1
ATOM 4858 O O . VAL B 1 271 ? -2.357 28.156 18.312 1 84.69 271 VAL B O 1
ATOM 4861 N N . ILE B 1 272 ? -1.377 30.141 18.125 1 85.75 272 ILE B N 1
ATOM 4862 C CA . ILE B 1 272 ? -0.228 29.641 17.391 1 85.75 272 ILE B CA 1
ATOM 4863 C C . ILE B 1 272 ? 0.596 28.719 18.281 1 85.75 272 ILE B C 1
ATOM 4865 O O . ILE B 1 272 ? 1.106 27.688 17.812 1 85.75 272 ILE B O 1
ATOM 4869 N N . GLY B 1 273 ? 0.759 29.125 19.531 1 80.12 273 GLY B N 1
ATOM 4870 C CA . GLY B 1 273 ? 1.47 28.266 20.469 1 80.12 273 GLY B CA 1
ATOM 4871 C C . GLY B 1 273 ? 0.854 26.891 20.609 1 80.12 273 GLY B C 1
ATOM 4872 O O . GLY B 1 273 ? 1.564 25.875 20.609 1 80.12 273 GLY B O 1
ATOM 4873 N N . MET B 1 274 ? -0.409 26.891 20.688 1 77.38 274 MET B N 1
ATOM 4874 C CA . MET B 1 274 ? -1.122 25.609 20.812 1 77.38 274 MET B CA 1
ATOM 4875 C C . MET B 1 274 ? -1.008 24.797 19.531 1 77.38 274 MET B C 1
ATOM 4877 O O . MET B 1 274 ? -0.827 23.578 19.594 1 77.38 274 MET B O 1
ATOM 4881 N N . LEU B 1 275 ? -1.099 25.453 18.422 1 77.44 275 LEU B N 1
ATOM 4882 C CA . LEU B 1 275 ? -1.011 24.766 17.141 1 77.44 275 LEU B CA 1
ATOM 4883 C C . LEU B 1 275 ? 0.376 24.172 16.938 1 77.44 275 LEU B C 1
ATOM 4885 O O . LEU B 1 275 ? 0.509 23.078 16.391 1 77.44 275 LEU B O 1
ATOM 4889 N N . ILE B 1 276 ? 1.392 24.859 17.375 1 76.69 276 ILE B N 1
ATOM 4890 C CA . ILE B 1 276 ? 2.764 24.375 17.281 1 76.69 276 ILE B CA 1
ATOM 4891 C C . ILE B 1 276 ? 2.969 23.188 18.219 1 76.69 276 ILE B C 1
ATOM 4893 O O . ILE B 1 276 ? 3.582 22.188 17.844 1 76.69 276 ILE B O 1
ATOM 4897 N N . ARG B 1 277 ? 2.461 23.312 19.328 1 71.19 277 ARG B N 1
ATOM 4898 C CA . ARG B 1 277 ? 2.629 22.281 20.328 1 71.19 277 ARG B CA 1
ATOM 4899 C C . ARG B 1 277 ? 1.927 20.984 19.906 1 71.19 277 ARG B C 1
ATOM 4901 O O . ARG B 1 277 ? 2.4 19.891 20.203 1 71.19 277 ARG B O 1
ATOM 4908 N N . LEU B 1 278 ? 0.854 21.219 19.25 1 68.88 278 LEU B N 1
ATOM 4909 C CA . LEU B 1 278 ? 0.088 20.062 18.781 1 68.88 278 LEU B CA 1
ATOM 4910 C C . LEU B 1 278 ? 0.66 19.531 17.469 1 68.88 278 LEU B C 1
ATOM 4912 O O . LEU B 1 278 ? 0.113 18.594 16.891 1 68.88 278 LEU B O 1
ATOM 4916 N N . GLU B 1 279 ? 1.751 20.125 17.016 1 66.12 279 GLU B N 1
ATOM 4917 C CA . GLU B 1 279 ? 2.494 19.734 15.82 1 66.12 279 GLU B CA 1
ATOM 4918 C C . GLU B 1 279 ? 1.617 19.797 14.57 1 66.12 279 GLU B C 1
ATOM 4920 O O . GLU B 1 279 ? 1.768 19 13.656 1 66.12 279 GLU B O 1
ATOM 4925 N N . VAL B 1 280 ? 0.621 20.609 14.703 1 68.94 280 VAL B N 1
ATOM 4926 C CA . VAL B 1 280 ? -0.2 20.844 13.523 1 68.94 280 VAL B CA 1
ATOM 4927 C C . VAL B 1 280 ? 0.542 21.766 12.555 1 68.94 280 VAL B C 1
ATOM 4929 O O . VAL B 1 280 ? 0.469 21.594 11.336 1 68.94 280 VAL B O 1
ATOM 4932 N N . VAL B 1 281 ? 1.194 22.75 13.195 1 72.69 281 VAL B N 1
ATOM 4933 C CA . VAL B 1 281 ? 1.949 23.719 12.406 1 72.69 281 VAL B CA 1
ATOM 4934 C C . VAL B 1 281 ? 3.41 23.719 12.852 1 72.69 281 VAL B C 1
ATOM 4936 O O . VAL B 1 281 ? 3.705 23.578 14.039 1 72.69 281 VAL B O 1
ATOM 4939 N N . ALA B 1 282 ? 4.215 23.734 11.914 1 70.56 282 ALA B N 1
ATOM 4940 C CA . ALA B 1 282 ? 5.641 23.812 12.219 1 70.56 282 ALA B CA 1
ATOM 4941 C C . ALA B 1 282 ? 6.039 25.25 12.547 1 70.56 282 ALA B C 1
ATOM 4943 O O . ALA B 1 282 ? 5.484 26.203 11.992 1 70.56 282 ALA B O 1
ATOM 4944 N N . THR B 1 283 ? 6.922 25.359 13.555 1 76.75 283 THR B N 1
ATOM 4945 C CA . THR B 1 283 ? 7.41 26.672 13.953 1 76.75 283 THR B CA 1
ATOM 4946 C C . THR B 1 283 ? 7.996 27.422 12.758 1 76.75 283 THR B C 1
ATOM 4948 O O . THR B 1 283 ? 7.852 28.641 12.656 1 76.75 283 THR B O 1
ATOM 4951 N N . GLU B 1 284 ? 8.531 26.656 11.922 1 68.56 284 GLU B N 1
ATOM 4952 C CA . GLU B 1 284 ? 9.172 27.266 10.758 1 68.56 284 GLU B CA 1
ATOM 4953 C C . GLU B 1 284 ? 8.141 27.922 9.844 1 68.56 284 GLU B C 1
ATOM 4955 O O . GLU B 1 284 ? 8.398 28.984 9.273 1 68.56 284 GLU B O 1
ATOM 4960 N N . ASP B 1 285 ? 7.02 27.312 9.727 1 70.94 285 ASP B N 1
ATOM 4961 C CA . ASP B 1 285 ? 5.969 27.859 8.875 1 70.94 285 ASP B CA 1
ATOM 4962 C C . ASP B 1 285 ? 5.434 29.172 9.445 1 70.94 285 ASP B C 1
ATOM 4964 O O . ASP B 1 285 ? 5.203 30.125 8.703 1 70.94 285 ASP B O 1
ATOM 4968 N N . VAL B 1 286 ? 5.301 29.234 10.719 1 80.5 286 VAL B N 1
ATOM 4969 C CA . VAL B 1 286 ? 4.777 30.422 11.375 1 80.5 286 VAL B CA 1
ATOM 4970 C C . VAL B 1 286 ? 5.789 31.562 11.25 1 80.5 286 VAL B C 1
ATOM 4972 O O . VAL B 1 286 ? 5.414 32.719 10.969 1 80.5 286 VAL B O 1
ATOM 4975 N N . ASP B 1 287 ? 7.039 31.25 11.43 1 75.94 287 ASP B N 1
ATOM 4976 C CA . ASP B 1 287 ? 8.086 32.25 11.352 1 75.94 287 ASP B CA 1
ATOM 4977 C C . ASP B 1 287 ? 8.148 32.875 9.961 1 75.94 287 ASP B C 1
ATOM 4979 O O . ASP B 1 287 ? 8.391 34.094 9.82 1 75.94 287 ASP B O 1
ATOM 4983 N N . THR B 1 288 ? 7.949 32.062 9.023 1 72.94 288 THR B N 1
ATOM 4984 C CA . THR B 1 288 ? 7.965 32.562 7.648 1 72.94 288 THR B CA 1
ATOM 4985 C C . THR B 1 288 ? 6.852 33.562 7.422 1 72.94 288 THR B C 1
ATOM 4987 O O . THR B 1 288 ? 7.082 34.625 6.816 1 72.94 288 THR B O 1
ATOM 4990 N N . PHE B 1 289 ? 5.691 33.312 7.922 1 78.94 289 PHE B N 1
ATOM 4991 C CA . PHE B 1 289 ? 4.57 34.219 7.711 1 78.94 289 PHE B CA 1
ATOM 4992 C C . PHE B 1 289 ? 4.73 35.469 8.555 1 78.94 289 PHE B C 1
ATOM 4994 O O . PHE B 1 289 ? 4.328 36.562 8.141 1 78.94 289 PHE B O 1
ATOM 5001 N N . LEU B 1 290 ? 5.355 35.281 9.68 1 81.88 290 LEU B N 1
ATOM 5002 C CA . LEU B 1 290 ? 5.629 36.438 10.516 1 81.88 290 LEU B CA 1
ATOM 5003 C C . LEU B 1 290 ? 6.637 37.375 9.844 1 81.88 290 LEU B C 1
ATOM 5005 O O . LEU B 1 290 ? 6.508 38.594 9.922 1 81.88 290 LEU B O 1
ATOM 5009 N N . ALA B 1 291 ? 7.527 36.781 9.273 1 75.38 291 ALA B N 1
ATOM 5010 C CA . ALA B 1 291 ? 8.508 37.562 8.531 1 75.38 291 ALA B CA 1
ATOM 5011 C C . ALA B 1 291 ? 7.848 38.312 7.367 1 75.38 291 ALA B C 1
ATOM 5013 O O . ALA B 1 291 ? 8.148 39.469 7.121 1 75.38 291 ALA B O 1
ATOM 5014 N N . HIS B 1 292 ? 6.984 37.656 6.672 1 76.62 292 HIS B N 1
ATOM 5015 C CA . HIS B 1 292 ? 6.254 38.281 5.578 1 76.62 292 HIS B CA 1
ATOM 5016 C C . HIS B 1 292 ? 5.371 39.406 6.086 1 76.62 292 HIS B C 1
ATOM 5018 O O . HIS B 1 292 ? 5.254 40.438 5.438 1 76.62 292 HIS B O 1
ATOM 5024 N N . PHE B 1 293 ? 4.809 39.156 7.215 1 82.44 293 PHE B N 1
ATOM 5025 C CA . PHE B 1 293 ? 3.984 40.188 7.824 1 82.44 293 PHE B CA 1
ATOM 5026 C C . PHE B 1 293 ? 4.816 41.438 8.133 1 82.44 293 PHE B C 1
ATOM 5028 O O . PHE B 1 293 ? 4.387 42.562 7.867 1 82.44 293 PHE B O 1
ATOM 5035 N N . SER B 1 294 ? 5.941 41.156 8.719 1 81.62 294 SER B N 1
ATOM 5036 C CA . SER B 1 294 ? 6.82 42.281 9.07 1 81.62 294 SER B CA 1
ATOM 5037 C C . SER B 1 294 ? 7.289 43.031 7.828 1 81.62 294 SER B C 1
ATOM 5039 O O . SER B 1 294 ? 7.492 44.25 7.871 1 81.62 294 SER B O 1
ATOM 5041 N N . MET B 1 295 ? 7.383 42.281 6.777 1 76.94 295 MET B N 1
ATOM 5042 C CA . MET B 1 295 ? 7.793 42.875 5.516 1 76.94 295 MET B CA 1
ATOM 5043 C C . MET B 1 295 ? 6.672 43.719 4.938 1 76.94 295 MET B C 1
ATOM 5045 O O . MET B 1 295 ? 6.926 44.812 4.371 1 76.94 295 MET B O 1
ATOM 5049 N N . LEU B 1 296 ? 5.504 43.375 5.133 1 78.81 296 LEU B N 1
ATOM 5050 C CA . LEU B 1 296 ? 4.352 44.062 4.574 1 78.81 296 LEU B CA 1
ATOM 5051 C C . LEU B 1 296 ? 3.961 45.25 5.453 1 78.81 296 LEU B C 1
ATOM 5053 O O . LEU B 1 296 ? 3.424 46.25 4.961 1 78.81 296 LEU B O 1
ATOM 5057 N N . ASP B 1 297 ? 4.219 45 6.734 1 81.94 297 ASP B N 1
ATOM 5058 C CA . ASP B 1 297 ? 3.943 46.094 7.672 1 81.94 297 ASP B CA 1
ATOM 5059 C C . ASP B 1 297 ? 5.078 47.125 7.68 1 81.94 297 ASP B C 1
ATOM 5061 O O . ASP B 1 297 ? 5.887 47.156 8.609 1 81.94 297 ASP B O 1
ATOM 5065 N N . GLU B 1 298 ? 5.062 48 6.777 1 80.19 298 GLU B N 1
ATOM 5066 C CA . GLU B 1 298 ? 6.129 49 6.641 1 80.19 298 GLU B CA 1
ATOM 5067 C C . GLU B 1 298 ? 6.109 50 7.801 1 80.19 298 GLU B C 1
ATOM 5069 O O . GLU B 1 298 ? 7.164 50.438 8.25 1 80.19 298 GLU B O 1
ATOM 5074 N N . SER B 1 299 ? 4.91 50.344 8.32 1 80 299 SER B N 1
ATOM 5075 C CA . SER B 1 299 ? 4.777 51.344 9.375 1 80 299 SER B CA 1
ATOM 5076 C C . SER B 1 299 ? 5.164 50.781 10.734 1 80 299 SER B C 1
ATOM 5078 O O . SER B 1 299 ? 5.48 51.531 11.664 1 80 299 SER B O 1
ATOM 5080 N N . GLY B 1 300 ? 5.137 49.469 10.875 1 79.38 300 GLY B N 1
ATOM 5081 C CA . GLY B 1 300 ? 5.488 48.812 12.125 1 79.38 300 GLY B CA 1
ATOM 5082 C C . GLY B 1 300 ? 4.418 48.938 13.188 1 79.38 300 GLY B C 1
ATOM 5083 O O . GLY B 1 300 ? 4.703 48.812 14.383 1 79.38 300 GLY B O 1
ATOM 5084 N N . ASP B 1 301 ? 3.248 49.406 12.852 1 79.44 301 ASP B N 1
ATOM 5085 C CA . ASP B 1 301 ? 2.188 49.656 13.828 1 79.44 301 ASP B CA 1
ATOM 5086 C C . ASP B 1 301 ? 1.469 48.344 14.172 1 79.44 301 ASP B C 1
ATOM 5088 O O . ASP B 1 301 ? 0.553 48.312 15 1 79.44 301 ASP B O 1
ATOM 5092 N N . GLY B 1 302 ? 1.863 47.219 13.57 1 81.06 302 GLY B N 1
ATOM 5093 C CA . GLY B 1 302 ? 1.294 45.906 13.891 1 81.06 302 GLY B CA 1
ATOM 5094 C C . GLY B 1 302 ? 0.115 45.531 13.016 1 81.06 302 GLY B C 1
ATOM 5095 O O . GLY B 1 302 ? -0.522 44.5 13.219 1 81.06 302 GLY B O 1
ATOM 5096 N N . THR B 1 303 ? -0.253 46.438 12.125 1 85.75 303 THR B N 1
ATOM 5097 C CA . THR B 1 303 ? -1.343 46.156 11.195 1 85.75 303 THR B CA 1
ATOM 5098 C C . THR B 1 303 ? -0.926 46.5 9.766 1 85.75 303 THR B C 1
ATOM 5100 O O . THR B 1 303 ? -0.115 47.406 9.547 1 85.75 303 THR B O 1
ATOM 5103 N N . ILE B 1 304 ? -1.382 45.719 8.852 1 85.19 304 ILE B N 1
ATOM 5104 C CA . ILE B 1 304 ? -1.147 46 7.438 1 85.19 304 ILE B CA 1
ATOM 5105 C C . ILE B 1 304 ? -2.311 46.781 6.863 1 85.19 304 ILE B C 1
ATOM 5107 O O . ILE B 1 304 ? -3.453 46.312 6.855 1 85.19 304 ILE B O 1
ATOM 5111 N N . SER B 1 305 ? -1.956 48 6.512 1 82.44 305 SER B N 1
ATOM 5112 C CA . SER B 1 305 ? -2.982 48.875 5.945 1 82.44 305 SER B CA 1
ATOM 5113 C C . SER B 1 305 ? -3.186 48.594 4.461 1 82.44 305 SER B C 1
ATOM 5115 O O . SER B 1 305 ? -2.367 47.906 3.832 1 82.44 305 SER B O 1
ATOM 5117 N N . LYS B 1 306 ? -4.324 49.062 3.969 1 80.19 306 LYS B N 1
ATOM 5118 C CA . LYS B 1 306 ? -4.625 48.906 2.549 1 80.19 306 LYS B CA 1
ATOM 5119 C C . LYS B 1 306 ? -3.58 49.594 1.68 1 80.19 306 LYS B C 1
ATOM 5121 O O . LYS B 1 306 ? -3.215 49.094 0.617 1 80.19 306 LYS B O 1
ATOM 5126 N N . GLU B 1 307 ? -3.18 50.656 2.148 1 80.5 307 GLU B N 1
ATOM 5127 C CA . GLU B 1 307 ? -2.184 51.406 1.4 1 80.5 307 GLU B CA 1
ATOM 5128 C C . GLU B 1 307 ? -0.867 50.656 1.299 1 80.5 307 GLU B C 1
ATOM 5130 O O . GLU B 1 307 ? -0.218 50.656 0.25 1 80.5 307 GLU B O 1
ATOM 5135 N N . GLU B 1 308 ? -0.563 50.062 2.361 1 82.62 308 GLU B N 1
ATOM 5136 C CA . GLU B 1 308 ? 0.683 49.281 2.379 1 82.62 308 GLU B CA 1
ATOM 5137 C C . GLU B 1 308 ? 0.615 48.094 1.43 1 82.62 308 GLU B C 1
ATOM 5139 O O . GLU B 1 308 ? 1.602 47.781 0.77 1 82.62 308 GLU B O 1
ATOM 5144 N N . LEU B 1 309 ? -0.49 47.531 1.395 1 79.19 309 LEU B N 1
ATOM 5145 C CA . LEU B 1 309 ? -0.686 46.375 0.525 1 79.19 309 LEU B CA 1
ATOM 5146 C C . LEU B 1 309 ? -0.654 46.781 -0.943 1 79.19 309 LEU B C 1
ATOM 5148 O O . LEU B 1 309 ? -0.122 46.062 -1.785 1 79.19 309 LEU B O 1
ATOM 5152 N N . GLN B 1 310 ? -1.23 47.938 -1.202 1 76.06 310 GLN B N 1
ATOM 5153 C CA . GLN B 1 310 ? -1.228 48.438 -2.574 1 76.06 310 GLN B CA 1
ATOM 5154 C C . GLN B 1 310 ? 0.187 48.781 -3.031 1 76.06 310 GLN B C 1
ATOM 5156 O O . GLN B 1 310 ? 0.546 48.531 -4.188 1 76.06 310 GLN B O 1
ATOM 5161 N N . ARG B 1 311 ? 0.862 49.25 -2.115 1 77.62 311 ARG B N 1
ATOM 5162 C CA . ARG B 1 311 ? 2.252 49.562 -2.439 1 77.62 311 ARG B CA 1
ATOM 5163 C C . ARG B 1 311 ? 3.039 48.312 -2.742 1 77.62 311 ARG B C 1
ATOM 5165 O O . ARG B 1 311 ? 3.854 48.281 -3.668 1 77.62 311 ARG B O 1
ATOM 5172 N N . TYR B 1 312 ? 2.818 47.375 -1.914 1 75.44 312 TYR B N 1
ATOM 5173 C CA . TYR B 1 312 ? 3.484 46.094 -2.141 1 75.44 312 TYR B CA 1
ATOM 5174 C C . TYR B 1 312 ? 3.07 45.5 -3.477 1 75.44 312 TYR B C 1
ATOM 5176 O O . TYR B 1 312 ? 3.904 44.938 -4.207 1 75.44 312 TYR B O 1
ATOM 5184 N N . ALA B 1 313 ? 1.841 45.562 -3.807 1 70.25 313 ALA B N 1
ATOM 5185 C CA . ALA B 1 313 ? 1.336 45.031 -5.074 1 70.25 313 ALA B CA 1
ATOM 5186 C C . ALA B 1 313 ? 1.991 45.75 -6.258 1 70.25 313 ALA B C 1
ATOM 5188 O O . ALA B 1 313 ? 2.324 45.125 -7.262 1 70.25 313 ALA B O 1
ATOM 5189 N N . ALA B 1 314 ? 2.096 47 -6.035 1 68.88 314 ALA B N 1
ATOM 5190 C CA . ALA B 1 314 ? 2.73 47.781 -7.086 1 68.88 314 ALA B CA 1
ATOM 5191 C C . ALA B 1 314 ? 4.191 47.375 -7.27 1 68.88 314 ALA B C 1
ATOM 5193 O O . ALA B 1 314 ? 4.684 47.312 -8.398 1 68.88 314 ALA B O 1
ATOM 5194 N N . LEU B 1 315 ? 4.77 47.031 -6.148 1 66.06 315 LEU B N 1
ATOM 5195 C CA . LEU B 1 315 ? 6.172 46.625 -6.203 1 66.06 315 LEU B CA 1
ATOM 5196 C C . LEU B 1 315 ? 6.312 45.219 -6.832 1 66.06 315 LEU B C 1
ATOM 5198 O O . LEU B 1 315 ? 7.246 45 -7.598 1 66.06 315 LEU B O 1
ATOM 5202 N N . GLN B 1 316 ? 5.43 44.344 -6.527 1 63.47 316 GLN B N 1
ATOM 5203 C CA . GLN B 1 316 ? 5.484 42.969 -7.078 1 63.47 316 GLN B CA 1
ATOM 5204 C C . GLN B 1 316 ? 5.207 43 -8.578 1 63.47 316 GLN B C 1
ATOM 5206 O O . GLN B 1 316 ? 5.836 42.25 -9.328 1 63.47 316 GLN B O 1
ATOM 5211 N N . THR B 1 317 ? 4.207 43.719 -8.898 1 58.84 317 THR B N 1
ATOM 5212 C CA . THR B 1 317 ? 3.934 43.875 -10.328 1 58.84 317 THR B CA 1
ATOM 5213 C C . THR B 1 317 ? 5.145 44.438 -11.055 1 58.84 317 THR B C 1
ATOM 5215 O O . THR B 1 317 ? 5.477 44 -12.156 1 58.84 317 THR B O 1
ATOM 5218 N N . ALA B 1 318 ? 5.73 45.25 -10.359 1 59.28 318 ALA B N 1
ATOM 5219 C CA . ALA B 1 318 ? 6.934 45.844 -10.953 1 59.28 318 ALA B CA 1
ATOM 5220 C C . ALA B 1 318 ? 8.055 44.812 -11.047 1 59.28 318 ALA B C 1
ATOM 5222 O O . ALA B 1 318 ? 8.758 44.75 -12.055 1 59.28 318 ALA B O 1
ATOM 5223 N N . LYS B 1 319 ? 8.141 44 -10.016 1 56.28 319 LYS B N 1
ATOM 5224 C CA . LYS B 1 319 ? 9.148 42.969 -10 1 56.28 319 LYS B CA 1
ATOM 5225 C C . LYS B 1 319 ? 8.812 41.844 -11 1 56.28 319 LYS B C 1
ATOM 5227 O O . LYS B 1 319 ? 9.695 41.344 -11.68 1 56.28 319 LYS B O 1
ATOM 5232 N N . ALA B 1 320 ? 7.605 41.312 -10.898 1 53.34 320 ALA B N 1
ATOM 5233 C CA . ALA B 1 320 ? 7.156 40.312 -11.867 1 53.34 320 ALA B CA 1
ATOM 5234 C C . ALA B 1 320 ? 7.414 40.781 -13.297 1 53.34 320 ALA B C 1
ATOM 5236 O O . ALA B 1 320 ? 7.824 40 -14.148 1 53.34 320 ALA B O 1
ATOM 5237 N N . GLU B 1 321 ? 7.141 41.969 -13.516 1 54.25 321 GLU B N 1
ATOM 5238 C CA . GLU B 1 321 ? 7.465 42.562 -14.82 1 54.25 321 GLU B CA 1
ATOM 5239 C C . GLU B 1 321 ? 8.969 42.5 -15.078 1 54.25 321 GLU B C 1
ATOM 5241 O O . GLU B 1 321 ? 9.398 42.219 -16.203 1 54.25 321 GLU B O 1
ATOM 5246 N N . ARG B 1 322 ? 9.617 42.531 -14.008 1 50.09 322 ARG B N 1
ATOM 5247 C CA . ARG B 1 322 ? 11.07 42.469 -14.156 1 50.09 322 ARG B CA 1
ATOM 5248 C C . ARG B 1 322 ? 11.531 41.031 -14.305 1 50.09 322 ARG B C 1
ATOM 5250 O O . ARG B 1 322 ? 12.414 40.719 -15.109 1 50.09 322 ARG B O 1
ATOM 5257 N N . VAL B 1 323 ? 11.062 40.188 -13.445 1 49.22 323 VAL B N 1
ATOM 5258 C CA . VAL B 1 323 ? 11.383 38.781 -13.523 1 49.22 323 VAL B CA 1
ATOM 5259 C C . VAL B 1 323 ? 10.953 38.219 -14.883 1 49.22 323 VAL B C 1
ATOM 5261 O O . VAL B 1 323 ? 11.672 37.438 -15.492 1 49.22 323 VAL B O 1
ATOM 5264 N N . GLY B 1 324 ? 9.75 38.469 -15.25 1 48.25 324 GLY B N 1
ATOM 5265 C CA . GLY B 1 324 ? 9.375 38.156 -16.625 1 48.25 324 GLY B CA 1
ATOM 5266 C C . GLY B 1 324 ? 10.391 38.625 -17.641 1 48.25 324 GLY B C 1
ATOM 5267 O O . GLY B 1 324 ? 10.695 37.906 -18.594 1 48.25 324 GLY B O 1
ATOM 5268 N N . ILE B 1 325 ? 10.859 39.688 -17.391 1 51.06 325 ILE B N 1
ATOM 5269 C CA . ILE B 1 325 ? 11.891 40.219 -18.297 1 51.06 325 ILE B CA 1
ATOM 5270 C C . ILE B 1 325 ? 13.164 39.375 -18.156 1 51.06 325 ILE B C 1
ATOM 5272 O O . ILE B 1 325 ? 13.789 39 -19.156 1 51.06 325 ILE B O 1
ATOM 5276 N N . VAL B 1 326 ? 13.453 39 -16.984 1 45.66 326 VAL B N 1
ATOM 5277 C CA . VAL B 1 326 ? 14.664 38.219 -16.75 1 45.66 326 VAL B CA 1
ATOM 5278 C C . VAL B 1 326 ? 14.461 36.781 -17.234 1 45.66 326 VAL B C 1
ATOM 5280 O O . VAL B 1 326 ? 15.359 36.219 -17.844 1 45.66 326 VAL B O 1
ATOM 5283 N N . GLN B 1 327 ? 13.391 36.188 -16.859 1 45.12 327 GLN B N 1
ATOM 5284 C CA . GLN B 1 327 ? 13.086 34.875 -17.375 1 45.12 327 GLN B CA 1
ATOM 5285 C C . GLN B 1 327 ? 13.102 34.844 -18.906 1 45.12 327 GLN B C 1
ATOM 5287 O O . GLN B 1 327 ? 13.594 33.906 -19.516 1 45.12 327 GLN B O 1
ATOM 5292 N N . HIS B 1 328 ? 12.539 35.844 -19.469 1 51.25 328 HIS B N 1
ATOM 5293 C CA . HIS B 1 328 ? 12.633 36 -20.906 1 51.25 328 HIS B CA 1
ATOM 5294 C C . HIS B 1 328 ? 14.086 36.094 -21.359 1 51.25 328 HIS B C 1
ATOM 5296 O O . HIS B 1 328 ? 14.484 35.531 -22.375 1 51.25 328 HIS B O 1
ATOM 5302 N N . GLN B 1 329 ? 14.836 36.688 -20.609 1 47.28 329 GLN B N 1
ATOM 5303 C CA . GLN B 1 329 ? 16.266 36.812 -20.922 1 47.28 329 GLN B CA 1
ATOM 5304 C C . GLN B 1 329 ? 16.984 35.5 -20.703 1 47.28 329 GLN B C 1
ATOM 5306 O O . GLN B 1 329 ? 17.844 35.125 -21.5 1 47.28 329 GLN B O 1
ATOM 5311 N N . LEU B 1 330 ? 16.656 34.875 -19.734 1 44.84 330 LEU B N 1
ATOM 5312 C CA . LEU B 1 330 ? 17.25 33.562 -19.453 1 44.84 330 LEU B CA 1
ATOM 5313 C C . LEU B 1 330 ? 16.844 32.562 -20.516 1 44.84 330 LEU B C 1
ATOM 5315 O O . LEU B 1 330 ? 17.672 31.734 -20.938 1 44.84 330 LEU B O 1
ATOM 5319 N N . LEU B 1 331 ? 15.648 32.5 -20.812 1 47.94 331 LEU B N 1
ATOM 5320 C CA . LEU B 1 331 ? 15.195 31.656 -21.922 1 47.94 331 LEU B CA 1
ATOM 5321 C C . LEU B 1 331 ? 15.93 32 -23.203 1 47.94 331 LEU B C 1
ATOM 5323 O O . LEU B 1 331 ? 16.297 31.125 -23.984 1 47.94 331 LEU B O 1
ATOM 5327 N N . GLN B 1 332 ? 16.125 33.25 -23.344 1 51.81 332 GLN B N 1
ATOM 5328 C CA . GLN B 1 332 ? 16.906 33.688 -24.5 1 51.81 332 GLN B CA 1
ATOM 5329 C C . GLN B 1 332 ? 18.359 33.219 -24.391 1 51.81 332 GLN B C 1
ATOM 5331 O O . GLN B 1 332 ? 18.953 32.812 -25.391 1 51.81 332 GLN B O 1
ATOM 5336 N N . GLU B 1 333 ? 18.828 33.281 -23.266 1 47.19 333 GLU B N 1
ATOM 5337 C CA . GLU B 1 333 ? 20.203 32.844 -23.047 1 47.19 333 GLU B CA 1
ATOM 5338 C C . GLU B 1 333 ? 20.328 31.328 -23.172 1 47.19 333 GLU B C 1
ATOM 5340 O O . GLU B 1 333 ? 21.297 30.828 -23.75 1 47.19 333 GLU B O 1
ATOM 5345 N N . THR B 1 334 ? 19.453 30.594 -22.609 1 43.69 334 THR B N 1
ATOM 5346 C CA . THR B 1 334 ? 19.438 29.141 -22.766 1 43.69 334 THR B CA 1
ATOM 5347 C C . THR B 1 334 ? 19.234 28.766 -24.234 1 43.69 334 THR B C 1
ATOM 5349 O O . THR B 1 334 ? 19.828 27.797 -24.719 1 43.69 334 THR B O 1
ATOM 5352 N N . ALA B 1 335 ? 18.344 29.438 -24.812 1 48.94 335 ALA B N 1
ATOM 5353 C CA . ALA B 1 335 ? 18.203 29.266 -26.25 1 48.94 335 ALA B CA 1
ATOM 5354 C C . ALA B 1 335 ? 19.516 29.578 -26.984 1 48.94 335 ALA B C 1
ATOM 5356 O O . ALA B 1 335 ? 19.891 28.875 -27.922 1 48.94 335 ALA B O 1
ATOM 5357 N N . LYS B 1 336 ? 20.188 30.547 -26.469 1 50.38 336 LYS B N 1
ATOM 5358 C CA . LYS B 1 336 ? 21.5 30.875 -27.031 1 50.38 336 LYS B CA 1
ATOM 5359 C C . LYS B 1 336 ? 22.516 29.781 -26.719 1 50.38 336 LYS B C 1
ATOM 5361 O O . LYS B 1 336 ? 23.312 29.391 -27.578 1 50.38 336 LYS B O 1
ATOM 5366 N N . ARG B 1 337 ? 22.406 29.266 -25.578 1 43.69 337 ARG B N 1
ATOM 5367 C CA . ARG B 1 337 ? 23.328 28.203 -25.188 1 43.69 337 ARG B CA 1
ATOM 5368 C C . ARG B 1 337 ? 23 26.906 -25.906 1 43.69 337 ARG B C 1
ATOM 5370 O O . ARG B 1 337 ? 23.906 26.156 -26.297 1 43.69 337 ARG B O 1
ATOM 5377 N N . SER B 1 338 ? 21.766 26.594 -25.984 1 42.19 338 SER B N 1
ATOM 5378 C CA . SER B 1 338 ? 21.375 25.422 -26.75 1 42.19 338 SER B CA 1
ATOM 5379 C C . SER B 1 338 ? 21.812 25.547 -28.203 1 42.19 338 SER B C 1
ATOM 5381 O O . SER B 1 338 ? 22.25 24.562 -28.812 1 42.19 338 SER B O 1
ATOM 5383 N N . ARG B 1 339 ? 21.734 26.703 -28.672 1 47.44 339 ARG B N 1
ATOM 5384 C CA . ARG B 1 339 ? 22.266 26.922 -30.016 1 47.44 339 ARG B CA 1
ATOM 5385 C C . ARG B 1 339 ? 23.781 26.734 -30.047 1 47.44 339 ARG B C 1
ATOM 5387 O O . ARG B 1 339 ? 24.328 26.234 -31.031 1 47.44 339 ARG B O 1
ATOM 5394 N N . MET B 1 340 ? 24.391 27.094 -28.969 1 42.19 340 MET B N 1
ATOM 5395 C CA . MET B 1 340 ? 25.828 26.891 -28.891 1 42.19 340 MET B CA 1
ATOM 5396 C C . MET B 1 340 ? 26.172 25.406 -28.812 1 42.19 340 MET B C 1
ATOM 5398 O O . MET B 1 340 ? 27.141 24.953 -29.422 1 42.19 340 MET B O 1
ATOM 5402 N N . TRP B 1 341 ? 25.391 24.609 -28.109 1 41.59 341 TRP B N 1
ATOM 5403 C CA . TRP B 1 341 ? 25.594 23.172 -28.062 1 41.59 341 TRP B CA 1
ATOM 5404 C C . TRP B 1 341 ? 25.312 22.531 -29.406 1 41.59 341 TRP B C 1
ATOM 5406 O O . TRP B 1 341 ? 26.031 21.625 -29.844 1 41.59 341 TRP B O 1
ATOM 5416 N N . ASP B 1 342 ? 24.328 22.891 -30.047 1 43.69 342 ASP B N 1
ATOM 5417 C CA . ASP B 1 342 ? 24.062 22.406 -31.406 1 43.69 342 ASP B CA 1
ATOM 5418 C C . ASP B 1 342 ? 25.25 22.703 -32.312 1 43.69 342 ASP B C 1
ATOM 5420 O O . ASP B 1 342 ? 25.609 21.875 -33.156 1 43.69 342 ASP B O 1
ATOM 5424 N N . ASN B 1 343 ? 25.875 23.797 -32.125 1 42.28 343 ASN B N 1
ATOM 5425 C CA . ASN B 1 343 ? 27.047 24.125 -32.938 1 42.28 343 ASN B CA 1
ATOM 5426 C C . ASN B 1 343 ? 28.25 23.266 -32.562 1 42.28 343 ASN B C 1
ATOM 5428 O O . ASN B 1 343 ? 29.062 22.906 -33.406 1 42.28 343 ASN B O 1
ATOM 5432 N N . PHE B 1 344 ? 28.375 22.938 -31.312 1 39.06 344 PHE B N 1
ATOM 5433 C CA . PHE B 1 344 ? 29.5 22.109 -30.906 1 39.06 344 PHE B CA 1
ATOM 5434 C C . PHE B 1 344 ? 29.344 20.688 -31.422 1 39.06 344 PHE B C 1
ATOM 5436 O O . PHE B 1 344 ? 30.328 20.031 -31.781 1 39.06 344 PHE B O 1
ATOM 5443 N N . ALA B 1 345 ? 28.172 20.156 -31.484 1 37.31 345 ALA B N 1
ATOM 5444 C CA . ALA B 1 345 ? 27.953 18.812 -32 1 37.31 345 ALA B CA 1
ATOM 5445 C C . ALA B 1 345 ? 28.109 18.766 -33.531 1 37.31 345 ALA B C 1
ATOM 5447 O O . ALA B 1 345 ? 28.281 17.688 -34.094 1 37.31 345 ALA B O 1
ATOM 5448 N N . SER B 1 346 ? 27.906 19.812 -34.156 1 32.38 346 SER B N 1
ATOM 5449 C CA . SER B 1 346 ? 28.094 19.797 -35.625 1 32.38 346 SER B CA 1
ATOM 5450 C C . SER B 1 346 ? 29.562 19.891 -35.969 1 32.38 346 SER B C 1
ATOM 5452 O O . SER B 1 346 ? 29.922 19.812 -37.156 1 32.38 346 SER B O 1
ATOM 5454 N N . VAL B 1 347 ? 30.438 20.156 -35.062 1 28.84 347 VAL B N 1
ATOM 5455 C CA . VAL B 1 347 ? 31.844 20.109 -35.469 1 28.84 347 VAL B CA 1
ATOM 5456 C C . VAL B 1 347 ? 32.406 18.719 -35.188 1 28.84 347 VAL B C 1
ATOM 5458 O O . VAL B 1 347 ? 32.125 18.109 -34.156 1 28.84 347 VAL B O 1
#

Fold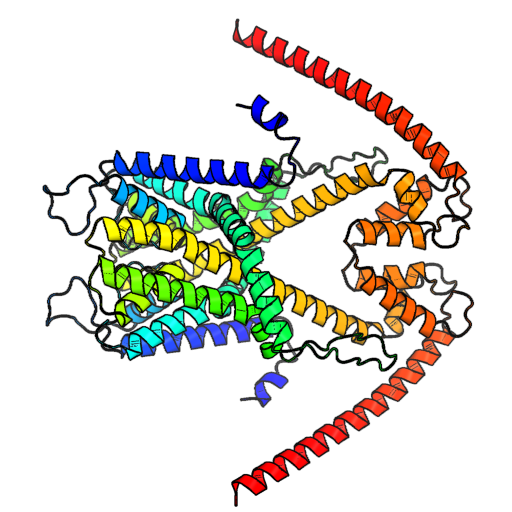seek 3Di:
DVVVVPPVPPPPPCVVLVVLVVVLVVLLVVQLVCQQPQCQLPQVPDPPPPSDGDDSLRSSLVSLLLLLLLCQVRGDGDPVDPVVVVVSVVSNVCSVPPNLVSLLVNLCVVCVVVLVVVLVVVCVVPPDDLPCVVPPPPSPARPQPDPCVNCCSNLVRLVVVLLVLLLVLLVVCCVFQVDDSVVSSVQLVSLLVSNNNNPDPDDDSVNSVSSSVSNSNSVSSVVVSVVVVVVSVVVVVLSVLVVCCVVVVVPPVNQVVLPDPPPDQDPVSRVVSSCCVSVVDPPVVVVVVVVVQVVLCPVPPSDRDPVSVVVVVVVVVVVVVVVVVVVVVVVVVVVVVVVVVVVVVVD/DVVVVPPVPPPPPCVVLVVLVVVLVVLLVVQLVCQQPQCQLPQPVDPPPPSDGDDSLRSSLVSLLLLLLLCQVSGDGDPVDPVVVVVSVVSNVCSVPPNLVSLLVNLCVVCVVVLVVVLVVVCVVPPDDLPCVVPPPPSPQRPQPDPCVNCCSNLVRLVVVLLVLLLVLLVVCCVFQVDDSVVSSVQLVSLLVSNNNNPDPDDDSVNSVSSSVSNSNSVSSVVVSVVVVVVSVVVVVLSVLVVCLVVVVVPPVQQVVLPDPPPDQDPCSRVVSSCCVSVVDPPVVVVVVVVVVVVLCPVPPSDRDPVSVVVVVVVVVVVVVVVVVVVVVVVVVVVVVVVVVVVVVVD

Radius of gyration: 30.55 Å; Cα contacts (8 Å, |Δi|>4): 710; chains: 2; bounding box: 64×92×77 Å

pLDDT: mean 71.33, std 19.7, range [22.66, 98.0]

Secondary structure (DSSP, 8-state):
--HHHHHTTSSTTHHHHHHHHHHHHHHHHHHHHHHHHS-----TTS-TT--PPPPHHHHHHHHHHHHTT---SSS---TT-HHHHHHHHHHHHHIIIIIHHHHHHHHHHHHHHHHHHHHHHHHHHS-------SSSSS--------HHHHHHHHHHHHHHHHHHHHHHHHHHHHHHH---HHHHHHHHHHHHTT-----S---SHHHHHHHHHHHHHHHHHHHHHHHHHHHHHHHHHHHHHHHHHHHHHT-HHHHHTT-SSSS-EEHHHHHHHHHHHTTSS-HHHHHHHHHHHHHH-TT-SSEE-HHHHHHHHHHHHHHHHHHHHHHHHHHHHHHHHHHHHHHHHT-/--HHHHHTTSSTTHHHHHHHHHHHHHHHHHHHHHHHHS-----TTS-TT--PPPPHHHHHHHHHHHHTT---SSS---TT-HHHHHHHHHHHHHIIIIIHHHHHHHHHHHHHHHHHHHHHHHHHHS-------SSSSS--------HHHHHHHHHHHHHHHHHHHHHHHHHHHHHHH---HHHHHHHHHHHHTT-----S---SHHHHHHHHHHHHHHHHHHHHHHHHHHHHHHHHHHHHHHHHHHHHHT-HHHHHTT-SSSS-EEHHHHHHHHHHHTTSS-HHHHHHHHHHHHHH-TT-SSEE-HHHHHHHHHHHHHHHHHHHHHHHHHHHHHHHHHHHHHHHHT-

Solvent-accessible surface area (backbone atoms only — not comparable to full-atom values): 36702 Å² total; per-residue (Å²): 124,72,66,68,69,66,66,67,62,76,69,60,78,57,44,62,53,52,52,49,51,50,52,49,50,50,53,51,49,52,46,20,51,49,49,37,71,38,80,38,40,32,40,77,84,46,58,93,87,69,53,64,75,54,46,71,61,52,18,43,28,49,39,45,30,46,49,62,17,16,16,34,35,66,62,44,75,31,78,87,40,62,67,58,50,52,49,49,52,52,51,39,53,50,21,57,70,59,41,42,59,50,50,19,47,52,45,40,61,66,40,40,64,54,48,52,50,44,45,54,51,44,45,69,71,54,67,81,74,65,42,42,70,79,68,80,73,62,62,61,51,58,68,77,52,60,68,62,56,51,46,45,66,68,44,46,50,63,50,50,52,50,49,50,52,37,50,51,50,11,52,52,42,27,73,61,68,68,46,56,58,70,56,26,38,49,52,37,52,37,39,34,63,16,19,16,37,48,78,76,77,78,82,40,71,68,39,37,53,49,49,37,53,47,49,57,54,37,38,21,49,45,50,38,51,54,51,49,51,53,50,50,52,48,50,48,49,49,48,51,49,48,50,45,38,59,66,52,47,71,32,54,70,58,55,57,64,42,34,80,80,75,78,36,33,33,65,53,40,47,45,53,43,50,36,37,72,68,64,64,37,57,68,66,60,53,51,52,43,50,50,51,47,55,64,49,21,76,84,67,78,62,40,32,42,71,66,43,43,51,50,49,44,53,48,47,54,50,42,51,56,44,46,53,49,45,52,53,47,47,52,50,47,49,52,50,46,52,50,50,50,55,53,56,72,72,99,123,73,65,66,68,64,66,66,60,75,68,59,79,58,42,62,53,52,52,49,50,50,53,47,50,49,52,50,50,52,46,20,52,50,49,37,71,37,78,37,38,34,42,75,84,48,58,92,86,69,50,63,76,54,46,71,61,53,20,41,27,49,38,45,30,46,49,62,17,16,16,34,34,65,62,42,73,31,79,87,40,60,68,56,50,51,49,51,52,51,50,40,54,49,21,56,71,59,41,40,58,51,50,20,48,53,44,41,61,65,40,39,64,55,48,52,50,43,45,54,51,43,44,68,69,53,66,80,74,67,44,43,67,77,67,80,74,63,60,60,54,58,71,76,52,60,68,62,57,51,49,44,66,67,44,44,51,63,49,50,52,50,52,50,52,36,51,51,51,11,52,51,43,26,74,63,65,69,46,55,58,71,56,26,37,49,51,37,51,37,40,34,62,16,18,16,35,45,78,76,77,77,84,40,73,69,38,36,54,51,50,37,53,48,49,58,53,36,38,19,49,45,50,39,50,52,51,49,52,52,50,50,52,49,50,49,48,49,49,51,48,48,50,45,39,61,64,53,50,73,33,53,69,61,54,57,66,40,35,81,81,75,79,35,31,34,64,53,39,47,44,53,43,50,36,36,72,68,64,62,39,56,66,66,60,53,52,51,42,49,50,50,45,55,64,48,21,77,85,68,78,62,41,31,44,69,66,43,44,50,49,48,41,53,48,47,54,52,43,51,56,43,45,53,49,45,52,52,46,47,52,50,46,48,52,48,46,50,52,50,48,55,54,55,70,71,100

Sequence (694 aa):
MLAWALRCKALPHLRPMICNSLICTLYIVVGTVVFKYSDSHAIPSCAPGECKSWTFVEALYFTMATISTVGYGDFSPNKELGWLLFFTIMYIIVGIVAIFPRLASIVHEASHPVFEGARQFLDKLFPRHPVDLDGDGSHDFYMPNHPFIYYSKALACPLLLFTAVQLLFAGLFCLVESWDYGIAVYHCLVTATTVGYGDVSITEQQGYILATIHMIISVSMLAAIIGDIEDLREKRRAEETRARIVLGTLNVDHIMSLDKDGGGIDRFEFVIGMLIRLEVVATEDVDTFLAHFSMLDESGDGTISKEELQRYAALQTAKAERVGIVQHQLLQETAKRSRMWDNFASVMLAWALRCKALPHLRPMICNSLICTLYIVVGTVVFKYSDSHAIPSCAPGECKSWTFVEALYFTMATISTVGYGDFSPNKELGWLLFFTIMYIIVGIVAIFPRLASIVHEASHPVFEGARQFLDKLFPRHPVDLDGDGSHDFYMPNHPFIYYSKALACPLLLFTAVQLLFAGLFCLVESWDYGIAVYHCLVTATTVGYGDVSITEQQGYILATIHMIISVSMLAAIIGDIEDLREKRRAEETRARIVLGTLNVDHIMSLDKDGGGIDRFEFVIGMLIRLEVVATEDVDTFLAHFSMLDESGDGTISKEELQRYAALQTAKAERVGIVQHQLLQETAKRSRMWDNFASV

InterPro domains:
  IPR002048 EF-hand domain [PS50222] (284-319)
  IPR003280 Two pore domain potassium channel [PTHR11003] (159-237)
  IPR011992 EF-hand domain pair [SSF47473] (255-313)
  IPR013099 Potassium channel domain [PF07885] (23-103)
  IPR013099 Potassium channel domain [PF07885] (163-229)
  IPR018247 EF-Hand 1, calcium-binding site [PS00018] (297-309)

Nearest PDB structures (foldseek):
  6u6h-assembly1_A  TM=8.759E-01  e=8.104E-02  Methanothermobacter thermautotrophicus
  5v4s-assembly1_A  TM=3.602E-01  e=1.358E-02  Leptospira licerasiae serovar Varillal str. VAR 010
  7e8e-assembly1_D  TM=3.000E-01  e=1.136E-02  Homo sapiens
  7w6s-assembly1_F  TM=2.605E-01  e=1.242E-02  Homo sapiens
  8sd3-assembly1_A  TM=3.387E-01  e=2.830E-01  Rattus norvegicus